Protein AF-A0A930WCJ3-F1 (afdb_monomer)

Secondary structure (DSSP, 8-state):
-EETTEE--------SEEPP-SS--SSPPEEEEE--SSS-TTHHHHHHHHHTTSHHHHHTGGGG-EEEEEEEEEE-S-EEE--BTTB-EEEEEEESSTTPEEEEE-SS-EEEEEPBBTBEEEEEESS-EEEEESS---EEEEPPEE----TTS-SEEEEEEETT--HHHHGGGHHHHSHHHHHHGGGS---TT---SSSSHHHHHHHHHHT--HHHH----TT---PPPTTS--HHHHHHHTT-EEEEEEEEGGGTTTTTTTT-SEEEEESS---HHHHHHHHHHHHHHTTTS-EEEEEEE-SSS---TTS-PPPHHHHHHS-HHHH-------S-GGG----HHHHHHHHHHHHHHHHHHHHHHHHHHH-

Sequence (371 aa):
RLDACGLQFESNVFVGEALPQEKDTDALPFWSALYTESEYLSDRAVMLEVIRGKDAFLHAGYKDMVFQLQRAQEVTVPTVINDLEGKPQIVPVAGTTEGQRLLVQTAQEARPACLGKWSFSYFRIDDPVTIRTEDESPYVLGTPIPLGHSTRRKKLVLNILLDGLSWPVVREHFSDAMPNIAAFFSEGTVFDQHFAGSEYTFPSLPSIATGRYPHHTQIFNEKNSHELPLTQKTISEQMKTLGYLCCAPLATGDSIYSGALRGYDQLTVNAGKAPACVGVERTIRQLEAFEECDLCLFLHTTDVHPWNGVDYKFATEVETHLPLDDRLFPLEKNGLSVRLPDFPIYRQQFWAELRHVDRSIGQLLYYVAAH

Radius of gyration: 22.37 Å; Cα contacts (8 Å, |Δi|>4): 685; chains: 1; bounding box: 59×62×60 Å

Foldseek 3Di:
DQDPVGDDDAQFDQFLAFDDAPDDDPFAGWRKFFEDDPDDQAPVVVVCVVPGRPPCCVPPVQQPTKIKTFRKDKDLDWDKDADDVQFKKKKWKAAQDDQWWKWKADPVDIDIDTHGNRYIDIDIDNHIIIIHTPVSHIMMIGDIQTFADDPVADQEDEAEAAFQDDLVVCVVCVCPLQVLVCVLCVVPDDDSPDDFLDDHDLQRLLCQFQVDHCVQLVGDDPVDFAAGPPVRHTPLLVVVVVPAQEEELEDEPSCVRNCSCVSHRMYTYRPHFQALQSSLVSVVVVCVVRVRGRHYYYYYGHLLQADQPLPDDADPVLCVPDDPVLNDDDNDPDDDSSPDDDGSSNVSSNSVSSNSNSVSVSVSSVVVVVD

Mean predicted aligned error: 4.77 Å

Structure (mmCIF, N/CA/C/O backbone):
data_AF-A0A930WCJ3-F1
#
_entry.id   AF-A0A930WCJ3-F1
#
loop_
_atom_site.group_PDB
_atom_site.id
_atom_site.type_symbol
_atom_site.label_atom_id
_atom_site.label_alt_id
_atom_site.label_comp_id
_atom_site.label_asym_id
_atom_site.label_entity_id
_atom_site.label_seq_id
_atom_site.pdbx_PDB_ins_code
_atom_site.Cartn_x
_atom_site.Cartn_y
_atom_site.Cartn_z
_atom_site.occupancy
_atom_site.B_iso_or_equiv
_atom_site.auth_seq_id
_atom_site.auth_comp_id
_atom_site.auth_asym_id
_atom_site.auth_atom_id
_atom_site.pdbx_PDB_model_num
ATOM 1 N N . ARG A 1 1 ? 1.316 28.510 7.610 1.00 71.38 1 ARG A N 1
ATOM 2 C CA . ARG A 1 1 ? 0.973 29.315 8.810 1.00 71.38 1 ARG A CA 1
ATOM 3 C C . ARG A 1 1 ? 0.685 30.752 8.385 1.00 71.38 1 ARG A C 1
ATOM 5 O O . ARG A 1 1 ? 1.378 31.238 7.507 1.00 71.38 1 ARG A O 1
ATOM 12 N N . LEU A 1 2 ? -0.323 31.418 8.953 1.00 77.62 2 LEU A N 1
ATOM 13 C CA . LEU A 1 2 ? -0.537 32.856 8.737 1.00 77.62 2 LEU A CA 1
ATOM 14 C C . LEU A 1 2 ? 0.051 33.617 9.929 1.00 77.62 2 LEU A C 1
ATOM 16 O O . LEU A 1 2 ? -0.286 33.304 11.071 1.00 77.62 2 LEU A O 1
ATOM 20 N N . ASP A 1 3 ? 0.939 34.571 9.681 1.00 85.50 3 ASP A N 1
ATOM 21 C CA . ASP A 1 3 ? 1.505 35.435 10.717 1.00 85.50 3 ASP A CA 1
ATOM 22 C C . ASP A 1 3 ? 1.518 36.909 10.283 1.00 85.50 3 ASP A C 1
ATOM 24 O O . ASP A 1 3 ? 0.938 37.284 9.262 1.00 85.50 3 ASP A O 1
ATOM 28 N N . ALA A 1 4 ? 2.152 37.769 11.086 1.00 84.00 4 ALA A N 1
ATOM 29 C CA . ALA A 1 4 ? 2.255 39.201 10.809 1.00 84.00 4 ALA A CA 1
ATOM 30 C C . ALA A 1 4 ? 2.992 39.525 9.490 1.00 84.00 4 ALA A C 1
ATOM 32 O O . ALA A 1 4 ? 2.878 40.643 8.992 1.00 84.00 4 ALA A O 1
ATOM 33 N N . CYS A 1 5 ? 3.723 38.564 8.918 1.00 84.94 5 CYS A N 1
ATOM 34 C CA . CYS A 1 5 ? 4.412 38.661 7.634 1.00 84.94 5 CYS A CA 1
ATOM 35 C C . CYS A 1 5 ? 3.621 38.015 6.479 1.00 84.94 5 CYS A C 1
ATOM 37 O O . CYS A 1 5 ? 4.114 37.982 5.352 1.00 84.94 5 CYS A O 1
ATOM 39 N N . GLY A 1 6 ? 2.400 37.531 6.726 1.00 87.94 6 GLY A N 1
ATOM 40 C CA . GLY A 1 6 ? 1.531 36.920 5.723 1.00 87.94 6 GLY A CA 1
ATOM 41 C C . GLY A 1 6 ? 1.555 35.391 5.748 1.00 87.94 6 GLY A C 1
ATOM 42 O O . GLY A 1 6 ? 1.724 34.768 6.796 1.00 87.94 6 GLY A O 1
ATOM 43 N N . LEU A 1 7 ? 1.292 34.771 4.594 1.00 87.25 7 LEU A N 1
ATOM 44 C CA . LEU A 1 7 ? 1.246 33.315 4.458 1.00 87.25 7 LEU A CA 1
ATOM 45 C C . LEU A 1 7 ? 2.669 32.746 4.386 1.00 87.25 7 LEU A C 1
ATOM 47 O O . LEU A 1 7 ? 3.367 32.939 3.394 1.00 87.25 7 LEU A O 1
ATOM 51 N N . GLN A 1 8 ? 3.067 32.015 5.424 1.00 80.06 8 GLN A N 1
ATOM 52 C CA . GLN A 1 8 ? 4.319 31.266 5.489 1.00 80.06 8 GLN A CA 1
ATOM 53 C C . GLN A 1 8 ? 4.083 29.798 5.130 1.00 80.06 8 GLN A C 1
ATOM 55 O O . GLN A 1 8 ? 3.160 29.159 5.656 1.00 80.06 8 GLN A O 1
ATOM 60 N N . PHE A 1 9 ? 4.943 29.253 4.273 1.00 81.31 9 PHE A N 1
ATOM 61 C CA . PHE A 1 9 ? 4.976 27.832 3.934 1.00 81.31 9 PHE A CA 1
ATOM 62 C C . PHE A 1 9 ? 6.069 27.146 4.751 1.00 81.31 9 PHE A C 1
ATOM 64 O O . PHE A 1 9 ? 7.226 27.554 4.709 1.00 81.31 9 PHE A O 1
ATOM 71 N N . GLU A 1 10 ? 5.698 26.101 5.483 1.00 82.06 10 GLU A N 1
ATOM 72 C CA . GLU A 1 10 ? 6.634 25.261 6.227 1.00 82.06 10 GLU A CA 1
ATOM 73 C C . GLU A 1 10 ? 6.641 23.881 5.570 1.00 82.06 10 GLU A C 1
ATOM 75 O O . GLU A 1 10 ? 5.581 23.301 5.334 1.00 82.06 10 GLU A O 1
ATOM 80 N N . SER A 1 11 ? 7.828 23.373 5.236 1.00 84.19 11 SER A N 1
ATOM 81 C CA . SER A 1 11 ? 7.950 22.021 4.692 1.00 84.19 11 SER A CA 1
ATOM 82 C C . SER A 1 11 ? 7.934 21.026 5.844 1.00 84.19 11 SER A C 1
ATOM 84 O O . SER A 1 11 ? 8.763 21.096 6.750 1.00 84.19 11 SER A O 1
ATOM 86 N N . ASN A 1 12 ? 6.966 20.119 5.825 1.00 87.81 12 ASN A N 1
ATOM 87 C CA . ASN A 1 12 ? 6.787 19.100 6.847 1.00 87.81 12 ASN A CA 1
ATOM 88 C C . ASN A 1 12 ? 6.094 17.881 6.227 1.00 87.81 12 ASN A C 1
ATOM 90 O O . ASN A 1 12 ? 5.691 17.906 5.063 1.00 87.81 12 ASN A O 1
ATOM 94 N N . VAL A 1 13 ? 5.950 16.820 7.010 1.00 89.25 13 VAL A N 1
ATOM 95 C CA . VAL A 1 13 ? 5.238 15.609 6.619 1.00 89.25 13 VAL A CA 1
ATOM 96 C C . VAL A 1 13 ? 3.984 15.450 7.460 1.00 89.25 13 VAL A C 1
ATOM 98 O O . VAL A 1 13 ? 4.047 15.541 8.685 1.00 89.25 13 VAL A O 1
ATOM 101 N N . PHE A 1 14 ? 2.865 15.177 6.786 1.00 90.81 14 PHE A N 1
ATOM 102 C CA . PHE A 1 14 ? 1.609 14.802 7.424 1.00 90.81 14 PHE A CA 1
ATOM 103 C C . PHE A 1 14 ? 1.767 13.440 8.102 1.00 90.81 14 PHE A C 1
ATOM 105 O O . PHE A 1 14 ? 1.830 12.402 7.439 1.00 90.81 14 PHE A O 1
ATOM 112 N N . VAL A 1 15 ? 1.863 13.450 9.427 1.00 94.94 15 VAL A N 1
ATOM 113 C CA . VAL A 1 15 ? 1.955 12.259 10.275 1.00 94.94 15 VAL A CA 1
ATOM 114 C C . VAL A 1 15 ? 1.398 12.597 11.647 1.00 94.94 15 VAL A C 1
ATOM 116 O O . VAL A 1 15 ? 1.679 13.670 12.184 1.00 94.94 15 VAL A O 1
ATOM 119 N N . GLY A 1 16 ? 0.620 11.685 12.220 1.00 96.62 16 GLY A N 1
ATOM 120 C CA . GLY A 1 16 ? -0.088 11.969 13.460 1.00 96.62 16 GLY A CA 1
ATOM 121 C C . GLY A 1 16 ? -1.357 12.795 13.261 1.00 96.62 16 GLY A C 1
ATOM 122 O O . GLY A 1 16 ? -1.843 13.388 14.218 1.00 96.62 16 GLY A O 1
ATOM 123 N N . GLU A 1 17 ? -1.870 12.877 12.033 1.00 96.31 17 GLU A N 1
ATOM 124 C CA . GLU A 1 17 ? -2.989 13.744 11.668 1.00 96.31 17 GLU A CA 1
ATOM 125 C C . GLU A 1 17 ? -3.766 13.206 10.457 1.00 96.31 17 GLU A C 1
ATOM 127 O O . GLU A 1 17 ? -3.283 12.351 9.706 1.00 96.31 17 GLU A O 1
ATOM 132 N N . ALA A 1 18 ? -4.985 13.715 10.266 1.00 95.81 18 ALA A N 1
ATOM 133 C CA . ALA A 1 18 ? -5.784 13.441 9.079 1.00 95.81 18 ALA A CA 1
ATOM 134 C C . ALA A 1 18 ? -5.193 14.148 7.852 1.00 95.81 18 ALA A C 1
ATOM 136 O O . ALA A 1 18 ? -4.865 15.332 7.903 1.00 95.81 18 ALA A O 1
ATOM 137 N N . LEU A 1 19 ? -5.097 13.433 6.732 1.00 93.50 19 LEU A N 1
ATOM 138 C CA . LEU A 1 19 ? -4.734 14.032 5.457 1.00 93.50 19 LEU A CA 1
ATOM 139 C C . LEU A 1 19 ? -5.828 15.007 5.005 1.00 93.50 19 LEU A C 1
ATOM 141 O O . LEU A 1 19 ? -7.016 14.685 5.129 1.00 93.50 19 LEU A O 1
ATOM 145 N N . PRO A 1 20 ? -5.452 16.165 4.437 1.00 89.19 20 PRO A N 1
ATOM 146 C CA . PRO A 1 20 ? -6.420 17.098 3.886 1.00 89.19 20 PRO A CA 1
ATOM 147 C C . PRO A 1 20 ? -7.158 16.464 2.703 1.00 89.19 20 PRO A C 1
ATOM 149 O O . PRO A 1 20 ? -6.555 15.776 1.876 1.00 89.19 20 PRO A O 1
ATOM 152 N N . GLN A 1 21 ? -8.463 16.714 2.628 1.00 83.00 21 GLN A N 1
ATOM 153 C CA . GLN A 1 21 ? -9.343 16.260 1.550 1.00 83.00 21 GLN A CA 1
ATOM 154 C C . GLN A 1 21 ? -10.064 17.472 0.967 1.00 83.00 21 GLN A C 1
ATOM 156 O O . GLN A 1 21 ? -10.461 18.377 1.699 1.00 83.00 21 GLN A O 1
ATOM 161 N N . GLU A 1 22 ? -10.188 17.513 -0.357 1.00 80.06 22 GLU A N 1
ATOM 162 C CA . GLU A 1 22 ? -10.878 18.594 -1.066 1.00 80.06 22 GLU A CA 1
ATOM 163 C C . GLU A 1 22 ? -12.398 18.410 -0.996 1.00 80.06 22 GLU A C 1
ATOM 165 O O . GLU A 1 22 ? -13.147 19.389 -0.988 1.00 80.06 22 GLU A O 1
ATOM 170 N N . LYS A 1 23 ? -12.864 17.156 -0.960 1.00 79.69 23 LYS A N 1
ATOM 171 C CA . LYS A 1 23 ? -14.288 16.820 -0.989 1.00 79.69 23 LYS A CA 1
ATOM 172 C C . LYS A 1 23 ? -14.725 16.150 0.295 1.00 79.69 23 LYS A C 1
ATOM 174 O O . LYS A 1 23 ? -14.158 15.141 0.705 1.00 79.69 23 LYS A O 1
ATOM 179 N N . ASP A 1 24 ? -15.819 16.656 0.846 1.00 77.06 24 ASP A N 1
ATOM 180 C CA . ASP A 1 24 ? -16.507 16.004 1.950 1.00 77.06 24 ASP A CA 1
ATOM 181 C C . ASP A 1 24 ? -17.130 14.689 1.469 1.00 77.06 24 ASP A C 1
ATOM 183 O O . ASP A 1 24 ? -17.856 14.633 0.469 1.00 77.06 24 ASP A O 1
ATOM 187 N N . THR A 1 25 ? -16.834 13.612 2.192 1.00 80.25 25 THR A N 1
ATOM 188 C CA . THR A 1 25 ? -17.439 12.294 1.989 1.00 80.25 25 THR A CA 1
ATOM 189 C C . THR A 1 25 ? -17.959 11.768 3.319 1.00 80.25 25 THR A C 1
ATOM 191 O O . THR A 1 25 ? -17.470 12.168 4.370 1.00 80.25 25 THR A O 1
ATOM 194 N N . ASP A 1 26 ? -18.901 10.825 3.282 1.00 82.19 26 ASP A N 1
ATOM 195 C CA . ASP A 1 26 ? -19.397 10.172 4.504 1.00 82.19 26 ASP A CA 1
ATOM 196 C C . ASP A 1 26 ? -18.336 9.278 5.179 1.00 82.19 26 ASP A C 1
ATOM 198 O O . ASP A 1 26 ? -18.515 8.832 6.311 1.00 82.19 26 ASP A O 1
ATOM 202 N N . ALA A 1 27 ? -17.234 8.971 4.485 1.00 86.56 27 ALA A N 1
ATOM 203 C CA . ALA A 1 27 ? -16.141 8.184 5.037 1.00 86.56 27 ALA A CA 1
ATOM 204 C C . ALA A 1 27 ? -15.198 9.063 5.866 1.00 86.56 27 ALA A C 1
ATOM 206 O O . ALA A 1 27 ? -14.859 10.175 5.464 1.00 86.56 27 ALA A O 1
ATOM 207 N N . LEU A 1 28 ? -14.689 8.510 6.974 1.00 94.12 28 LEU A N 1
ATOM 208 C CA . LEU A 1 28 ? -13.620 9.144 7.747 1.00 94.12 28 LEU A CA 1
ATOM 209 C C . LEU A 1 28 ? -12.420 9.478 6.848 1.00 94.12 28 LEU A C 1
ATOM 211 O O . LEU A 1 28 ? -12.138 8.732 5.900 1.00 94.12 28 LEU A O 1
ATOM 215 N N . PRO A 1 29 ? -11.673 10.556 7.129 1.00 95.00 29 PRO A N 1
ATOM 216 C CA . PRO A 1 29 ? -10.473 10.861 6.372 1.00 95.00 29 PRO A CA 1
ATOM 217 C C . PRO A 1 29 ? -9.409 9.770 6.555 1.00 95.00 29 PRO A C 1
ATOM 219 O O . PRO A 1 29 ? -9.484 8.923 7.449 1.00 95.00 29 PRO A O 1
ATOM 222 N N . PHE A 1 30 ? -8.404 9.776 5.683 1.00 96.81 30 PHE A N 1
ATOM 223 C CA . PHE A 1 30 ? -7.206 8.980 5.926 1.00 96.81 30 PHE A CA 1
ATOM 224 C C . PHE A 1 30 ? -6.380 9.654 7.016 1.00 96.81 30 PHE A C 1
ATOM 226 O O . PHE A 1 30 ? -5.931 10.779 6.830 1.00 96.81 30 PHE A O 1
ATOM 233 N N . TRP A 1 31 ? -6.158 8.965 8.125 1.00 97.75 31 TRP A N 1
ATOM 234 C CA . TRP A 1 31 ? -5.231 9.381 9.165 1.00 97.75 31 TRP A CA 1
ATOM 235 C C . TRP A 1 31 ? -3.851 8.785 8.890 1.00 97.75 31 TRP A C 1
ATOM 237 O O . TRP A 1 31 ? -3.732 7.583 8.640 1.00 97.75 31 TRP A O 1
ATOM 247 N N . SER A 1 32 ? -2.825 9.634 8.887 1.00 97.38 32 SER A N 1
ATOM 248 C CA . SER A 1 32 ? -1.462 9.269 8.501 1.00 97.38 32 SER A CA 1
ATOM 249 C C . SER A 1 32 ? -0.658 8.761 9.696 1.00 97.38 32 SER A C 1
ATOM 251 O O . SER A 1 32 ? -0.247 9.535 10.563 1.00 97.38 32 SER A O 1
ATOM 253 N N . ALA A 1 33 ? -0.424 7.452 9.725 1.00 97.69 33 ALA A N 1
ATOM 254 C CA . ALA A 1 33 ? 0.408 6.749 10.694 1.00 97.69 33 ALA A CA 1
ATOM 255 C C . ALA A 1 33 ? 1.703 6.235 10.047 1.00 97.69 33 ALA A C 1
ATOM 257 O O . ALA A 1 33 ? 1.905 6.313 8.833 1.00 97.69 33 ALA A O 1
ATOM 258 N N . LEU A 1 34 ? 2.573 5.656 10.864 1.00 97.31 34 LEU A N 1
ATOM 259 C CA . LEU A 1 34 ? 3.736 4.891 10.444 1.00 97.31 34 LEU A CA 1
ATOM 260 C C . LEU A 1 34 ? 3.374 3.411 10.389 1.00 97.31 34 LEU A C 1
ATOM 262 O O . LEU A 1 34 ? 2.745 2.881 11.303 1.00 97.31 34 LEU A O 1
ATOM 266 N N . TYR A 1 35 ? 3.785 2.746 9.311 1.00 96.75 35 TYR A N 1
ATOM 267 C CA . TYR A 1 35 ? 3.647 1.300 9.217 1.00 96.75 35 TYR A CA 1
ATOM 268 C C . TYR A 1 35 ? 4.631 0.634 10.186 1.00 96.75 35 TYR A C 1
ATOM 270 O O . TYR A 1 35 ? 5.850 0.767 10.018 1.00 96.75 35 TYR A O 1
ATOM 278 N N . THR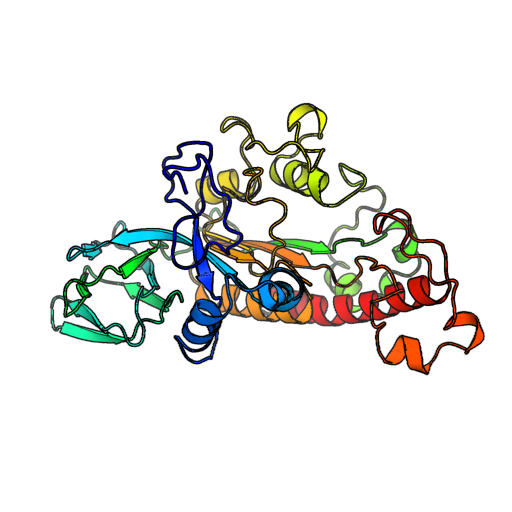 A 1 36 ? 4.094 -0.096 11.162 1.00 95.56 36 THR A N 1
ATOM 279 C CA . THR A 1 36 ? 4.849 -0.798 12.206 1.00 95.56 36 THR A CA 1
ATOM 280 C C . THR A 1 36 ? 4.380 -2.243 12.249 1.00 95.56 36 THR A C 1
ATOM 282 O O . THR A 1 36 ? 3.221 -2.514 12.541 1.00 95.56 36 THR A O 1
ATOM 285 N N . GLU A 1 37 ? 5.277 -3.177 11.958 1.00 93.94 37 GLU A N 1
ATOM 286 C CA . GLU A 1 37 ? 4.961 -4.600 11.883 1.00 93.94 37 GLU A CA 1
ATOM 287 C C . GLU A 1 37 ? 6.086 -5.378 12.554 1.00 93.94 37 GLU A C 1
ATOM 289 O O . GLU A 1 37 ? 7.221 -5.328 12.091 1.00 93.94 37 GLU A O 1
ATOM 294 N N . SER A 1 38 ? 5.782 -6.081 13.649 1.00 92.12 38 SER A N 1
ATOM 295 C CA . SER A 1 38 ? 6.783 -6.825 14.435 1.00 92.12 38 SER A CA 1
ATOM 296 C C . SER A 1 38 ? 7.985 -5.969 14.905 1.00 92.12 38 SER A C 1
ATOM 298 O O . SER A 1 38 ? 9.117 -6.446 14.961 1.00 92.12 38 SER A O 1
ATOM 300 N N . GLU A 1 39 ? 7.737 -4.705 15.265 1.00 93.88 39 GLU A N 1
ATOM 301 C CA . GLU A 1 39 ? 8.735 -3.716 15.706 1.00 93.88 39 GLU A CA 1
ATOM 302 C C . GLU A 1 39 ? 8.274 -2.967 16.978 1.00 93.88 39 GLU A C 1
ATOM 304 O O . GLU A 1 39 ? 7.143 -3.134 17.442 1.00 93.88 39 GLU A O 1
ATOM 309 N N . TYR A 1 40 ? 9.141 -2.128 17.559 1.00 95.50 40 TYR A N 1
ATOM 310 C CA . TYR A 1 40 ? 8.781 -1.265 18.688 1.00 95.50 40 TYR A CA 1
ATOM 311 C C . TYR A 1 40 ? 7.771 -0.188 18.274 1.00 95.50 40 TYR A C 1
ATOM 313 O O . TYR A 1 40 ? 7.969 0.544 17.307 1.00 95.50 40 TYR A O 1
ATOM 321 N N . LEU A 1 41 ? 6.706 -0.058 19.065 1.00 93.62 41 LEU A N 1
ATOM 322 C CA . LEU A 1 41 ? 5.503 0.702 18.719 1.00 93.62 41 LEU A CA 1
ATOM 323 C C . LEU A 1 41 ? 5.712 2.206 18.457 1.00 93.62 41 LEU A C 1
ATOM 325 O O . LEU A 1 41 ? 4.891 2.805 17.770 1.00 93.62 41 LEU A O 1
ATOM 329 N N . SER A 1 42 ? 6.737 2.840 19.043 1.00 97.31 42 SER A N 1
ATOM 330 C CA . SER A 1 42 ? 6.920 4.306 18.973 1.00 97.31 42 SER A CA 1
ATOM 331 C C . SER A 1 42 ? 8.285 4.764 18.451 1.00 97.31 42 SER A C 1
ATOM 333 O O . SER A 1 42 ? 8.438 5.952 18.176 1.00 97.31 42 SER A O 1
ATOM 335 N N . ASP A 1 43 ? 9.262 3.871 18.254 1.00 95.88 43 ASP A N 1
ATOM 336 C CA . ASP A 1 43 ? 10.650 4.249 17.926 1.00 95.88 43 ASP A CA 1
ATOM 337 C C . ASP A 1 43 ? 10.739 5.110 16.658 1.00 95.88 43 ASP A C 1
ATOM 339 O O . ASP A 1 43 ? 11.384 6.163 16.639 1.00 95.88 43 ASP A O 1
ATOM 343 N N . ARG A 1 44 ? 10.032 4.701 15.596 1.00 94.69 44 ARG A N 1
ATOM 344 C CA . ARG A 1 44 ? 10.002 5.449 14.332 1.00 94.69 44 ARG A CA 1
ATOM 345 C C . ARG A 1 44 ? 9.331 6.813 14.490 1.00 94.69 44 ARG A C 1
ATOM 347 O O . ARG A 1 44 ? 9.795 7.778 13.888 1.00 94.69 44 ARG A O 1
ATOM 354 N N . ALA A 1 45 ? 8.281 6.914 15.305 1.00 96.50 45 ALA A N 1
ATOM 355 C CA . ALA A 1 45 ? 7.582 8.173 15.552 1.00 96.50 45 ALA A CA 1
ATOM 356 C C . ALA A 1 45 ? 8.435 9.149 16.370 1.00 96.50 45 ALA A C 1
ATOM 358 O O . ALA A 1 45 ? 8.525 10.324 16.014 1.00 96.50 45 ALA A O 1
ATOM 359 N N . VAL A 1 46 ? 9.121 8.655 17.405 1.00 95.94 46 VAL A N 1
ATOM 360 C CA . VAL A 1 46 ? 10.076 9.432 18.209 1.00 95.94 46 VAL A CA 1
ATOM 361 C C . VAL A 1 46 ? 11.200 9.973 17.325 1.00 95.94 46 VAL A C 1
ATOM 363 O O . VAL A 1 46 ? 11.508 11.164 17.370 1.00 95.94 46 VAL A O 1
ATOM 366 N N . MET A 1 47 ? 11.772 9.130 16.458 1.00 94.88 47 MET A N 1
ATOM 367 C CA . MET A 1 47 ? 12.780 9.569 15.492 1.00 94.88 47 MET A CA 1
ATOM 368 C C . MET A 1 47 ? 12.213 10.613 14.519 1.00 94.88 47 MET A C 1
ATOM 370 O O . MET A 1 47 ? 12.840 11.651 14.290 1.00 94.88 47 MET A O 1
ATOM 374 N N . LEU A 1 48 ? 11.034 10.352 13.945 1.00 95.00 48 LEU A N 1
ATOM 375 C CA . LEU A 1 48 ? 10.432 11.201 12.922 1.00 95.00 48 LEU A CA 1
ATOM 376 C C . LEU A 1 48 ? 10.081 12.592 13.454 1.00 95.00 48 LEU A C 1
ATOM 378 O O . LEU A 1 48 ? 10.305 13.577 12.755 1.00 95.00 48 LEU A O 1
ATOM 382 N N . GLU A 1 49 ? 9.611 12.707 14.694 1.00 93.94 49 GLU A N 1
ATOM 383 C CA . GLU A 1 49 ? 9.302 13.997 15.320 1.00 93.94 49 GLU A CA 1
ATOM 384 C C . GLU A 1 49 ? 10.509 14.948 15.336 1.00 93.94 49 GLU A C 1
ATOM 386 O O . GLU A 1 49 ? 10.364 16.152 15.117 1.00 93.94 49 GLU A O 1
ATOM 391 N N . VAL A 1 50 ? 11.717 14.399 15.493 1.00 93.62 50 VAL A N 1
ATOM 392 C CA . VAL A 1 50 ? 12.977 15.155 15.514 1.00 93.62 50 VAL A CA 1
ATOM 393 C C . VAL A 1 50 ? 13.445 15.568 14.112 1.00 93.62 50 VAL A C 1
ATOM 395 O O . VAL A 1 50 ? 14.215 16.528 13.984 1.00 93.62 50 VAL A O 1
ATOM 398 N N . ILE A 1 51 ? 13.048 14.845 13.058 1.00 93.56 51 ILE A N 1
ATOM 399 C CA . ILE A 1 51 ? 13.616 15.014 11.709 1.00 93.56 51 ILE A CA 1
ATOM 400 C C . ILE A 1 51 ? 12.620 15.458 10.633 1.00 93.56 51 ILE A C 1
ATOM 402 O O . ILE A 1 51 ? 13.076 15.949 9.607 1.00 93.56 51 ILE A O 1
ATOM 406 N N . ARG A 1 52 ? 11.301 15.362 10.847 1.00 91.94 52 ARG A N 1
ATOM 407 C CA . ARG A 1 52 ? 10.272 15.560 9.802 1.00 91.94 52 ARG A CA 1
ATOM 408 C C . ARG A 1 52 ? 10.291 16.920 9.099 1.00 91.94 52 ARG A C 1
ATOM 410 O O . ARG A 1 52 ? 9.946 16.994 7.927 1.00 91.94 52 ARG A O 1
ATOM 417 N N . GLY A 1 53 ? 10.730 17.970 9.793 1.00 91.00 53 GLY A N 1
ATOM 418 C CA . GLY A 1 53 ? 10.877 19.322 9.236 1.00 91.00 53 GLY A CA 1
ATOM 419 C C . GLY A 1 53 ? 12.299 19.672 8.783 1.00 91.00 53 GLY A C 1
ATOM 420 O O . GLY A 1 53 ? 12.563 20.822 8.452 1.00 91.00 53 GLY A O 1
ATOM 421 N N . LYS A 1 54 ? 13.248 18.727 8.829 1.00 92.62 54 LYS A N 1
ATOM 422 C CA . LYS A 1 54 ? 14.644 18.969 8.438 1.00 92.62 54 LYS A CA 1
ATOM 423 C C . LYS A 1 54 ? 14.846 18.658 6.961 1.00 92.62 54 LYS A C 1
ATOM 425 O O . LYS A 1 54 ? 14.415 17.608 6.485 1.00 92.62 54 LYS A O 1
ATOM 430 N N . ASP A 1 55 ? 15.628 19.492 6.280 1.00 91.50 55 ASP A N 1
ATOM 431 C CA . ASP A 1 55 ? 15.950 19.332 4.854 1.00 91.50 55 ASP A CA 1
ATOM 432 C C . ASP A 1 55 ? 16.487 17.938 4.510 1.00 91.50 55 ASP A C 1
ATOM 434 O O . ASP A 1 55 ? 16.106 17.358 3.499 1.00 91.50 55 ASP A O 1
ATOM 438 N N . ALA A 1 56 ? 17.327 17.352 5.371 1.00 91.56 56 ALA A N 1
ATOM 439 C CA . ALA A 1 56 ? 17.866 16.008 5.154 1.00 91.56 56 ALA A CA 1
ATOM 440 C C . ALA A 1 56 ? 16.764 14.935 5.064 1.00 91.56 56 ALA A C 1
ATOM 442 O O . ALA A 1 56 ? 16.844 14.023 4.237 1.00 91.56 56 ALA A O 1
ATOM 443 N N . PHE A 1 57 ? 15.715 15.052 5.881 1.00 92.75 57 PHE A N 1
ATOM 444 C CA . PHE A 1 57 ? 14.582 14.139 5.815 1.00 92.75 57 PHE A CA 1
ATOM 445 C C . PHE A 1 57 ? 13.736 14.407 4.572 1.00 92.75 57 PHE A C 1
ATOM 447 O O . PHE A 1 57 ? 13.467 13.477 3.818 1.00 92.75 57 PHE A O 1
ATOM 454 N N . LEU A 1 58 ? 13.398 15.672 4.314 1.00 90.25 58 LEU A N 1
ATOM 455 C CA . LEU A 1 58 ? 12.571 16.084 3.176 1.00 90.25 58 LEU A CA 1
ATOM 456 C C . LEU A 1 58 ? 13.238 15.826 1.814 1.00 90.25 58 LEU A C 1
ATOM 458 O O . LEU A 1 58 ? 12.550 15.663 0.812 1.00 90.25 58 LEU A O 1
ATOM 462 N N . HIS A 1 59 ? 14.569 15.756 1.763 1.00 87.75 59 HIS A N 1
ATOM 463 C CA . HIS A 1 59 ? 15.319 15.477 0.540 1.00 87.75 59 HIS A CA 1
ATOM 464 C C . HIS A 1 59 ? 15.633 13.985 0.341 1.00 87.75 59 HIS A C 1
ATOM 466 O O . HIS A 1 59 ? 15.611 13.488 -0.791 1.00 87.75 59 HIS A O 1
ATOM 472 N N . ALA A 1 60 ? 15.941 13.263 1.423 1.00 87.81 60 ALA A N 1
ATOM 473 C CA . ALA A 1 60 ? 16.441 11.891 1.347 1.00 87.81 60 ALA A CA 1
ATOM 474 C C . ALA A 1 60 ? 15.720 10.925 2.293 1.00 87.81 60 ALA A C 1
ATOM 476 O O . ALA A 1 60 ? 15.288 9.867 1.844 1.00 87.81 60 ALA A O 1
ATOM 477 N N . GLY A 1 61 ? 15.565 11.285 3.571 1.00 89.75 61 GLY A N 1
ATOM 478 C CA . GLY A 1 61 ? 15.063 10.364 4.598 1.00 89.75 61 GLY A CA 1
ATOM 479 C C . GLY A 1 61 ? 13.628 9.871 4.385 1.00 89.75 61 GLY A C 1
ATOM 480 O O . GLY A 1 61 ? 13.306 8.757 4.785 1.00 89.75 61 GLY A O 1
ATOM 481 N N . TYR A 1 62 ? 12.772 10.650 3.718 1.00 89.44 62 TYR A N 1
ATOM 482 C CA . TYR A 1 62 ? 11.385 10.249 3.460 1.00 89.44 62 TYR A CA 1
ATOM 483 C C . TYR A 1 62 ? 11.264 9.011 2.554 1.00 89.44 62 TYR A C 1
ATOM 485 O O . TYR A 1 62 ? 10.245 8.330 2.603 1.00 89.44 62 TYR A O 1
ATOM 493 N N . LYS A 1 63 ? 12.285 8.708 1.734 1.00 88.69 63 LYS A N 1
ATOM 494 C CA . LYS A 1 63 ? 12.261 7.601 0.758 1.00 88.69 63 LYS A CA 1
ATOM 495 C C . LYS A 1 63 ? 12.242 6.218 1.411 1.00 88.69 63 LYS A C 1
ATOM 497 O O . LYS A 1 63 ? 11.789 5.265 0.782 1.00 88.69 63 LYS A O 1
ATOM 502 N N . ASP A 1 64 ? 12.726 6.129 2.647 1.00 87.81 64 ASP A N 1
ATOM 503 C CA . ASP A 1 64 ? 12.752 4.896 3.439 1.00 87.81 64 ASP A CA 1
ATOM 504 C C . ASP A 1 64 ? 11.649 4.873 4.511 1.00 87.81 64 ASP A C 1
ATOM 506 O O . ASP A 1 64 ? 11.517 3.901 5.255 1.00 87.81 64 ASP A O 1
ATOM 510 N N . MET A 1 65 ? 10.833 5.932 4.597 1.00 91.50 65 MET A N 1
ATOM 511 C CA . MET A 1 65 ? 9.716 5.993 5.531 1.00 91.50 65 MET A CA 1
ATOM 512 C C . MET A 1 65 ? 8.456 5.409 4.895 1.00 91.50 65 MET A C 1
ATOM 514 O O . MET A 1 65 ? 8.040 5.805 3.807 1.00 91.50 65 MET A O 1
ATOM 518 N N . VAL A 1 66 ? 7.825 4.480 5.611 1.00 95.00 66 VAL A N 1
ATOM 519 C CA . VAL A 1 66 ? 6.603 3.810 5.165 1.00 95.00 66 VAL A CA 1
ATOM 520 C C . VAL A 1 66 ? 5.443 4.284 6.021 1.00 95.00 66 VAL A C 1
ATOM 522 O O . VAL A 1 66 ? 5.449 4.119 7.243 1.00 95.00 66 VAL A O 1
ATOM 525 N N . PHE A 1 67 ? 4.440 4.847 5.362 1.00 96.19 67 PHE A N 1
ATOM 526 C CA . PHE A 1 67 ? 3.239 5.353 6.005 1.00 96.19 67 PHE A CA 1
ATOM 527 C C . PHE A 1 67 ? 2.123 4.323 5.916 1.00 96.19 67 PHE A C 1
ATOM 529 O O . PHE A 1 67 ? 1.995 3.609 4.922 1.00 96.19 67 PHE A O 1
ATOM 536 N N . GLN A 1 68 ? 1.296 4.273 6.948 1.00 97.56 68 GLN A N 1
ATOM 537 C CA . GLN A 1 68 ? 0.036 3.554 6.940 1.00 97.56 68 GLN A CA 1
ATOM 538 C C . GLN A 1 68 ? -1.086 4.582 7.033 1.00 97.56 68 GLN A C 1
ATOM 540 O O . GLN A 1 68 ? -1.221 5.290 8.027 1.00 97.56 68 GLN A O 1
ATOM 545 N N . LEU A 1 69 ? -1.888 4.677 5.983 1.00 97.81 69 LEU A N 1
ATOM 546 C CA . LEU A 1 69 ? -3.070 5.519 5.949 1.00 97.81 69 LEU A CA 1
ATOM 547 C C . LEU A 1 69 ? -4.272 4.658 6.305 1.00 97.81 69 LEU A C 1
ATOM 549 O O . LEU A 1 69 ? -4.580 3.709 5.587 1.00 97.81 69 LEU A O 1
ATOM 553 N N . GLN A 1 70 ? -4.951 4.998 7.393 1.00 98.00 70 GLN A N 1
ATOM 554 C CA . GLN A 1 70 ? -6.128 4.279 7.876 1.00 98.00 70 GLN A CA 1
ATOM 555 C C . GLN A 1 70 ? -7.328 5.218 7.871 1.00 98.00 70 GLN A C 1
ATOM 557 O O . GLN A 1 70 ? -7.207 6.376 8.263 1.00 98.00 70 GLN A O 1
ATOM 562 N N . ARG A 1 71 ? -8.506 4.733 7.474 1.00 97.50 71 ARG A N 1
ATOM 563 C CA . ARG A 1 71 ? -9.757 5.483 7.658 1.00 97.50 71 ARG A CA 1
ATOM 564 C C . ARG A 1 71 ? -10.053 5.628 9.147 1.00 97.50 71 ARG A C 1
ATOM 566 O O . ARG A 1 71 ? -10.495 4.657 9.757 1.00 97.50 71 ARG A O 1
ATOM 573 N N . ALA A 1 72 ? -9.780 6.792 9.730 1.00 97.69 72 ALA A N 1
ATOM 574 C CA . ALA A 1 72 ? -9.769 6.973 11.180 1.00 97.69 72 ALA A CA 1
ATOM 575 C C . ALA A 1 72 ? -9.988 8.434 11.602 1.00 97.69 72 ALA A C 1
ATOM 577 O O . ALA A 1 72 ? -9.864 9.354 10.794 1.00 97.69 72 ALA A O 1
ATOM 578 N N . GLN A 1 73 ? -10.291 8.637 12.883 1.00 96.44 73 GLN A N 1
ATOM 579 C CA . GLN A 1 73 ? -10.457 9.955 13.496 1.00 96.44 73 GLN A CA 1
ATOM 580 C C . GLN A 1 73 ? -9.853 10.005 14.900 1.00 96.44 73 GLN A C 1
ATOM 582 O O . GLN A 1 73 ? -9.775 8.988 15.587 1.00 96.44 73 GLN A O 1
ATOM 587 N N . GLU A 1 74 ? -9.454 11.197 15.333 1.00 96.94 74 GLU A N 1
ATOM 588 C CA . GLU A 1 74 ? -9.021 11.437 16.708 1.00 96.94 74 GLU A CA 1
ATOM 589 C C . GLU A 1 74 ? -10.228 11.545 17.648 1.00 96.94 74 GLU A C 1
ATOM 591 O O . GLU A 1 74 ? -11.255 12.134 17.305 1.00 96.94 74 GLU A O 1
ATOM 596 N N . VAL A 1 75 ? -10.102 10.963 18.838 1.00 95.75 75 VAL A N 1
ATOM 597 C CA . VAL A 1 75 ? -11.131 10.928 19.871 1.00 95.75 75 VAL A CA 1
ATOM 598 C C . VAL A 1 75 ? -10.496 11.210 21.231 1.00 95.75 75 VAL A C 1
ATOM 600 O O . VAL A 1 75 ? -9.440 10.680 21.562 1.00 95.75 75 VAL A O 1
ATOM 603 N N . THR A 1 76 ? -11.161 12.031 22.040 1.00 92.56 76 THR A N 1
ATOM 604 C CA . THR A 1 76 ? -10.730 12.399 23.403 1.00 92.56 76 THR A CA 1
ATOM 605 C C . THR A 1 76 ? -11.641 11.846 24.493 1.00 92.56 76 THR A C 1
ATOM 607 O O . THR A 1 76 ? -11.313 11.898 25.673 1.00 92.56 76 THR A O 1
ATOM 610 N N . VAL A 1 77 ? -12.798 11.310 24.110 1.00 91.50 77 VAL A N 1
ATOM 611 C CA . VAL A 1 77 ? -13.814 10.821 25.041 1.00 91.50 77 VAL A CA 1
ATOM 612 C C . VAL A 1 77 ? -13.790 9.293 25.142 1.00 91.50 77 VAL A C 1
ATOM 614 O O . VAL A 1 77 ? -13.347 8.606 24.211 1.00 91.50 77 VAL A O 1
ATOM 617 N N . PRO A 1 78 ? -14.290 8.728 26.255 1.00 92.88 78 PRO A N 1
ATOM 618 C CA . PRO A 1 78 ? -14.618 7.314 26.311 1.00 92.88 78 PRO A CA 1
ATOM 619 C C . PRO A 1 78 ? -15.570 6.945 25.171 1.00 92.88 78 PRO A C 1
ATOM 621 O O . PRO A 1 78 ? -16.626 7.560 25.017 1.00 92.88 78 PRO A O 1
ATOM 624 N N . THR A 1 79 ? -15.200 5.938 24.387 1.00 94.94 79 THR A N 1
ATOM 625 C CA . THR A 1 79 ? -15.982 5.489 23.234 1.00 94.94 79 THR A CA 1
ATOM 626 C C . THR A 1 79 ? -16.501 4.090 23.478 1.00 94.94 79 THR A C 1
ATOM 628 O O . THR A 1 79 ? -15.732 3.177 23.779 1.00 94.94 79 THR A O 1
ATOM 631 N N . VAL A 1 80 ? -17.811 3.917 23.329 1.00 94.88 80 VAL A N 1
ATOM 632 C CA . VAL A 1 80 ? -18.438 2.597 23.334 1.00 94.88 80 VAL A CA 1
ATOM 633 C C . VAL A 1 80 ? -18.364 2.028 21.922 1.00 94.88 80 VAL A C 1
ATOM 635 O O . VAL A 1 80 ? -18.918 2.602 20.985 1.00 94.88 80 VAL A O 1
ATOM 638 N N . ILE A 1 81 ? -17.682 0.899 21.780 1.00 93.81 81 ILE A N 1
ATOM 639 C CA . ILE A 1 81 ? -17.688 0.092 20.567 1.00 93.81 81 ILE A CA 1
ATOM 640 C C . ILE A 1 81 ? -18.800 -0.936 20.733 1.00 93.81 81 ILE A C 1
ATOM 642 O O . ILE A 1 81 ? -18.659 -1.888 21.498 1.00 93.81 81 ILE A O 1
ATOM 646 N N . ASN A 1 82 ? -19.920 -0.703 20.054 1.00 90.19 82 ASN A N 1
ATOM 647 C CA . ASN A 1 82 ? -21.049 -1.631 20.030 1.00 90.19 82 ASN A CA 1
ATOM 648 C C . ASN A 1 82 ? -20.799 -2.759 19.029 1.00 90.19 82 ASN A C 1
ATOM 650 O O . ASN A 1 82 ? -19.957 -2.629 18.141 1.00 90.19 82 ASN A O 1
ATOM 654 N N . ASP A 1 83 ? -21.559 -3.841 19.144 1.00 80.25 83 ASP A N 1
ATOM 655 C CA . ASP A 1 83 ? -21.554 -4.922 18.168 1.00 80.25 83 ASP A CA 1
ATOM 656 C C . ASP A 1 83 ? -22.085 -4.455 16.801 1.00 80.25 83 ASP A C 1
ATOM 658 O O . ASP A 1 83 ? -22.985 -3.618 16.698 1.00 80.25 83 ASP A O 1
ATOM 662 N N . LEU A 1 84 ? -21.520 -5.005 15.724 1.00 79.38 84 LEU A N 1
ATOM 663 C CA . LEU A 1 84 ? -21.992 -4.767 14.360 1.00 79.38 84 LEU A CA 1
ATOM 664 C C . LEU A 1 84 ? -22.946 -5.887 13.949 1.00 79.38 84 LEU A C 1
ATOM 666 O O . LEU A 1 84 ? -22.542 -6.858 13.312 1.00 79.38 84 LEU A O 1
ATOM 670 N N . GLU A 1 85 ? -24.218 -5.752 14.329 1.00 81.00 85 GLU A N 1
ATOM 671 C CA . GLU A 1 85 ? -25.277 -6.726 14.008 1.00 81.00 85 GLU A CA 1
ATOM 672 C C . GLU A 1 85 ? -24.933 -8.155 14.483 1.00 81.00 85 GLU A C 1
ATOM 674 O O . GLU A 1 85 ? -25.132 -9.133 13.757 1.00 81.00 85 GLU A O 1
ATOM 679 N N . GLY A 1 86 ? -24.370 -8.285 15.690 1.00 78.38 86 GLY A N 1
ATOM 680 C CA . GLY A 1 86 ? -23.939 -9.570 16.246 1.00 78.38 86 GLY A CA 1
ATOM 681 C C . GLY A 1 86 ? -22.725 -10.208 15.558 1.00 78.38 86 GLY A C 1
ATOM 682 O O . GLY A 1 86 ? -22.491 -11.404 15.741 1.00 78.38 86 GLY A O 1
ATOM 683 N N . LYS A 1 87 ? -21.961 -9.456 14.753 1.00 85.88 87 LYS A N 1
ATOM 684 C CA . LYS A 1 87 ? -20.707 -9.932 14.153 1.00 85.88 87 LYS A CA 1
ATOM 685 C C . LYS A 1 87 ? -19.493 -9.393 14.908 1.00 85.88 87 LYS A C 1
ATOM 687 O O . LYS A 1 87 ? -19.446 -8.189 15.177 1.00 85.88 87 LYS A O 1
ATOM 692 N N . PRO A 1 88 ? -18.486 -10.249 15.162 1.00 93.31 88 PRO A N 1
ATOM 693 C CA . PRO A 1 88 ? -17.163 -9.797 15.555 1.00 93.31 88 PRO A CA 1
ATOM 694 C C . PRO A 1 88 ? -16.618 -8.747 14.590 1.00 93.31 88 PRO A C 1
ATOM 696 O O . PRO A 1 88 ? -16.880 -8.783 13.384 1.00 93.31 88 PRO A O 1
ATOM 699 N N . GLN A 1 89 ? -15.827 -7.827 15.119 1.00 95.75 89 GLN A N 1
ATOM 700 C CA . GLN A 1 89 ? -15.173 -6.789 14.333 1.00 95.75 89 GLN A CA 1
ATOM 701 C C . GLN A 1 89 ? -13.731 -6.600 14.787 1.00 95.75 89 GLN A C 1
ATOM 703 O O . GLN A 1 89 ? -13.380 -6.887 15.931 1.00 95.75 89 GLN A O 1
ATOM 708 N N . ILE A 1 90 ? -12.895 -6.080 13.898 1.00 97.50 90 ILE A N 1
ATOM 709 C CA . ILE A 1 90 ? -11.557 -5.604 14.240 1.00 97.50 90 ILE A CA 1
ATOM 710 C C . ILE A 1 90 ? -11.582 -4.081 14.255 1.00 97.50 90 ILE A C 1
ATOM 712 O O . ILE A 1 90 ? -12.037 -3.449 13.304 1.00 97.50 90 ILE A O 1
ATOM 716 N N . VAL A 1 91 ? -11.063 -3.482 15.321 1.00 97.50 91 VAL A N 1
ATOM 717 C CA . VAL A 1 91 ? -10.955 -2.029 15.459 1.00 97.50 91 VAL A CA 1
ATOM 718 C C . VAL A 1 91 ? -9.482 -1.621 15.453 1.00 97.50 91 VAL A C 1
ATOM 720 O O . VAL A 1 91 ? -8.745 -1.997 16.370 1.00 97.50 91 VAL A O 1
ATOM 723 N N . PRO A 1 92 ? -9.032 -0.857 14.439 1.00 97.94 92 PRO A N 1
ATOM 724 C CA . PRO A 1 92 ? -7.716 -0.231 14.447 1.00 97.94 92 PRO A CA 1
ATOM 725 C C . PRO A 1 92 ? -7.691 0.912 15.467 1.00 97.94 92 PRO A C 1
ATOM 727 O O . PRO A 1 92 ? -8.579 1.763 15.462 1.00 97.94 92 PRO A O 1
ATOM 730 N N . VAL A 1 93 ? -6.669 0.972 16.317 1.00 98.19 93 VAL A N 1
ATOM 731 C CA . VAL A 1 93 ? -6.473 2.059 17.284 1.00 98.19 93 VAL A CA 1
ATOM 732 C C . VAL A 1 93 ? -5.009 2.483 17.287 1.00 98.19 93 VAL A C 1
ATOM 734 O O . VAL A 1 93 ? -4.131 1.631 17.402 1.00 98.19 93 VAL A O 1
ATOM 737 N N . ALA A 1 94 ? -4.736 3.782 17.180 1.00 98.25 94 ALA A N 1
ATOM 738 C CA . ALA A 1 94 ? -3.383 4.331 17.287 1.00 98.25 94 ALA A CA 1
ATOM 739 C C . ALA A 1 94 ? -3.271 5.334 18.436 1.00 98.25 94 ALA A C 1
ATOM 741 O O . ALA A 1 94 ? -4.243 5.991 18.814 1.00 98.25 94 ALA A O 1
ATOM 742 N N . GLY A 1 95 ? -2.068 5.445 18.995 1.00 97.50 95 GLY A N 1
ATOM 743 C CA . GLY A 1 95 ? -1.750 6.443 20.006 1.00 97.50 95 GLY A CA 1
ATOM 744 C C . GLY A 1 95 ? -1.282 7.762 19.391 1.00 97.50 95 GLY A C 1
ATOM 745 O O . GLY A 1 95 ? -0.801 7.813 18.258 1.00 97.50 95 GLY A O 1
ATOM 746 N N . THR A 1 96 ? -1.380 8.842 20.156 1.00 97.12 96 THR A N 1
ATOM 747 C CA . THR A 1 96 ? -0.857 10.176 19.818 1.00 97.12 96 THR A CA 1
ATOM 748 C C . THR A 1 96 ? 0.420 10.514 20.592 1.00 97.12 96 THR A C 1
ATOM 750 O O . THR A 1 96 ? 1.181 11.395 20.182 1.00 97.12 96 THR A O 1
ATOM 753 N N . THR A 1 97 ? 0.705 9.779 21.671 1.00 95.81 97 THR A N 1
ATOM 754 C CA . THR A 1 97 ? 1.880 9.951 22.533 1.00 95.81 97 THR A CA 1
ATOM 755 C C . THR A 1 97 ? 2.628 8.633 22.739 1.00 95.81 97 THR A C 1
ATOM 757 O O . THR A 1 97 ? 2.108 7.544 22.494 1.00 95.81 97 THR A O 1
ATOM 760 N N . GLU A 1 98 ? 3.899 8.725 23.134 1.00 95.62 98 GLU A N 1
ATOM 761 C CA . GLU A 1 98 ? 4.734 7.551 23.397 1.00 95.62 98 GLU A CA 1
ATOM 762 C C . GLU A 1 98 ? 4.268 6.825 24.665 1.00 95.62 98 GLU A C 1
ATOM 764 O O . GLU A 1 98 ? 4.033 7.450 25.699 1.00 95.62 98 GLU A O 1
ATOM 769 N N . GLY A 1 99 ? 4.147 5.496 24.589 1.00 91.50 99 GLY A N 1
ATOM 770 C CA . GLY A 1 99 ? 3.765 4.666 25.735 1.00 91.50 99 GLY A CA 1
ATOM 771 C C . GLY A 1 99 ? 2.320 4.862 26.203 1.00 91.50 99 GLY A C 1
ATOM 772 O O . GLY A 1 99 ? 1.995 4.487 27.332 1.00 91.50 99 GLY A O 1
ATOM 773 N N . GLN A 1 100 ? 1.464 5.445 25.357 1.00 95.75 100 GLN A N 1
ATOM 774 C CA . GLN A 1 100 ? 0.089 5.780 25.706 1.00 95.75 100 GLN A CA 1
ATOM 775 C C . GLN A 1 100 ? -0.700 4.542 26.148 1.00 95.75 100 GLN A C 1
ATOM 777 O O . GLN A 1 100 ? -0.666 3.489 25.506 1.00 95.75 100 GLN A O 1
ATOM 782 N N . ARG A 1 101 ? -1.424 4.678 27.263 1.00 96.31 101 ARG A N 1
ATOM 783 C CA . ARG A 1 101 ? -2.214 3.607 27.878 1.00 96.31 101 ARG A CA 1
ATOM 784 C C . ARG A 1 101 ? -3.671 3.718 27.448 1.00 96.31 101 ARG A C 1
ATOM 786 O O . ARG A 1 101 ? -4.339 4.711 27.733 1.00 96.31 101 ARG A O 1
ATOM 793 N N . LEU A 1 102 ? -4.162 2.668 26.804 1.00 96.44 102 LEU A N 1
ATOM 794 C CA . LEU A 1 102 ? -5.562 2.488 26.447 1.00 96.44 102 LEU A CA 1
ATOM 795 C C . LEU A 1 102 ? -6.208 1.519 27.432 1.00 96.44 102 LEU A C 1
ATOM 797 O O . LEU A 1 102 ? -5.815 0.359 27.499 1.00 96.44 102 LEU A O 1
ATOM 801 N N . LEU A 1 103 ? -7.209 1.960 28.180 1.00 96.44 103 LEU A N 1
ATOM 802 C CA . LEU A 1 103 ? -8.034 1.078 28.989 1.00 96.44 103 LEU A CA 1
ATOM 803 C C . LEU A 1 103 ? -9.200 0.547 28.152 1.00 96.44 103 LEU A C 1
ATOM 805 O O . LEU A 1 103 ? -10.030 1.318 27.665 1.00 96.44 103 LEU A O 1
ATOM 809 N N . VAL A 1 104 ? -9.278 -0.777 28.040 1.00 96.50 104 VAL A N 1
ATOM 810 C CA . VAL A 1 104 ? -10.389 -1.489 27.405 1.00 96.50 104 VAL A CA 1
ATOM 811 C C . VAL A 1 104 ? -11.247 -2.117 28.500 1.00 96.50 104 VAL A C 1
ATOM 813 O O . VAL A 1 104 ? -10.785 -2.980 29.248 1.00 96.50 104 VAL A O 1
ATOM 816 N N . GLN A 1 105 ? -12.487 -1.651 28.615 1.00 96.50 105 GLN A N 1
ATOM 817 C CA . GLN A 1 105 ? -13.482 -2.107 29.581 1.00 96.50 105 GLN A CA 1
ATOM 818 C C . GLN A 1 105 ? -14.476 -3.045 28.894 1.00 96.50 105 GLN A 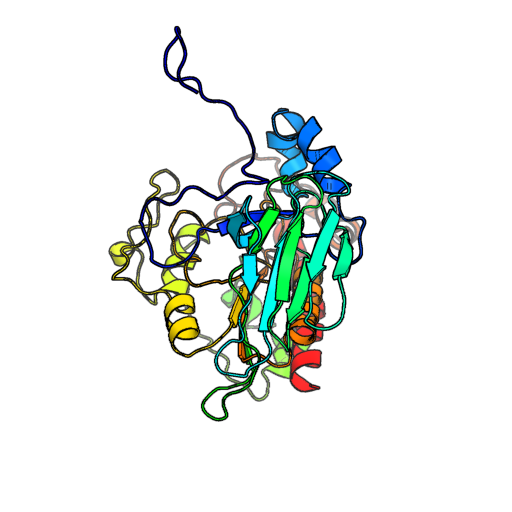C 1
ATOM 820 O O . GLN A 1 105 ? -15.255 -2.610 28.044 1.00 96.50 105 GLN A O 1
A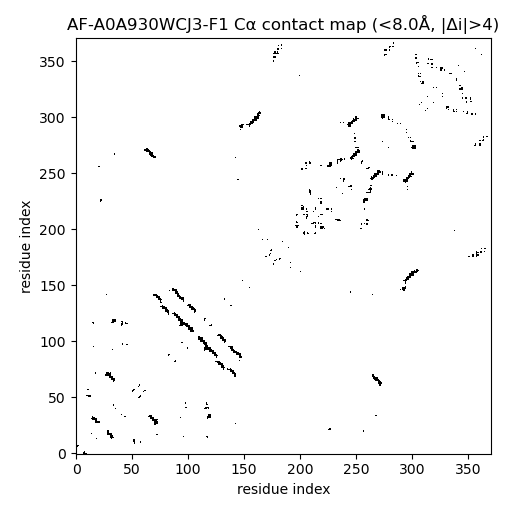TOM 825 N N . THR A 1 106 ? -14.480 -4.309 29.303 1.00 94.06 106 THR A N 1
ATOM 826 C CA . THR A 1 106 ? -15.517 -5.292 28.966 1.00 94.06 106 THR A CA 1
ATOM 827 C C . THR A 1 106 ? -16.584 -5.331 30.066 1.00 94.06 106 THR A C 1
ATOM 829 O O . THR A 1 106 ? -16.491 -4.619 31.073 1.00 94.06 106 THR A O 1
ATOM 832 N N . ALA A 1 107 ? -17.597 -6.188 29.917 1.00 91.44 107 ALA A N 1
ATOM 833 C CA . ALA A 1 107 ? -18.582 -6.429 30.971 1.00 91.44 107 ALA A CA 1
ATOM 834 C C . ALA A 1 107 ? -17.970 -7.054 32.243 1.00 91.44 107 ALA A C 1
ATOM 836 O O . ALA A 1 107 ? -18.528 -6.909 33.329 1.00 91.44 107 ALA A O 1
ATOM 837 N N . GLN A 1 108 ? -16.844 -7.762 32.117 1.00 92.69 108 GLN A N 1
ATOM 838 C CA . GLN A 1 108 ? -16.225 -8.524 33.202 1.00 92.69 108 GLN A CA 1
ATOM 839 C C . GLN A 1 108 ? -15.085 -7.759 33.878 1.00 92.69 108 GLN A C 1
ATOM 841 O O . GLN A 1 108 ? -14.925 -7.853 35.093 1.00 92.69 108 GLN A O 1
ATOM 846 N N . GLU A 1 109 ? -14.275 -7.025 33.112 1.00 94.94 109 GLU A N 1
ATOM 847 C CA . GLU A 1 109 ? -13.055 -6.403 33.627 1.00 94.94 109 GLU A CA 1
ATOM 848 C C . GLU A 1 109 ? -12.574 -5.222 32.777 1.00 94.94 109 GLU A C 1
ATOM 850 O O . GLU A 1 109 ? -13.035 -4.993 31.660 1.00 94.94 109 GLU A O 1
ATOM 855 N N . ALA A 1 110 ? -11.608 -4.483 33.320 1.00 94.44 110 ALA A N 1
ATOM 856 C CA . ALA A 1 110 ? -10.885 -3.434 32.616 1.00 94.44 110 ALA A CA 1
ATOM 857 C C . ALA A 1 110 ? -9.409 -3.817 32.532 1.00 94.44 110 ALA A C 1
ATOM 859 O O . ALA A 1 110 ? -8.794 -4.106 33.562 1.00 94.44 110 ALA A O 1
ATOM 860 N N . ARG A 1 111 ? -8.827 -3.801 31.331 1.00 95.50 111 ARG A N 1
ATOM 861 C CA . ARG A 1 111 ? -7.401 -4.096 31.132 1.00 95.50 111 ARG A CA 1
ATOM 862 C C . ARG A 1 111 ? -6.717 -3.007 30.307 1.00 95.50 111 ARG A C 1
ATOM 864 O O . ARG A 1 111 ? -7.319 -2.514 29.352 1.00 95.50 111 ARG A O 1
ATOM 871 N N . PRO A 1 112 ? -5.476 -2.624 30.654 1.00 95.19 112 PRO A N 1
ATOM 872 C CA . PRO A 1 112 ? -4.709 -1.685 29.855 1.00 95.19 112 PRO A CA 1
ATOM 873 C C . PRO A 1 112 ? -4.044 -2.385 28.660 1.00 95.19 112 PRO A C 1
ATOM 875 O O . PRO A 1 112 ? -3.566 -3.514 28.771 1.00 95.19 112 PRO A O 1
ATOM 878 N N . ALA A 1 113 ? -3.946 -1.669 27.546 1.00 95.50 113 ALA A N 1
ATOM 879 C CA . ALA A 1 113 ? -3.110 -1.968 26.392 1.00 95.50 113 ALA A CA 1
ATOM 880 C C . ALA A 1 113 ? -2.187 -0.772 26.112 1.00 95.50 113 ALA A C 1
ATOM 882 O O . ALA A 1 113 ? -2.537 0.374 26.398 1.00 95.50 113 ALA A O 1
ATOM 883 N N . CYS A 1 114 ? -1.003 -1.030 25.560 1.00 95.62 114 CYS A N 1
ATOM 884 C CA . CYS A 1 114 ? -0.094 0.030 25.129 1.00 95.62 114 CYS A CA 1
ATOM 885 C C . CYS A 1 114 ? -0.349 0.360 23.658 1.00 95.62 114 CYS A C 1
ATOM 887 O O . CYS A 1 114 ? -0.387 -0.541 22.819 1.00 95.62 114 CYS A O 1
ATOM 889 N N . LEU A 1 115 ? -0.481 1.645 23.350 1.00 96.88 115 LEU A N 1
ATOM 890 C CA . LEU A 1 115 ? -0.549 2.150 21.986 1.00 96.88 115 LEU A CA 1
ATOM 891 C C . LEU A 1 115 ? 0.799 2.729 21.558 1.00 96.88 115 LEU A C 1
ATOM 893 O O . LEU A 1 115 ? 1.549 3.284 22.363 1.00 96.88 115 LEU A O 1
ATOM 897 N N . GLY A 1 116 ? 1.093 2.594 20.267 1.00 96.69 116 GLY A N 1
ATOM 898 C CA . GLY A 1 116 ? 2.216 3.271 19.638 1.00 96.69 116 GLY A CA 1
ATOM 899 C C . GLY A 1 116 ? 1.853 4.679 19.216 1.00 96.69 116 GLY A C 1
ATOM 900 O O . GLY A 1 116 ? 0.776 4.895 18.656 1.00 96.69 116 GLY A O 1
ATOM 901 N N . LYS A 1 117 ? 2.769 5.625 19.433 1.00 97.81 117 LYS A N 1
ATOM 902 C CA . LYS A 1 117 ? 2.646 6.962 18.861 1.00 97.81 117 LYS A CA 1
ATOM 903 C C . LYS A 1 117 ? 2.620 6.840 17.342 1.00 97.81 117 LYS A C 1
ATOM 905 O O . LYS A 1 117 ? 3.593 6.400 16.741 1.00 97.81 117 LYS A O 1
ATOM 910 N N . TRP A 1 118 ? 1.502 7.227 16.740 1.00 98.00 118 TRP A N 1
ATOM 911 C CA . TRP A 1 118 ? 1.282 7.202 15.296 1.00 98.00 118 TRP A CA 1
ATOM 912 C C . TRP A 1 118 ? 1.487 5.817 14.673 1.00 98.00 118 TRP A C 1
ATOM 914 O O . TRP A 1 118 ? 2.032 5.708 13.582 1.00 98.00 118 TRP A O 1
ATOM 924 N N . SER A 1 119 ? 1.040 4.765 15.359 1.00 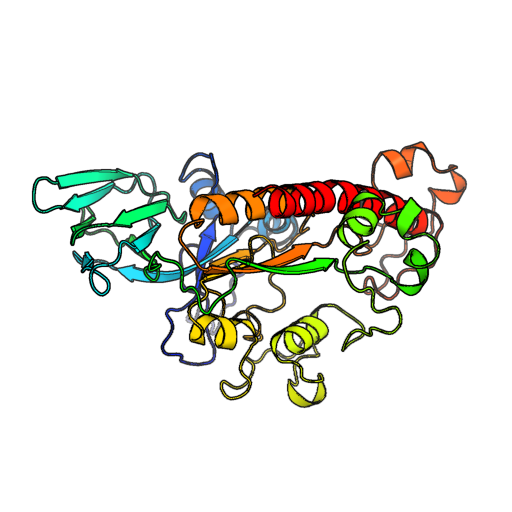97.62 119 SER A N 1
ATOM 925 C CA . SER A 1 119 ? 1.073 3.384 14.873 1.00 97.62 119 SER A CA 1
ATOM 926 C C . SER A 1 119 ? -0.230 2.681 15.233 1.00 97.62 119 SER A C 1
ATOM 928 O O . SER A 1 119 ? -0.627 2.700 16.399 1.00 97.62 119 SER A O 1
ATOM 930 N N . PHE A 1 120 ? -0.884 2.050 14.256 1.00 98.00 120 PHE A N 1
ATOM 931 C CA . PHE A 1 120 ? -2.121 1.310 14.502 1.00 98.00 120 PHE A CA 1
ATOM 932 C C . PHE A 1 120 ? -1.840 -0.070 15.098 1.00 98.00 120 PHE A C 1
ATOM 934 O O . PHE A 1 120 ? -1.050 -0.845 14.569 1.00 98.00 120 PHE A O 1
ATOM 941 N N . SER A 1 121 ? -2.548 -0.374 16.179 1.00 97.25 121 SER A N 1
ATOM 942 C CA . SER A 1 121 ? -2.752 -1.719 16.712 1.00 97.25 121 SER A CA 1
ATOM 943 C C . SER A 1 121 ? -4.180 -2.165 16.398 1.00 97.25 121 SER A C 1
ATOM 945 O O . SER A 1 121 ? -5.080 -1.335 16.284 1.00 97.25 121 SER A O 1
ATOM 947 N N . TYR A 1 122 ? -4.412 -3.470 16.289 1.00 97.31 122 TYR A N 1
ATOM 948 C CA . TYR A 1 122 ? -5.716 -4.024 15.927 1.00 97.31 122 TYR A CA 1
ATOM 949 C C . TYR A 1 122 ? -6.312 -4.810 17.091 1.00 97.31 122 TYR A C 1
ATOM 951 O O . TYR A 1 122 ? -5.670 -5.703 17.642 1.00 97.31 122 TYR A O 1
ATOM 959 N N . PHE A 1 123 ? -7.550 -4.481 17.453 1.00 96.81 123 PHE A N 1
ATOM 960 C CA . PHE A 1 123 ? -8.271 -5.112 18.553 1.00 96.81 123 PHE A CA 1
ATOM 961 C C . PHE A 1 123 ? -9.480 -5.859 18.002 1.00 96.81 123 PHE A C 1
ATOM 963 O O . PHE A 1 123 ? -10.390 -5.239 17.451 1.00 96.81 123 PHE A O 1
ATOM 970 N N . ARG A 1 124 ? -9.498 -7.188 18.147 1.00 96.19 124 ARG A N 1
ATOM 971 C CA . ARG A 1 124 ? -10.706 -7.981 17.899 1.00 96.19 124 ARG A CA 1
ATOM 972 C C . ARG A 1 124 ? -11.706 -7.724 19.023 1.00 96.19 124 ARG A C 1
ATOM 974 O O . ARG A 1 124 ? -11.350 -7.803 20.197 1.00 96.19 124 ARG A O 1
ATOM 981 N N . ILE A 1 125 ? -12.941 -7.420 18.650 1.00 95.00 125 ILE A N 1
ATOM 982 C CA . ILE A 1 125 ? -14.045 -7.120 19.554 1.00 95.00 125 ILE A CA 1
ATOM 983 C C . ILE A 1 125 ? -15.217 -8.020 19.166 1.00 95.00 125 ILE A C 1
ATOM 985 O O . ILE A 1 125 ? -15.829 -7.833 18.113 1.00 95.00 125 ILE A O 1
ATOM 989 N N . ASP A 1 126 ? -15.492 -9.011 20.014 1.00 92.94 126 ASP A N 1
ATOM 990 C CA . ASP A 1 126 ? -16.614 -9.944 19.857 1.00 92.94 126 ASP A CA 1
ATOM 991 C C . ASP A 1 126 ? -17.875 -9.457 20.602 1.00 92.94 126 ASP A C 1
ATOM 993 O O . ASP A 1 126 ? -18.986 -9.650 20.118 1.00 92.94 126 ASP A O 1
ATOM 997 N N . ASP A 1 127 ? -17.696 -8.764 21.732 1.00 92.12 127 ASP A N 1
ATOM 998 C CA . ASP A 1 127 ? -18.757 -8.190 22.570 1.00 92.12 127 ASP A CA 1
ATOM 999 C C . ASP A 1 127 ? -18.543 -6.678 22.760 1.00 92.12 127 ASP A C 1
ATOM 1001 O O . ASP A 1 127 ? -17.402 -6.217 22.665 1.00 92.12 127 ASP A O 1
ATOM 1005 N N . PRO A 1 128 ? -19.585 -5.886 23.086 1.00 93.88 128 PRO A N 1
ATOM 1006 C CA . PRO A 1 128 ? -19.432 -4.455 23.309 1.00 93.88 128 PRO A CA 1
ATOM 1007 C C . PRO A 1 128 ? -18.385 -4.112 24.376 1.00 93.88 128 PRO A C 1
ATOM 1009 O O . PRO A 1 128 ? -18.384 -4.664 25.480 1.00 93.88 128 PRO A O 1
ATOM 1012 N N . VAL A 1 129 ? -17.530 -3.138 24.067 1.00 96.06 129 VAL A N 1
ATOM 1013 C CA . VAL A 1 129 ? -16.492 -2.637 24.981 1.00 96.06 129 VAL A CA 1
ATOM 1014 C C . VAL A 1 129 ? -16.515 -1.120 25.058 1.00 96.06 129 VAL A C 1
ATOM 1016 O O . VAL A 1 129 ? -16.930 -0.437 24.127 1.00 96.06 129 VAL A O 1
ATOM 1019 N N . THR A 1 130 ? -16.030 -0.570 26.168 1.00 96.56 130 THR A N 1
ATOM 1020 C CA . THR A 1 130 ? -15.723 0.861 26.272 1.00 96.56 130 THR A CA 1
ATOM 1021 C C . THR A 1 130 ? -14.218 1.058 26.254 1.00 96.56 130 THR A C 1
ATOM 1023 O O . THR A 1 130 ? -13.497 0.453 27.044 1.00 96.56 130 THR A O 1
ATOM 1026 N N . ILE A 1 131 ? -13.745 1.920 25.364 1.00 95.88 131 ILE A N 1
ATOM 1027 C CA . ILE A 1 131 ? -12.334 2.250 25.200 1.00 95.88 131 ILE A CA 1
ATOM 1028 C C . ILE A 1 131 ? -12.106 3.683 25.673 1.00 95.88 131 ILE A C 1
ATOM 1030 O O . ILE A 1 131 ? -12.858 4.590 25.314 1.00 95.88 131 ILE A O 1
ATOM 1034 N N . ARG A 1 132 ? -11.071 3.900 26.487 1.00 94.38 132 ARG A N 1
ATOM 1035 C CA . ARG A 1 132 ? -10.651 5.235 26.936 1.00 94.38 132 ARG A CA 1
ATOM 1036 C C . ARG A 1 132 ? -9.165 5.271 27.255 1.00 94.38 132 ARG A C 1
ATOM 1038 O O . ARG A 1 132 ? -8.582 4.242 27.572 1.00 94.38 132 ARG A O 1
ATOM 1045 N N . THR A 1 133 ? -8.567 6.449 27.250 1.00 93.50 133 THR A N 1
ATOM 1046 C CA . THR A 1 133 ? -7.214 6.656 27.780 1.00 93.50 133 THR A CA 1
ATOM 1047 C C . THR A 1 133 ? -7.252 6.837 29.301 1.00 93.50 133 THR A C 1
ATOM 1049 O O . THR A 1 133 ? -8.300 7.138 29.886 1.00 93.50 133 THR A O 1
ATOM 1052 N N . GLU A 1 134 ? -6.134 6.567 29.979 1.00 87.00 134 GLU A N 1
ATOM 1053 C CA . GLU A 1 134 ? -6.039 6.725 31.443 1.00 87.00 134 GLU A CA 1
ATOM 1054 C C . GLU A 1 134 ? -6.038 8.198 31.878 1.00 87.00 134 GLU A C 1
ATOM 1056 O O . GLU A 1 134 ? -6.552 8.516 32.948 1.00 87.00 134 GLU A O 1
ATOM 1061 N N . ASP A 1 135 ? -5.495 9.078 31.040 1.00 88.12 135 ASP A N 1
ATOM 1062 C CA . ASP A 1 135 ? -5.210 10.491 31.305 1.00 88.12 135 ASP A CA 1
ATOM 1063 C C . ASP A 1 135 ? -6.023 11.460 30.425 1.00 88.12 135 ASP A C 1
ATOM 1065 O O . ASP A 1 135 ? -5.675 12.633 30.323 1.00 88.12 135 ASP A O 1
ATOM 1069 N N . GLU A 1 136 ? -7.085 10.974 29.772 1.00 88.06 136 GLU A N 1
ATOM 1070 C CA . GLU A 1 136 ? -7.926 11.737 28.828 1.00 88.06 136 GLU A CA 1
ATOM 1071 C C . GLU A 1 136 ? -7.157 12.307 27.616 1.00 88.06 136 GLU A C 1
ATOM 1073 O O . GLU A 1 136 ? -7.657 13.171 26.892 1.00 88.06 136 GLU A O 1
ATOM 1078 N N . SER A 1 137 ? -5.947 11.800 27.346 1.00 93.31 137 SER A N 1
ATOM 1079 C CA . SER A 1 137 ? -5.203 12.134 26.132 1.00 93.31 137 SER A CA 1
ATOM 1080 C C . SER A 1 137 ? -5.945 11.656 24.874 1.00 93.31 137 SER A C 1
ATOM 1082 O O . SER A 1 137 ? -6.606 10.609 24.914 1.00 93.31 137 SER A O 1
ATOM 1084 N N . PRO A 1 138 ? -5.839 12.373 23.738 1.00 96.25 138 PRO A N 1
ATOM 1085 C CA . PRO A 1 138 ? -6.463 11.932 22.498 1.00 96.25 138 PRO A CA 1
ATOM 1086 C C . PRO A 1 138 ? -5.861 10.619 21.992 1.00 96.25 138 PRO A C 1
ATOM 1088 O O . PRO A 1 138 ? -4.650 10.406 22.069 1.00 96.25 138 PRO A O 1
ATOM 1091 N N . TYR A 1 139 ? -6.685 9.750 21.425 1.00 97.38 139 TYR A N 1
ATOM 1092 C CA . TYR A 1 139 ? -6.274 8.546 20.701 1.00 97.38 139 TYR A CA 1
ATOM 1093 C C . TYR A 1 139 ? -6.993 8.498 19.356 1.00 97.38 139 TYR A C 1
ATOM 1095 O O . TYR A 1 139 ? -7.938 9.243 19.112 1.00 97.38 139 TYR A O 1
ATOM 1103 N N . VAL A 1 140 ? -6.543 7.633 18.459 1.00 98.12 140 VAL A N 1
ATOM 1104 C CA . VAL A 1 140 ? -7.071 7.559 17.097 1.00 98.12 140 VAL A CA 1
ATOM 1105 C C . VAL A 1 140 ? -7.863 6.280 16.946 1.00 98.12 140 VAL A C 1
ATOM 1107 O O . VAL A 1 140 ? -7.334 5.196 17.180 1.00 98.12 140 VAL A O 1
ATOM 1110 N N . LEU A 1 141 ? -9.116 6.404 16.523 1.00 97.94 141 LEU A N 1
ATOM 1111 C CA . LEU A 1 141 ? -10.021 5.290 16.296 1.00 97.94 141 LEU A CA 1
ATOM 1112 C C . LEU A 1 141 ? -10.246 5.096 14.796 1.00 97.94 141 LEU A C 1
ATOM 1114 O O . LEU A 1 141 ? -10.739 5.988 14.103 1.00 97.94 141 LEU A O 1
ATOM 1118 N N . GLY A 1 142 ? -9.870 3.923 14.300 1.00 97.56 142 GLY A N 1
ATOM 1119 C CA . GLY A 1 142 ? -10.125 3.484 12.938 1.00 97.56 142 GLY A CA 1
ATOM 1120 C C . GLY A 1 142 ? -11.576 3.076 12.717 1.00 97.56 142 GLY A C 1
ATOM 1121 O O . GLY A 1 142 ? -12.295 2.710 13.644 1.00 97.56 142 GLY A O 1
ATOM 1122 N N . THR A 1 143 ? -11.990 3.106 11.454 1.00 96.00 143 THR A N 1
ATOM 1123 C CA . THR A 1 143 ? -13.271 2.556 11.005 1.00 96.00 143 THR A CA 1
ATOM 1124 C C . THR A 1 143 ? -13.307 1.074 11.374 1.00 96.00 143 THR A C 1
ATOM 1126 O O . THR A 1 143 ? -12.405 0.345 10.949 1.00 96.00 143 THR A O 1
ATOM 1129 N N . PRO A 1 144 ? -14.305 0.616 12.149 1.00 95.50 144 PRO A N 1
ATOM 1130 C CA . PRO A 1 144 ? -14.399 -0.789 12.500 1.00 95.50 144 PRO A CA 1
ATOM 1131 C C . PRO A 1 144 ? -14.561 -1.682 11.269 1.00 95.50 144 PRO A C 1
ATOM 1133 O O . PRO A 1 144 ? -15.279 -1.349 10.325 1.00 95.50 144 PRO A O 1
ATOM 1136 N N . ILE A 1 145 ? -13.881 -2.823 11.294 1.00 96.06 145 ILE A N 1
ATOM 1137 C CA . ILE A 1 145 ? -13.814 -3.790 10.204 1.00 96.06 145 ILE A CA 1
ATOM 1138 C C . ILE A 1 145 ? -14.715 -4.970 10.582 1.00 96.06 145 ILE A C 1
ATOM 1140 O O . ILE A 1 145 ? -14.312 -5.783 11.417 1.00 96.06 145 ILE A O 1
ATOM 1144 N N . PRO A 1 146 ? -15.933 -5.076 10.020 1.00 94.19 146 PRO A N 1
ATOM 1145 C CA . PRO A 1 146 ? -16.814 -6.201 10.303 1.00 94.19 146 PRO A CA 1
ATOM 1146 C C . PRO A 1 146 ? -16.214 -7.493 9.748 1.00 94.19 146 PRO A C 1
ATOM 1148 O O . PRO A 1 146 ? -15.818 -7.549 8.582 1.00 94.19 146 PRO A O 1
ATOM 1151 N N . LEU A 1 147 ? -16.187 -8.540 10.569 1.00 95.31 147 LEU A N 1
ATOM 1152 C CA . LEU A 1 147 ? -15.698 -9.850 10.164 1.00 95.31 147 LEU A CA 1
ATOM 1153 C C . LEU A 1 147 ? -16.815 -10.695 9.553 1.00 95.31 147 LEU A C 1
ATOM 1155 O O . LEU A 1 147 ? -17.992 -10.594 9.917 1.00 95.31 147 LEU A O 1
ATOM 1159 N N . GLY A 1 148 ? -16.430 -11.558 8.619 1.00 94.06 148 GLY A N 1
ATOM 1160 C CA . GLY A 1 148 ? -17.307 -12.557 8.035 1.00 94.06 148 GLY A CA 1
ATOM 1161 C C . GLY A 1 148 ? -17.261 -12.607 6.512 1.00 94.06 148 GLY A C 1
ATOM 1162 O O . GLY A 1 148 ? -17.005 -11.627 5.813 1.00 94.06 148 GLY A O 1
ATOM 1163 N N . HIS A 1 149 ? -17.595 -13.789 6.005 1.00 95.19 149 HIS A N 1
ATOM 1164 C CA . HIS A 1 149 ? -17.636 -14.101 4.585 1.00 95.19 149 HIS A CA 1
ATOM 1165 C C . HIS A 1 149 ? -19.074 -14.157 4.074 1.00 95.19 149 HIS A C 1
ATOM 1167 O O . HIS A 1 149 ? -19.950 -14.749 4.708 1.00 95.19 149 HIS A O 1
ATOM 1173 N N . SER A 1 150 ? -19.315 -13.606 2.884 1.00 94.75 150 SER A N 1
ATOM 1174 C CA . SER A 1 150 ? -20.550 -13.865 2.143 1.00 94.75 150 SER A CA 1
ATOM 1175 C C . SER A 1 150 ? -20.304 -14.866 1.029 1.00 94.75 150 SER A C 1
ATOM 1177 O O . SER A 1 150 ? -19.503 -14.613 0.134 1.00 94.75 150 SER A O 1
ATOM 1179 N N . THR A 1 151 ? -21.109 -15.927 0.975 1.00 95.25 151 THR A N 1
ATOM 1180 C CA . THR A 1 151 ? -21.078 -16.920 -0.116 1.00 95.25 151 THR A CA 1
ATOM 1181 C C . THR A 1 151 ? -21.404 -16.336 -1.496 1.00 95.25 151 THR A C 1
ATOM 1183 O O . THR A 1 151 ? -21.208 -16.997 -2.513 1.00 95.25 151 THR A O 1
ATOM 1186 N N . ARG A 1 152 ? -21.900 -15.091 -1.558 1.00 95.81 152 ARG A N 1
ATOM 1187 C CA . ARG A 1 152 ? -22.124 -14.348 -2.809 1.00 95.81 152 ARG A CA 1
ATOM 1188 C C . ARG A 1 152 ? -20.861 -13.660 -3.338 1.00 95.81 152 ARG A C 1
ATOM 1190 O O . ARG A 1 152 ? -20.904 -13.103 -4.432 1.00 95.81 152 ARG A O 1
ATOM 1197 N N . ARG A 1 153 ? -19.768 -13.654 -2.572 1.00 96.00 153 ARG A N 1
ATOM 1198 C CA . ARG A 1 153 ? -18.492 -13.018 -2.916 1.00 96.00 153 ARG A CA 1
ATOM 1199 C C . ARG A 1 153 ? -17.390 -14.055 -3.053 1.00 96.00 153 ARG A C 1
ATOM 1201 O O . ARG A 1 153 ? -17.482 -15.167 -2.540 1.00 96.00 153 ARG A O 1
ATOM 1208 N N . LYS A 1 154 ? -16.342 -13.684 -3.782 1.00 96.75 154 LYS A N 1
ATOM 1209 C CA . LYS A 1 154 ? -15.075 -14.410 -3.723 1.00 96.75 154 LYS A CA 1
ATOM 1210 C C . LYS A 1 154 ? -14.313 -13.912 -2.503 1.00 96.75 154 LYS A C 1
ATOM 1212 O O . LYS A 1 154 ? -14.427 -12.744 -2.153 1.00 96.75 154 LYS A O 1
ATOM 1217 N N . LYS A 1 155 ? -13.542 -14.802 -1.883 1.00 96.69 155 LYS A N 1
ATOM 1218 C CA . LYS A 1 155 ? -12.739 -14.471 -0.703 1.00 96.69 155 LYS A CA 1
ATOM 1219 C C . LYS A 1 155 ? -11.678 -13.410 -0.987 1.00 96.69 155 LYS A C 1
ATOM 1221 O O . LYS A 1 155 ? -11.420 -12.565 -0.140 1.00 96.69 155 LYS A O 1
ATOM 1226 N N . LEU A 1 156 ? -11.108 -13.435 -2.189 1.00 98.25 156 LEU A N 1
ATOM 1227 C CA . LEU A 1 156 ? -10.028 -12.549 -2.593 1.00 98.25 156 LEU A CA 1
ATOM 1228 C C . LEU A 1 156 ? -10.251 -12.028 -4.014 1.00 98.25 156 LEU A C 1
ATOM 1230 O O . LEU A 1 156 ? -10.522 -12.792 -4.941 1.00 98.25 156 LEU A O 1
ATOM 1234 N N . VAL A 1 157 ? -10.077 -10.721 -4.174 1.00 98.25 157 VAL A N 1
ATOM 1235 C CA . VAL A 1 157 ? -9.809 -10.051 -5.446 1.00 98.25 157 VAL A CA 1
ATOM 1236 C C . VAL A 1 157 ? -8.459 -9.361 -5.303 1.00 98.25 157 VAL A C 1
ATOM 1238 O O . VAL A 1 157 ? -8.325 -8.427 -4.519 1.00 98.25 157 VAL A O 1
ATOM 1241 N N . LEU A 1 158 ? -7.453 -9.832 -6.035 1.00 98.38 158 LEU A N 1
ATOM 1242 C CA . LEU A 1 158 ? -6.081 -9.339 -5.944 1.00 98.38 158 LEU A CA 1
ATOM 1243 C C . LEU A 1 158 ? -5.677 -8.672 -7.259 1.00 98.38 158 LEU A C 1
ATOM 1245 O O . LEU A 1 158 ? -5.620 -9.324 -8.299 1.00 98.38 158 LEU A O 1
ATOM 1249 N N . ASN A 1 159 ? -5.379 -7.377 -7.200 1.00 97.69 159 ASN A N 1
ATOM 1250 C CA . ASN A 1 159 ? -4.852 -6.606 -8.320 1.00 97.69 159 ASN A CA 1
ATOM 1251 C C . ASN A 1 159 ? -3.357 -6.365 -8.103 1.00 97.69 159 ASN A C 1
ATOM 1253 O O . ASN A 1 159 ? -2.980 -5.721 -7.126 1.00 97.69 159 ASN A O 1
ATOM 1257 N N . ILE A 1 160 ? -2.519 -6.852 -9.018 1.00 97.88 160 ILE A N 1
ATOM 1258 C CA . ILE A 1 160 ? -1.065 -6.656 -8.984 1.00 97.88 160 ILE A CA 1
ATOM 1259 C C . ILE A 1 160 ? -0.676 -5.728 -10.138 1.00 97.88 160 ILE A C 1
ATOM 1261 O O . ILE A 1 160 ? -0.935 -6.040 -11.299 1.00 97.88 160 ILE A O 1
ATOM 1265 N N . LEU A 1 161 ? -0.054 -4.595 -9.820 1.00 96.38 161 LEU A N 1
ATOM 1266 C CA . LEU A 1 161 ? 0.492 -3.639 -10.778 1.00 96.38 161 LEU A CA 1
ATOM 1267 C C . LEU A 1 161 ? 2.019 -3.640 -10.687 1.00 96.38 161 LEU A C 1
ATOM 1269 O O . LEU A 1 161 ? 2.584 -3.202 -9.686 1.00 96.38 161 LEU A O 1
ATOM 1273 N N . LEU A 1 162 ? 2.670 -4.098 -11.755 1.00 95.94 162 LEU A N 1
ATOM 1274 C CA . LEU A 1 162 ? 4.120 -4.026 -11.927 1.00 95.94 162 LEU A CA 1
ATOM 1275 C C . LEU A 1 162 ? 4.464 -2.746 -12.702 1.00 95.94 162 LEU A C 1
ATOM 1277 O O . LEU A 1 162 ? 4.305 -2.689 -13.923 1.00 95.94 162 LEU A O 1
ATOM 1281 N N . ASP A 1 163 ? 4.883 -1.702 -11.991 1.00 94.06 163 ASP A N 1
ATOM 1282 C CA . ASP A 1 163 ? 5.156 -0.385 -12.570 1.00 94.06 163 ASP A CA 1
ATOM 1283 C C . ASP A 1 163 ? 6.389 -0.419 -13.480 1.00 94.06 163 ASP A C 1
ATOM 1285 O O . ASP A 1 163 ? 7.462 -0.876 -13.084 1.00 94.06 163 ASP A O 1
ATOM 1289 N N . GLY A 1 164 ? 6.228 0.067 -14.711 1.00 92.12 164 GLY A N 1
ATOM 1290 C CA . GLY A 1 164 ? 7.272 0.066 -15.734 1.00 92.12 164 GLY A CA 1
ATOM 1291 C C . GLY A 1 164 ? 7.451 -1.261 -16.480 1.00 92.12 164 GLY A C 1
ATOM 1292 O O . GLY A 1 164 ? 8.387 -1.378 -17.272 1.00 92.12 164 GLY A O 1
ATOM 1293 N N . LEU A 1 165 ? 6.583 -2.263 -16.279 1.00 94.50 165 LEU A N 1
ATOM 1294 C CA . LEU A 1 165 ? 6.669 -3.525 -17.021 1.00 94.50 165 LEU A CA 1
ATOM 1295 C C . LEU A 1 165 ? 6.376 -3.320 -18.518 1.00 94.50 165 LEU A C 1
ATOM 1297 O O . LEU A 1 165 ? 5.267 -2.962 -18.912 1.00 94.50 165 LEU A O 1
ATOM 1301 N N . SER A 1 166 ? 7.353 -3.638 -19.369 1.00 92.50 166 SER A N 1
ATOM 1302 C CA . SER A 1 166 ? 7.205 -3.587 -20.827 1.00 92.50 166 SER A CA 1
ATOM 1303 C C . SER A 1 166 ? 6.815 -4.953 -21.403 1.00 92.50 166 SER A C 1
ATOM 1305 O O . SER A 1 166 ? 7.677 -5.784 -21.697 1.00 92.50 166 SER A O 1
ATOM 1307 N N . TRP A 1 167 ? 5.512 -5.193 -21.601 1.00 94.81 167 TRP A N 1
ATOM 1308 C CA . TRP A 1 167 ? 5.026 -6.453 -22.189 1.00 94.81 167 TRP A CA 1
ATOM 1309 C C . TRP A 1 167 ? 5.618 -6.770 -23.575 1.00 94.81 167 TRP A C 1
ATOM 1311 O O . TRP A 1 167 ? 6.024 -7.912 -23.775 1.00 94.81 167 TRP A O 1
ATOM 1321 N N . PRO A 1 168 ? 5.769 -5.815 -24.521 1.00 93.88 168 PRO A N 1
ATOM 1322 C CA . PRO A 1 168 ? 6.367 -6.108 -25.827 1.00 93.88 168 PRO A CA 1
ATOM 1323 C C . PRO A 1 168 ? 7.783 -6.691 -25.754 1.00 93.88 168 PRO A C 1
ATOM 1325 O O . PRO A 1 168 ? 8.153 -7.482 -26.615 1.00 93.88 168 PRO A O 1
ATOM 1328 N N . VAL A 1 169 ? 8.557 -6.315 -24.730 1.00 93.62 169 VAL A N 1
ATOM 1329 C CA . VAL A 1 169 ? 9.911 -6.836 -24.489 1.00 93.62 169 VAL A CA 1
ATOM 1330 C C . VAL A 1 169 ? 9.861 -8.202 -23.799 1.00 93.62 169 VAL A C 1
ATOM 1332 O O . VAL A 1 169 ? 10.649 -9.086 -24.120 1.00 93.62 169 VAL A O 1
ATOM 1335 N N . VAL A 1 170 ? 8.935 -8.388 -22.856 1.00 96.50 170 VAL A N 1
ATOM 1336 C CA . VAL A 1 170 ? 8.861 -9.598 -22.022 1.00 96.50 170 VAL A CA 1
ATOM 1337 C C . VAL A 1 170 ? 8.160 -10.761 -22.719 1.00 96.50 170 VAL A C 1
ATOM 1339 O O . VAL A 1 170 ? 8.556 -11.902 -22.502 1.00 96.50 170 VAL A O 1
ATOM 1342 N N . ARG A 1 171 ? 7.153 -10.506 -23.564 1.00 95.62 171 ARG A N 1
ATOM 1343 C CA . ARG A 1 171 ? 6.248 -11.537 -24.111 1.00 95.62 171 ARG A CA 1
ATOM 1344 C C . ARG A 1 171 ? 6.975 -12.717 -24.770 1.00 95.62 171 ARG A C 1
ATOM 1346 O O . ARG A 1 171 ? 6.572 -13.859 -24.593 1.00 95.62 171 ARG A O 1
ATOM 1353 N N . GLU A 1 172 ? 8.065 -12.455 -25.496 1.00 95.69 172 GLU A N 1
ATOM 1354 C CA . GLU A 1 172 ? 8.817 -13.476 -26.251 1.00 95.69 172 GLU A CA 1
ATOM 1355 C C . GLU A 1 172 ? 9.705 -14.337 -25.341 1.00 95.69 172 GLU A C 1
ATOM 1357 O O . GLU A 1 172 ? 10.193 -15.385 -25.753 1.00 95.69 172 GLU A O 1
ATOM 1362 N N . HIS A 1 173 ? 9.871 -13.913 -24.088 1.00 96.31 173 HIS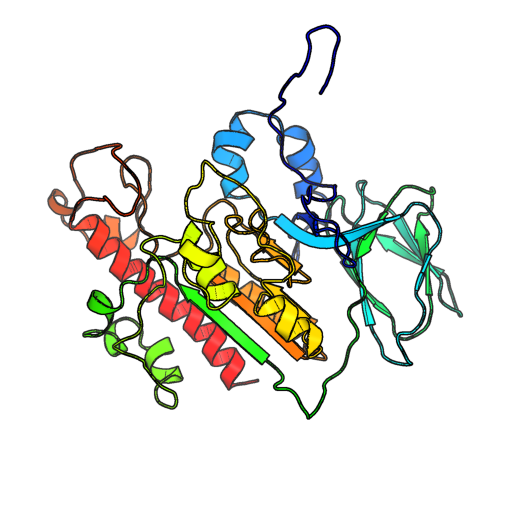 A N 1
ATOM 1363 C CA . HIS A 1 173 ? 10.691 -14.554 -23.069 1.00 96.31 173 HIS A CA 1
ATOM 1364 C C . HIS A 1 173 ? 9.888 -14.868 -21.801 1.00 96.31 173 HIS A C 1
ATOM 1366 O O . HIS A 1 173 ? 10.487 -15.175 -20.776 1.00 96.31 173 HIS A O 1
ATOM 1372 N N . PHE A 1 174 ? 8.554 -14.764 -21.827 1.00 95.75 174 PHE A N 1
ATOM 1373 C CA . PHE A 1 174 ? 7.740 -14.722 -20.609 1.00 95.75 174 PHE A CA 1
ATOM 1374 C C . PHE A 1 174 ? 7.949 -15.950 -19.714 1.00 95.75 174 PHE A C 1
ATOM 1376 O O . PHE A 1 174 ? 8.248 -15.798 -18.533 1.00 95.75 174 PHE A O 1
ATOM 1383 N N . SER A 1 175 ? 7.887 -17.157 -20.282 1.00 96.06 175 SER A N 1
ATOM 1384 C CA . SER A 1 175 ? 8.098 -18.402 -19.531 1.00 96.06 175 SER A CA 1
ATOM 1385 C C . SER A 1 175 ? 9.528 -18.581 -19.014 1.00 96.06 175 SER A C 1
ATOM 1387 O O . SER A 1 175 ? 9.713 -19.221 -17.984 1.00 96.06 175 SER A O 1
ATOM 1389 N N . ASP A 1 176 ? 10.526 -18.009 -19.690 1.00 97.12 176 ASP A N 1
ATOM 1390 C CA . ASP A 1 176 ? 11.937 -18.143 -19.307 1.00 97.12 176 ASP A CA 1
ATOM 1391 C C . ASP A 1 176 ? 12.355 -17.081 -18.279 1.00 97.12 176 ASP A C 1
ATOM 1393 O O . ASP A 1 176 ? 13.124 -17.352 -17.356 1.00 97.12 176 ASP A O 1
ATOM 1397 N N . ALA A 1 177 ? 11.860 -15.853 -18.441 1.00 96.38 177 ALA A N 1
ATOM 1398 C CA . ALA A 1 177 ? 12.222 -14.702 -17.623 1.00 96.38 177 ALA A CA 1
ATOM 1399 C C . ALA A 1 177 ? 11.332 -14.544 -16.382 1.00 96.38 177 ALA A C 1
ATOM 1401 O O . ALA A 1 177 ? 11.791 -13.989 -15.382 1.00 96.38 177 ALA A O 1
ATOM 1402 N N . MET A 1 178 ? 10.085 -15.026 -16.445 1.00 97.88 178 MET A N 1
ATOM 1403 C CA . MET A 1 178 ? 9.109 -14.994 -15.353 1.00 97.88 178 MET A CA 1
ATOM 1404 C C . MET A 1 178 ? 8.441 -16.372 -15.145 1.00 97.88 178 MET A C 1
ATOM 1406 O O . MET A 1 178 ? 7.218 -16.501 -15.275 1.00 97.88 178 MET A O 1
ATOM 1410 N N . PRO A 1 179 ? 9.223 -17.433 -14.864 1.00 98.25 179 PRO A N 1
ATOM 1411 C CA . PRO A 1 179 ? 8.714 -18.802 -14.820 1.00 98.25 179 PRO A CA 1
ATOM 1412 C C . PRO A 1 179 ? 7.646 -19.040 -13.746 1.00 98.25 179 PRO A C 1
ATOM 1414 O O . PRO A 1 179 ? 6.735 -19.833 -13.980 1.00 98.25 179 PRO A O 1
ATOM 1417 N N . ASN A 1 180 ? 7.717 -18.379 -12.585 1.00 98.38 180 ASN A N 1
ATOM 1418 C CA . ASN A 1 180 ? 6.742 -18.601 -11.513 1.00 98.38 180 ASN A CA 1
ATOM 1419 C C . ASN A 1 180 ? 5.376 -18.007 -11.874 1.00 98.38 180 ASN A C 1
ATOM 1421 O O . ASN A 1 180 ? 4.345 -18.664 -11.724 1.00 98.38 180 ASN A O 1
ATOM 1425 N N . ILE A 1 181 ? 5.369 -16.779 -12.396 1.00 97.50 181 ILE A N 1
ATOM 1426 C CA . ILE A 1 181 ? 4.146 -16.113 -12.852 1.00 97.50 181 ILE A CA 1
ATOM 1427 C C . ILE A 1 181 ? 3.572 -16.845 -14.071 1.00 97.50 181 ILE A C 1
ATOM 1429 O O . ILE A 1 181 ? 2.370 -17.110 -14.113 1.00 97.50 181 ILE A O 1
ATOM 1433 N N . ALA A 1 182 ? 4.413 -17.228 -15.035 1.00 97.31 182 ALA A N 1
ATOM 1434 C CA . ALA A 1 182 ? 3.977 -17.986 -16.205 1.00 97.31 182 ALA A CA 1
ATOM 1435 C C . ALA A 1 182 ? 3.347 -19.335 -15.821 1.00 97.31 182 ALA A C 1
ATOM 1437 O O . ALA A 1 182 ? 2.320 -19.709 -16.385 1.00 97.31 182 ALA A O 1
ATOM 1438 N N . ALA A 1 183 ? 3.916 -20.042 -14.838 1.00 97.19 183 ALA A N 1
ATOM 1439 C CA . ALA A 1 183 ? 3.360 -21.296 -14.341 1.00 97.19 183 ALA A CA 1
ATOM 1440 C C . ALA A 1 183 ? 1.981 -21.096 -13.695 1.00 97.19 183 ALA A C 1
ATOM 1442 O O . ALA A 1 183 ? 1.047 -21.823 -14.030 1.00 97.19 183 ALA A O 1
ATOM 1443 N N . PHE A 1 184 ? 1.824 -20.089 -12.829 1.00 96.69 184 PHE A N 1
ATOM 1444 C CA . PHE A 1 184 ? 0.537 -19.794 -12.189 1.00 96.69 184 PHE A CA 1
ATOM 1445 C C . PHE A 1 184 ? -0.555 -19.459 -13.216 1.00 96.69 184 PHE A C 1
ATOM 1447 O O . PHE A 1 184 ? -1.674 -19.956 -13.126 1.00 96.69 184 PHE A O 1
ATOM 1454 N N . PHE A 1 185 ? -0.228 -18.660 -14.235 1.00 95.38 185 PHE A N 1
ATOM 1455 C CA . PHE A 1 185 ? -1.184 -18.273 -15.276 1.00 95.38 185 PHE A CA 1
ATOM 1456 C C . PHE A 1 185 ? -1.314 -19.283 -16.426 1.00 95.38 185 PHE A C 1
ATOM 1458 O O . PHE A 1 185 ? -2.027 -18.999 -17.388 1.00 95.38 185 PHE A O 1
ATOM 1465 N N . SER A 1 186 ? -0.706 -20.470 -16.330 1.00 95.50 186 SER A N 1
ATOM 1466 C CA . SER A 1 186 ? -0.883 -21.536 -17.330 1.00 95.50 186 SER A CA 1
ATOM 1467 C C . SER A 1 186 ? -2.326 -22.058 -17.406 1.00 95.50 186 SER A C 1
ATOM 1469 O O . SER A 1 186 ? -2.770 -22.478 -18.472 1.00 95.50 186 SER A O 1
ATOM 1471 N N . GLU A 1 187 ? -3.080 -21.950 -16.307 1.00 93.44 187 GLU A N 1
ATOM 1472 C CA . GLU A 1 187 ? -4.529 -22.206 -16.243 1.00 93.44 187 GLU A CA 1
ATOM 1473 C C . GLU A 1 187 ? -5.368 -20.914 -16.351 1.00 93.44 187 GLU A C 1
ATOM 1475 O O . GLU A 1 187 ? -6.592 -20.931 -16.209 1.00 93.44 187 GLU A O 1
ATOM 1480 N N . GLY A 1 188 ? -4.710 -19.775 -16.578 1.00 94.56 188 GLY A N 1
ATOM 1481 C CA . GLY A 1 188 ? -5.313 -18.450 -16.643 1.00 94.56 188 GLY A CA 1
ATOM 1482 C C . GLY A 1 188 ? -5.543 -17.950 -18.069 1.00 94.56 188 GLY A C 1
ATOM 1483 O O . GLY A 1 188 ? -5.707 -18.704 -19.026 1.00 94.56 188 GLY A O 1
ATOM 1484 N N . THR A 1 189 ? -5.589 -16.627 -18.221 1.00 95.00 189 THR A N 1
ATOM 1485 C CA . THR A 1 189 ? -5.704 -15.964 -19.526 1.00 95.00 189 THR A CA 1
ATOM 1486 C C . THR A 1 189 ? -4.691 -14.836 -19.616 1.00 95.00 189 THR A C 1
ATOM 1488 O O . THR A 1 189 ? -4.650 -13.963 -18.750 1.00 95.00 189 THR A O 1
ATOM 1491 N N . VAL A 1 190 ? -3.899 -14.847 -20.686 1.00 94.31 190 VAL A N 1
ATOM 1492 C CA . VAL A 1 190 ? -2.924 -13.803 -21.009 1.00 94.31 190 VAL A CA 1
ATOM 1493 C C . VAL A 1 190 ? -3.477 -12.957 -22.151 1.00 94.31 190 VAL A C 1
ATOM 1495 O O . VAL A 1 190 ? -3.905 -13.484 -23.177 1.00 94.31 190 VAL A O 1
ATOM 1498 N N . PHE A 1 191 ? -3.481 -11.636 -21.972 1.00 95.31 191 PHE A N 1
ATOM 1499 C CA . PHE A 1 191 ? -3.934 -10.686 -22.986 1.00 95.31 191 PHE A CA 1
ATOM 1500 C C . PHE A 1 191 ? -2.733 -10.012 -23.656 1.00 95.31 191 PHE A C 1
ATOM 1502 O O . PHE A 1 191 ? -2.248 -8.985 -23.187 1.00 95.31 191 PHE A O 1
ATOM 1509 N N . ASP A 1 192 ? -2.292 -10.545 -24.797 1.00 94.44 192 ASP A N 1
ATOM 1510 C CA . ASP A 1 192 ? -1.129 -10.011 -25.530 1.00 94.44 192 ASP A CA 1
ATOM 1511 C C . ASP A 1 192 ? -1.345 -8.636 -26.174 1.00 94.44 192 ASP A C 1
ATOM 1513 O O . ASP A 1 192 ? -0.396 -7.981 -26.604 1.00 94.44 192 ASP A O 1
ATOM 1517 N N . GLN A 1 193 ? -2.601 -8.201 -26.252 1.00 94.50 193 GLN A N 1
ATOM 1518 C CA . GLN A 1 193 ? -3.016 -6.916 -26.814 1.00 94.50 193 GLN A CA 1
ATOM 1519 C C . GLN A 1 193 ? -3.749 -6.077 -25.760 1.00 94.50 193 GLN A C 1
ATOM 1521 O O . GLN A 1 193 ? -4.823 -5.531 -26.012 1.00 94.50 193 GLN A O 1
ATOM 1526 N N . HIS A 1 194 ? -3.180 -6.015 -24.553 1.00 92.88 194 HIS A N 1
ATOM 1527 C CA . HIS A 1 194 ? -3.628 -5.138 -23.476 1.00 92.88 194 HIS A CA 1
ATOM 1528 C C . HIS A 1 194 ? -2.758 -3.876 -23.415 1.00 92.88 194 HIS A C 1
ATOM 1530 O O . HIS A 1 194 ? -1.531 -3.958 -23.417 1.00 92.88 194 HIS A O 1
ATOM 1536 N N . PHE A 1 195 ? -3.393 -2.706 -23.351 1.00 91.50 195 PHE A N 1
ATOM 1537 C CA . PHE A 1 195 ? -2.719 -1.409 -23.419 1.00 91.50 195 PHE A CA 1
ATOM 1538 C C . PHE A 1 195 ? -3.029 -0.577 -22.178 1.00 91.50 195 PHE A C 1
ATOM 1540 O O . PHE A 1 195 ? -4.161 -0.567 -21.692 1.00 91.50 195 PHE A O 1
ATOM 1547 N N . ALA A 1 196 ? -2.028 0.151 -21.682 1.00 90.56 196 ALA A N 1
ATOM 1548 C CA . ALA A 1 196 ? -2.235 1.130 -20.626 1.00 90.56 196 ALA A CA 1
ATOM 1549 C C . ALA A 1 196 ? -3.101 2.296 -21.131 1.00 90.56 196 ALA A C 1
ATOM 1551 O O . ALA A 1 196 ? -3.038 2.686 -22.297 1.00 90.56 196 ALA A O 1
ATOM 1552 N N . GLY A 1 197 ? -3.894 2.889 -20.235 1.00 86.69 197 GLY A N 1
ATOM 1553 C CA . GLY A 1 197 ? -4.698 4.071 -20.558 1.00 86.69 197 GLY A CA 1
ATOM 1554 C C . GLY A 1 197 ? -3.875 5.355 -20.718 1.00 86.69 197 GLY A C 1
ATOM 1555 O O . GLY A 1 197 ? -4.429 6.387 -21.101 1.00 86.69 197 GLY A O 1
ATOM 1556 N N . SER A 1 198 ? -2.582 5.336 -20.374 1.00 90.12 198 SER A N 1
ATOM 1557 C CA . SER A 1 198 ? -1.657 6.472 -20.456 1.00 90.12 198 SER A CA 1
ATOM 1558 C C . SER A 1 198 ? -0.193 6.020 -20.483 1.00 90.12 198 SER A C 1
ATOM 1560 O O . SER A 1 198 ? 0.123 4.904 -20.090 1.00 90.12 198 SER A O 1
ATOM 1562 N N . GLU A 1 199 ? 0.699 6.923 -20.899 1.00 84.94 199 GLU A N 1
ATOM 1563 C CA . GLU A 1 199 ? 2.132 6.651 -21.118 1.00 84.94 199 GLU A CA 1
ATOM 1564 C C . GLU A 1 199 ? 2.995 6.630 -19.838 1.00 84.94 199 GLU A C 1
ATOM 1566 O O . GLU A 1 199 ? 4.179 6.308 -19.898 1.00 84.94 199 GLU A O 1
ATOM 1571 N N . TYR A 1 200 ? 2.452 7.018 -18.678 1.00 87.31 200 TYR A N 1
ATOM 1572 C CA . TYR A 1 200 ? 3.179 6.985 -17.401 1.00 87.31 200 TYR A CA 1
ATOM 1573 C C . TYR A 1 200 ? 2.238 6.812 -16.197 1.00 87.31 200 TYR A C 1
ATOM 1575 O O . TYR A 1 200 ? 1.012 6.901 -16.333 1.00 87.31 200 TYR A O 1
ATOM 1583 N N . THR A 1 201 ? 2.811 6.543 -15.020 1.00 88.88 201 THR A N 1
ATOM 1584 C CA . THR A 1 201 ? 2.111 6.089 -13.804 1.00 88.88 201 THR A CA 1
ATOM 1585 C C . THR A 1 201 ? 0.969 7.009 -13.370 1.00 88.88 201 THR A C 1
ATOM 1587 O O . THR A 1 201 ? -0.164 6.551 -13.224 1.00 88.88 201 THR A O 1
ATOM 1590 N N . PHE A 1 202 ? 1.231 8.312 -13.217 1.00 90.62 202 PHE A N 1
ATOM 1591 C CA . PHE A 1 202 ? 0.286 9.259 -12.609 1.00 90.62 202 PHE A CA 1
ATOM 1592 C C . PHE A 1 202 ? -1.110 9.284 -13.274 1.00 90.62 202 PHE A C 1
ATOM 1594 O O . PHE A 1 202 ? -2.088 9.067 -12.562 1.00 90.62 202 PHE A O 1
ATOM 1601 N N . PRO A 1 203 ? -1.262 9.467 -14.603 1.00 92.06 203 PRO A N 1
ATOM 1602 C CA . PRO A 1 203 ? -2.573 9.390 -15.269 1.00 92.06 203 PRO A CA 1
ATOM 1603 C C . PRO A 1 203 ? -3.127 7.964 -15.439 1.00 92.06 203 PRO A C 1
ATOM 1605 O O . PRO A 1 203 ? -4.339 7.776 -15.610 1.00 92.06 203 PRO A O 1
ATOM 1608 N N . SER A 1 204 ? -2.266 6.943 -15.385 1.00 93.50 204 SER A N 1
ATOM 1609 C CA . SER A 1 204 ? -2.692 5.546 -15.515 1.00 93.50 204 SER A CA 1
ATOM 1610 C C . SER A 1 204 ? -3.477 5.077 -14.292 1.00 93.50 204 SER A C 1
ATOM 1612 O O . SER A 1 204 ? -4.480 4.384 -14.445 1.00 93.50 204 SER A O 1
ATOM 1614 N N . LEU A 1 205 ? -3.081 5.492 -13.086 1.00 93.88 205 LEU A N 1
ATOM 1615 C CA . LEU A 1 205 ? -3.718 5.059 -11.838 1.00 93.88 205 LEU A CA 1
ATOM 1616 C C . LEU A 1 205 ? -5.207 5.466 -11.731 1.00 93.88 205 LEU A C 1
ATOM 1618 O O . LEU A 1 205 ? -6.029 4.584 -11.476 1.00 93.88 205 LEU A O 1
ATOM 1622 N N . PRO A 1 206 ? -5.630 6.723 -12.001 1.00 94.38 206 PRO A N 1
ATOM 1623 C CA . PRO A 1 206 ? -7.050 7.076 -12.091 1.00 94.38 206 PRO A CA 1
ATOM 1624 C C . PRO A 1 206 ? -7.794 6.316 -13.190 1.00 94.38 206 PRO A C 1
ATOM 1626 O O . PRO A 1 206 ? -8.970 5.989 -13.018 1.00 94.38 206 PRO A O 1
ATOM 1629 N N . SER A 1 207 ? -7.123 6.019 -14.307 1.00 95.06 207 SER A N 1
ATOM 1630 C CA . SER A 1 207 ? -7.716 5.253 -15.406 1.00 95.06 207 SER A CA 1
ATOM 1631 C C . SER A 1 207 ? -8.010 3.813 -14.977 1.00 95.06 207 SER A C 1
ATOM 1633 O O . SER A 1 207 ? -9.124 3.337 -15.179 1.00 95.06 207 SER A O 1
ATOM 1635 N N . ILE A 1 208 ? -7.063 3.157 -14.296 1.00 95.06 208 ILE A N 1
ATOM 1636 C CA . ILE A 1 208 ? -7.239 1.831 -13.678 1.00 95.06 208 ILE A CA 1
ATOM 1637 C C . ILE A 1 208 ? -8.346 1.881 -12.623 1.00 95.06 208 ILE A C 1
ATOM 1639 O O . ILE A 1 208 ? -9.238 1.036 -12.607 1.00 95.06 208 ILE A O 1
ATOM 1643 N N . ALA A 1 209 ? -8.322 2.899 -11.761 1.00 95.88 209 ALA A N 1
ATOM 1644 C CA . ALA A 1 209 ? -9.271 3.018 -10.668 1.00 95.88 209 ALA A CA 1
ATOM 1645 C C . ALA A 1 209 ? -10.706 3.247 -11.151 1.00 95.88 209 ALA A C 1
ATOM 1647 O O . ALA A 1 209 ? -11.625 2.853 -10.449 1.00 95.88 209 ALA A O 1
ATOM 1648 N N . THR A 1 210 ? -10.934 3.882 -12.304 1.00 96.38 210 THR A N 1
ATOM 1649 C CA . THR A 1 210 ? -12.284 4.299 -12.738 1.00 96.38 210 THR A CA 1
ATOM 1650 C C . THR A 1 210 ? -12.769 3.651 -14.034 1.00 96.38 210 THR A C 1
ATOM 1652 O O . THR A 1 210 ? -13.952 3.765 -14.358 1.00 96.38 210 THR A O 1
ATOM 1655 N N . GLY A 1 211 ? -11.881 3.012 -14.800 1.00 95.44 211 GLY A N 1
ATOM 1656 C CA . GLY A 1 211 ? -12.170 2.530 -16.151 1.00 95.44 211 GLY A CA 1
ATOM 1657 C C . GLY A 1 211 ? -12.376 3.655 -17.173 1.00 95.44 211 GLY A C 1
ATOM 1658 O O . GLY A 1 211 ? -13.093 3.464 -18.154 1.00 95.44 211 GLY A O 1
ATOM 1659 N N . ARG A 1 212 ? -11.819 4.852 -16.937 1.00 95.12 212 ARG A N 1
ATOM 1660 C CA . ARG A 1 212 ? -12.028 6.044 -17.779 1.00 95.12 212 ARG A CA 1
ATOM 1661 C C . ARG A 1 212 ? -10.719 6.594 -18.320 1.00 95.12 212 ARG A C 1
ATOM 1663 O O . ARG A 1 212 ? -9.710 6.597 -17.631 1.00 95.12 212 ARG A O 1
ATOM 1670 N N . TYR A 1 213 ? -10.765 7.133 -19.534 1.00 94.25 213 TYR A N 1
ATOM 1671 C CA . TYR A 1 213 ? -9.618 7.804 -20.140 1.00 94.25 213 TYR A CA 1
ATOM 1672 C C . TYR A 1 213 ? -9.261 9.129 -19.440 1.00 94.25 213 TYR A C 1
ATOM 1674 O O . TYR A 1 213 ? -10.150 9.790 -18.890 1.00 94.25 213 TYR A O 1
ATOM 1682 N N . PRO A 1 214 ? -8.004 9.602 -19.562 1.00 92.25 214 PRO A N 1
ATOM 1683 C CA . PRO A 1 214 ? -7.546 10.858 -18.962 1.00 92.25 214 PRO A CA 1
ATOM 1684 C C . PRO A 1 214 ? -8.366 12.101 -19.323 1.00 92.25 214 PRO A C 1
ATOM 1686 O O . PRO A 1 214 ? -8.488 13.016 -18.517 1.00 92.25 214 PRO A O 1
ATOM 1689 N N . HIS A 1 215 ? -8.991 12.146 -20.503 1.00 91.94 215 HIS A N 1
ATOM 1690 C CA . HIS A 1 215 ? -9.860 13.267 -20.882 1.00 91.94 215 HIS A CA 1
ATOM 1691 C C . HIS A 1 215 ? -11.203 13.287 -20.122 1.00 91.94 215 HIS A C 1
ATOM 1693 O O . HIS A 1 215 ? -11.914 14.289 -20.160 1.00 91.94 215 HIS A O 1
ATOM 1699 N N . HIS A 1 216 ? -11.558 12.214 -19.409 1.00 93.75 216 HIS A N 1
ATOM 1700 C CA . HIS A 1 216 ? -12.709 12.172 -18.504 1.00 93.75 216 HIS A CA 1
ATOM 1701 C C . HIS A 1 216 ? -12.323 12.377 -17.039 1.00 93.75 216 HIS A C 1
ATOM 1703 O O . HIS A 1 216 ? -13.121 12.935 -16.285 1.00 93.75 216 HIS A O 1
ATOM 1709 N N . THR A 1 217 ? -11.143 11.906 -16.628 1.00 93.00 217 THR A N 1
ATOM 1710 C CA . THR A 1 217 ? -10.648 12.082 -15.253 1.00 93.00 217 THR A CA 1
ATOM 1711 C C . THR A 1 217 ? -10.016 13.456 -15.047 1.00 93.00 217 THR A C 1
ATOM 1713 O O . THR A 1 217 ? -10.041 13.956 -13.933 1.00 93.00 217 THR A O 1
ATOM 1716 N N . GLN A 1 218 ? -9.475 14.059 -16.115 1.00 92.94 218 GLN A N 1
ATOM 1717 C CA . GLN A 1 218 ? -8.705 15.310 -16.130 1.00 92.94 218 GLN A CA 1
ATOM 1718 C C . GLN A 1 218 ? -7.435 15.290 -15.254 1.00 92.94 218 GLN A C 1
ATOM 1720 O O . GLN A 1 218 ? -6.786 16.317 -15.072 1.00 92.94 218 GLN A O 1
ATOM 1725 N N . ILE A 1 219 ? -7.012 14.107 -14.797 1.00 91.50 219 ILE A N 1
ATOM 1726 C CA . ILE A 1 219 ? -5.802 13.903 -13.992 1.00 91.50 219 ILE A CA 1
ATOM 1727 C C . ILE A 1 219 ? -4.696 13.373 -14.903 1.00 91.50 219 ILE A C 1
ATOM 1729 O O . ILE A 1 219 ? -4.615 12.177 -15.175 1.00 91.50 219 ILE A O 1
ATOM 1733 N N . PHE A 1 220 ? -3.879 14.287 -15.426 1.00 88.88 220 PHE A N 1
ATOM 1734 C CA . PHE A 1 220 ? -2.767 13.966 -16.334 1.00 88.88 220 PHE A CA 1
ATOM 1735 C C . PHE A 1 220 ? -1.604 14.963 -16.297 1.00 88.88 220 PHE A C 1
ATOM 1737 O O . PHE A 1 220 ? -0.676 14.852 -17.092 1.00 88.88 220 PHE A O 1
ATOM 1744 N N . ASN A 1 221 ? -1.657 15.958 -15.413 1.00 87.75 221 ASN A N 1
ATOM 1745 C CA . ASN A 1 221 ? -0.615 16.965 -15.254 1.00 87.75 221 ASN A CA 1
ATOM 1746 C C . ASN A 1 221 ? -0.340 17.133 -13.764 1.00 87.75 221 ASN A C 1
ATOM 1748 O O . ASN A 1 221 ? -1.205 17.602 -13.034 1.00 87.75 221 ASN A O 1
ATOM 1752 N N . GLU A 1 222 ? 0.863 16.782 -13.323 1.00 81.69 222 GLU A N 1
ATOM 1753 C CA . GLU A 1 222 ? 1.282 16.824 -11.920 1.00 81.69 222 GLU A CA 1
ATOM 1754 C C . GLU A 1 222 ? 1.258 18.236 -11.313 1.00 81.69 222 GLU A C 1
ATOM 1756 O O . GLU A 1 222 ? 1.232 18.397 -10.096 1.00 81.69 222 GLU A O 1
ATOM 1761 N N . LYS A 1 223 ? 1.235 19.277 -12.153 1.00 86.44 223 LYS A N 1
ATOM 1762 C CA . LYS A 1 223 ? 1.118 20.676 -11.718 1.00 86.44 223 LYS A CA 1
ATOM 1763 C C . LYS A 1 223 ? -0.326 21.111 -11.471 1.00 86.44 223 LYS A C 1
ATOM 1765 O O . LYS A 1 223 ? -0.549 22.246 -11.057 1.00 86.44 223 LYS A O 1
ATOM 1770 N N . ASN A 1 224 ? -1.299 20.250 -11.760 1.00 84.38 224 ASN A N 1
ATOM 1771 C CA . ASN A 1 224 ? -2.710 20.479 -11.497 1.00 84.38 224 ASN A CA 1
ATOM 1772 C C . ASN A 1 224 ? -3.237 19.343 -10.615 1.00 84.38 224 ASN A C 1
ATOM 1774 O O . ASN A 1 224 ? -3.367 18.207 -11.066 1.00 84.38 224 ASN A O 1
ATOM 1778 N N . SER A 1 225 ? -3.550 19.670 -9.364 1.00 80.12 225 SER A N 1
ATOM 1779 C CA . SER A 1 225 ? -4.131 18.727 -8.415 1.00 80.12 225 SER A CA 1
ATOM 1780 C C . SER A 1 225 ? -5.596 19.063 -8.190 1.00 80.12 225 SER A C 1
ATOM 1782 O O . SER A 1 225 ? -5.925 20.194 -7.842 1.00 80.12 225 SER A O 1
ATOM 1784 N N . HIS A 1 226 ? -6.452 18.066 -8.371 1.00 89.75 226 HIS A N 1
ATOM 1785 C CA . HIS A 1 226 ? -7.850 18.079 -7.964 1.00 89.75 226 HIS A CA 1
ATOM 1786 C C . HIS A 1 226 ? -8.311 16.640 -7.759 1.00 89.75 226 HIS A C 1
ATOM 1788 O O . HIS A 1 226 ? -7.813 15.710 -8.405 1.00 89.75 226 HIS A O 1
ATOM 1794 N N . GLU A 1 227 ? -9.297 16.455 -6.894 1.00 92.62 227 GLU A N 1
ATOM 1795 C CA . GLU A 1 227 ? -9.893 15.140 -6.709 1.00 92.62 227 GLU A CA 1
ATOM 1796 C C . GLU A 1 227 ? -10.858 14.780 -7.848 1.00 92.62 227 GLU A C 1
ATOM 1798 O O . GLU A 1 227 ? -11.637 15.609 -8.338 1.00 92.62 227 GLU A O 1
ATOM 1803 N N . LEU A 1 228 ? -10.910 13.493 -8.201 1.00 94.00 228 LEU A N 1
ATOM 1804 C CA . LEU A 1 228 ? -11.962 12.906 -9.034 1.00 94.00 228 LEU A CA 1
ATOM 1805 C C . LEU A 1 228 ? -13.359 13.322 -8.524 1.00 94.00 228 LEU A C 1
ATOM 1807 O O . LEU A 1 228 ? -13.612 13.316 -7.315 1.00 94.00 228 LEU A O 1
ATOM 1811 N N . PRO A 1 229 ? -14.315 13.688 -9.398 1.00 93.50 229 PRO A N 1
ATOM 1812 C CA . PRO A 1 229 ? -15.704 13.899 -8.985 1.00 93.50 229 PRO A CA 1
ATOM 1813 C C . PRO A 1 229 ? -16.270 12.667 -8.268 1.00 93.50 229 PRO A C 1
ATOM 1815 O O . PRO A 1 229 ? -16.034 11.544 -8.706 1.00 93.50 229 PRO A O 1
ATOM 1818 N N . LEU A 1 230 ? -17.075 12.865 -7.216 1.00 93.31 230 LEU A N 1
ATOM 1819 C CA . LEU A 1 230 ? -17.680 11.760 -6.449 1.00 93.31 230 LEU A CA 1
ATOM 1820 C C . LEU A 1 230 ? -18.610 10.876 -7.302 1.00 93.31 230 LEU A C 1
ATOM 1822 O O . LEU A 1 230 ? -18.852 9.715 -6.978 1.00 93.31 230 LEU A O 1
ATOM 1826 N N . THR A 1 231 ? -19.105 11.412 -8.422 1.00 93.94 231 THR A N 1
ATOM 1827 C CA . THR A 1 231 ? -19.872 10.678 -9.440 1.00 93.94 231 THR A CA 1
ATOM 1828 C C . THR A 1 231 ? -19.004 9.730 -10.279 1.00 93.94 231 THR A C 1
ATOM 1830 O O . THR A 1 231 ? -19.529 8.837 -10.945 1.00 93.94 231 THR A O 1
ATOM 1833 N N . GLN A 1 232 ? -17.676 9.891 -10.269 1.00 95.44 232 GLN A N 1
ATOM 1834 C CA . GLN A 1 232 ? -16.719 8.985 -10.903 1.00 95.44 232 GLN A CA 1
ATOM 1835 C C . GLN A 1 232 ? -16.247 7.941 -9.892 1.00 95.44 232 GLN A C 1
ATOM 1837 O O . GLN A 1 232 ? -15.173 8.071 -9.306 1.00 95.44 232 GLN A O 1
ATOM 1842 N N . LYS A 1 233 ? -17.073 6.924 -9.649 1.00 95.81 233 LYS A N 1
ATOM 1843 C CA . LYS A 1 233 ? -16.771 5.896 -8.651 1.00 95.81 233 LYS A CA 1
ATOM 1844 C C . LYS A 1 233 ? -15.551 5.061 -9.030 1.00 95.81 233 LYS A C 1
ATOM 1846 O O . LYS A 1 233 ? -15.452 4.603 -10.167 1.00 95.81 233 LYS A O 1
ATOM 1851 N N . THR A 1 234 ? -14.651 4.869 -8.071 1.00 97.00 234 THR A N 1
ATOM 1852 C CA . THR A 1 234 ? -13.488 3.996 -8.224 1.00 97.00 234 THR A CA 1
ATOM 1853 C C . THR A 1 234 ? -13.885 2.534 -8.031 1.00 97.00 234 THR A C 1
ATOM 1855 O O . THR A 1 234 ? -14.884 2.229 -7.377 1.00 97.00 234 THR A O 1
ATOM 1858 N N . ILE A 1 235 ? -13.082 1.606 -8.547 1.00 97.38 235 ILE A N 1
ATOM 1859 C CA . ILE A 1 235 ? -13.262 0.171 -8.344 1.00 97.38 235 ILE A CA 1
ATOM 1860 C C . ILE A 1 235 ? -13.255 -0.171 -6.854 1.00 97.38 235 ILE A C 1
ATOM 1862 O O . ILE A 1 235 ? -14.103 -0.933 -6.415 1.00 97.38 235 ILE A O 1
ATOM 1866 N N . SER A 1 236 ? -12.400 0.460 -6.044 1.00 97.12 236 SER A N 1
ATOM 1867 C CA . SER A 1 236 ? -12.382 0.242 -4.594 1.00 97.12 236 SER A CA 1
ATOM 1868 C C . SER A 1 236 ? -13.658 0.728 -3.897 1.00 97.12 236 SER A C 1
ATOM 1870 O O . SER A 1 236 ? -14.151 0.035 -3.013 1.00 97.12 236 SER A O 1
ATOM 1872 N N . GLU A 1 237 ? -14.268 1.843 -4.324 1.00 97.56 237 GLU A N 1
ATOM 1873 C CA . GLU A 1 237 ? -15.581 2.268 -3.805 1.00 97.56 237 GLU A CA 1
ATOM 1874 C C . GLU A 1 237 ? -16.689 1.269 -4.177 1.00 97.56 237 GLU A C 1
ATOM 1876 O O . GLU A 1 237 ? -17.564 0.964 -3.361 1.00 97.56 237 GLU A O 1
ATOM 1881 N N . GLN A 1 238 ? -16.653 0.746 -5.405 1.00 97.69 238 GLN A N 1
ATOM 1882 C CA . GLN A 1 238 ? -17.606 -0.267 -5.866 1.00 97.69 238 GLN A CA 1
ATOM 1883 C C . GLN A 1 238 ? -17.444 -1.572 -5.075 1.00 97.69 238 GLN A C 1
ATOM 1885 O O . GLN A 1 238 ? -18.425 -2.123 -4.578 1.00 97.69 238 GLN A O 1
ATOM 1890 N N . MET A 1 239 ? -16.208 -2.034 -4.880 1.00 97.94 239 MET A N 1
ATOM 1891 C CA . MET A 1 239 ? -15.897 -3.243 -4.114 1.00 97.94 239 MET A CA 1
ATOM 1892 C C . MET A 1 239 ? -16.284 -3.097 -2.639 1.00 97.94 239 MET A C 1
ATOM 1894 O O . MET A 1 239 ? -16.899 -4.002 -2.073 1.00 97.94 239 MET A O 1
ATOM 1898 N N . LYS A 1 240 ? -16.050 -1.928 -2.038 1.00 96.06 240 LYS A N 1
ATOM 1899 C CA . LYS A 1 240 ? -16.508 -1.626 -0.678 1.00 96.06 240 LYS A CA 1
ATOM 1900 C C . LYS A 1 240 ? -18.034 -1.664 -0.561 1.00 96.06 240 LYS A C 1
ATOM 1902 O O . LYS A 1 240 ? -18.560 -2.235 0.388 1.00 96.06 240 LYS A O 1
ATOM 1907 N N . THR A 1 241 ? -18.758 -1.154 -1.562 1.00 96.06 241 THR A N 1
ATOM 1908 C CA . THR A 1 241 ? -20.234 -1.237 -1.616 1.00 96.06 241 THR A CA 1
ATOM 1909 C C . THR A 1 241 ? -20.730 -2.687 -1.680 1.00 96.06 241 THR A C 1
ATOM 1911 O O . THR A 1 241 ? -21.787 -3.011 -1.144 1.00 96.06 241 THR A O 1
ATOM 1914 N N . LEU A 1 242 ? -19.955 -3.588 -2.292 1.00 96.56 242 LEU A N 1
ATOM 1915 C CA . LEU A 1 242 ? -20.242 -5.024 -2.292 1.00 96.56 242 LEU A CA 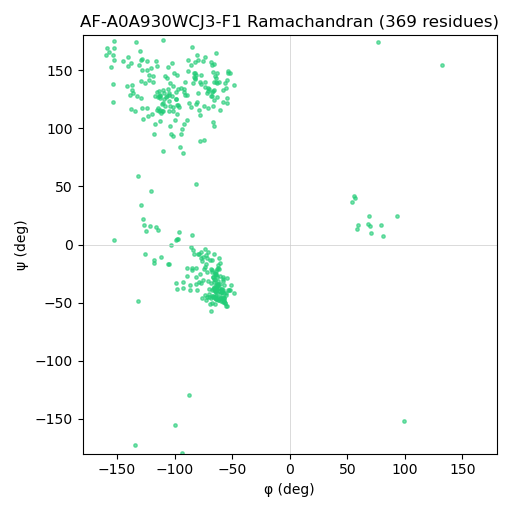1
ATOM 1916 C C . LEU A 1 242 ? -19.913 -5.701 -0.950 1.00 96.56 242 LEU A C 1
ATOM 1918 O O . LEU A 1 242 ? -20.329 -6.841 -0.738 1.00 96.56 242 LEU A O 1
ATOM 1922 N N . GLY A 1 24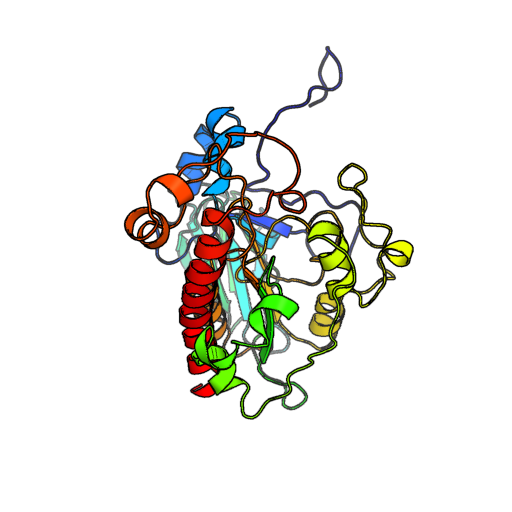3 ? -19.221 -5.018 -0.037 1.00 96.00 243 GLY A N 1
ATOM 1923 C CA . GLY A 1 243 ? -18.840 -5.511 1.286 1.00 96.00 243 GLY A CA 1
ATOM 1924 C C . GLY A 1 243 ? -17.451 -6.147 1.349 1.00 96.00 243 GLY A C 1
ATOM 1925 O O . GLY A 1 243 ? -17.239 -6.999 2.206 1.00 96.00 243 GLY A O 1
ATOM 1926 N N . TYR A 1 244 ? -16.542 -5.785 0.438 1.00 98.31 244 TYR A N 1
ATOM 1927 C CA . TYR A 1 244 ? -15.123 -6.132 0.556 1.00 98.31 244 TYR A CA 1
ATOM 1928 C C . TYR A 1 244 ? -14.394 -5.139 1.467 1.00 98.31 244 TYR A C 1
ATOM 1930 O O . TYR A 1 244 ? -14.664 -3.939 1.413 1.00 98.31 244 TYR A O 1
ATOM 1938 N N . LEU A 1 245 ? -13.428 -5.637 2.238 1.00 98.19 245 LEU A N 1
ATOM 1939 C CA . LEU A 1 245 ? -12.397 -4.822 2.871 1.00 98.19 245 LEU A CA 1
ATOM 1940 C C . LEU A 1 245 ? -11.344 -4.477 1.811 1.00 98.19 245 LEU A C 1
ATOM 1942 O O . LEU A 1 245 ? -10.686 -5.367 1.260 1.00 98.19 245 LEU A O 1
ATOM 1946 N N . CYS A 1 246 ? -11.215 -3.190 1.494 1.00 98.56 246 CYS A N 1
ATOM 1947 C CA . CYS A 1 246 ? -10.339 -2.713 0.432 1.00 98.56 246 CYS A CA 1
ATOM 1948 C C . CYS A 1 246 ? -9.009 -2.228 1.018 1.00 98.56 246 CYS A C 1
ATOM 1950 O O . CYS A 1 246 ? -8.962 -1.171 1.647 1.00 98.56 246 CYS A O 1
ATOM 1952 N N . CYS A 1 247 ? -7.909 -2.931 0.745 1.00 98.38 247 CYS A N 1
ATOM 1953 C CA . CYS A 1 247 ? -6.581 -2.568 1.256 1.00 98.38 247 CYS A CA 1
ATOM 1954 C C . CYS A 1 247 ? -5.537 -2.484 0.138 1.00 98.38 247 CYS A C 1
ATOM 1956 O O . CYS A 1 247 ? -5.603 -3.218 -0.845 1.00 98.38 247 CYS A O 1
ATOM 1958 N N . ALA A 1 248 ? -4.534 -1.625 0.306 1.00 98.12 248 ALA A N 1
ATOM 1959 C CA . ALA A 1 248 ? -3.332 -1.642 -0.524 1.00 98.12 248 ALA A CA 1
ATOM 1960 C C . ALA A 1 248 ? -2.099 -1.938 0.348 1.00 98.12 248 ALA A C 1
ATOM 1962 O O . ALA A 1 248 ? -1.561 -1.010 0.957 1.00 98.12 248 ALA A O 1
ATOM 1963 N N . PRO A 1 249 ? -1.649 -3.207 0.450 1.00 97.62 249 PRO A N 1
ATOM 1964 C CA . PRO A 1 249 ? -0.499 -3.591 1.283 1.00 97.62 249 PRO A CA 1
ATOM 1965 C C . PRO A 1 249 ? 0.826 -2.948 0.851 1.00 97.62 249 PRO A C 1
ATOM 1967 O O . PRO A 1 249 ? 1.779 -2.872 1.633 1.00 97.62 249 PRO A O 1
ATOM 1970 N N . LEU A 1 250 ? 0.889 -2.483 -0.396 1.00 97.38 250 LEU A N 1
ATOM 1971 C CA . LEU A 1 250 ? 1.954 -1.641 -0.912 1.00 97.38 250 LEU A CA 1
ATOM 1972 C C . LEU A 1 250 ? 1.408 -0.803 -2.071 1.00 97.38 250 LEU A C 1
ATOM 1974 O O . LEU A 1 250 ? 0.901 -1.349 -3.051 1.00 97.38 250 LEU A O 1
ATOM 1978 N N . ALA A 1 251 ? 1.523 0.514 -1.945 1.00 94.56 251 ALA A N 1
ATOM 1979 C CA . ALA A 1 251 ? 1.196 1.469 -2.992 1.00 94.56 251 ALA A CA 1
ATOM 1980 C C . ALA A 1 251 ? 2.202 2.620 -3.028 1.00 94.56 251 ALA A C 1
ATOM 1982 O O . ALA A 1 251 ? 2.891 2.898 -2.039 1.00 94.56 251 ALA A O 1
ATOM 1983 N N . THR A 1 252 ? 2.241 3.326 -4.155 1.00 89.00 252 THR A N 1
ATOM 1984 C CA . THR A 1 252 ? 2.864 4.648 -4.222 1.00 89.00 252 THR A CA 1
ATOM 1985 C C . THR A 1 252 ? 1.860 5.727 -3.802 1.00 89.00 252 THR A C 1
ATOM 1987 O O . THR A 1 252 ? 0.640 5.554 -3.879 1.00 89.00 252 THR A O 1
ATOM 1990 N N . GLY A 1 253 ? 2.363 6.864 -3.316 1.00 83.81 253 GLY A N 1
ATOM 1991 C CA . GLY A 1 253 ? 1.521 7.975 -2.849 1.00 83.81 253 GLY A CA 1
ATOM 1992 C C . GLY A 1 253 ? 0.847 8.782 -3.967 1.00 83.81 253 GLY A C 1
ATOM 1993 O O . GLY A 1 253 ? 0.057 9.682 -3.681 1.00 83.81 253 GLY A O 1
ATOM 1994 N N . ASP A 1 254 ? 1.131 8.463 -5.233 1.00 85.31 254 ASP A N 1
ATOM 1995 C CA . ASP A 1 254 ? 0.864 9.317 -6.400 1.00 85.31 254 ASP A CA 1
ATOM 1996 C C . ASP A 1 254 ? -0.623 9.614 -6.643 1.00 85.31 254 ASP A C 1
ATOM 1998 O O . ASP A 1 254 ? -0.969 10.575 -7.323 1.00 85.31 254 ASP A O 1
ATOM 2002 N N . SER A 1 255 ? -1.528 8.789 -6.113 1.00 88.19 255 SER A N 1
ATOM 2003 C CA . SER A 1 255 ? -2.970 8.853 -6.395 1.00 88.19 255 SER A CA 1
ATOM 2004 C C . SER A 1 255 ? -3.855 9.073 -5.167 1.00 88.19 255 SER A C 1
ATOM 2006 O O . SER A 1 255 ? -5.073 8.875 -5.223 1.00 88.19 255 SER A O 1
ATOM 2008 N N . ILE A 1 256 ? -3.257 9.506 -4.054 1.00 91.44 256 ILE A N 1
ATOM 2009 C CA . ILE A 1 256 ? -4.001 9.868 -2.841 1.00 91.44 256 ILE A CA 1
ATOM 2010 C C . ILE A 1 256 ? -4.813 11.144 -3.100 1.00 91.44 256 ILE A C 1
ATOM 2012 O O . ILE A 1 256 ? -6.038 11.118 -3.021 1.00 91.44 256 ILE A O 1
ATOM 2016 N N . TYR A 1 257 ? -4.143 12.231 -3.495 1.00 90.75 257 TYR A N 1
ATOM 2017 C CA . TYR A 1 257 ? -4.764 13.553 -3.674 1.00 90.75 257 TYR A CA 1
ATOM 2018 C C . TYR A 1 257 ? -5.604 13.693 -4.948 1.00 90.75 257 TYR A C 1
ATOM 2020 O O . TYR A 1 257 ? -6.402 14.614 -5.066 1.00 90.75 257 TYR A O 1
ATOM 2028 N N . SER A 1 258 ? -5.476 12.760 -5.894 1.00 92.06 258 SER A N 1
ATOM 2029 C CA . SER A 1 258 ? -6.400 12.663 -7.027 1.00 92.06 258 SER A CA 1
ATOM 2030 C C . SER A 1 258 ? -7.725 11.990 -6.642 1.00 92.06 258 SER A C 1
ATOM 2032 O O . SER A 1 258 ? -8.663 11.932 -7.436 1.00 92.06 258 SER A O 1
ATOM 2034 N N . GLY A 1 259 ? -7.820 11.436 -5.429 1.00 92.75 259 GLY A N 1
ATOM 2035 C CA . GLY A 1 259 ? -8.984 10.702 -4.953 1.00 92.75 259 GLY A CA 1
ATOM 2036 C C . GLY A 1 259 ? -9.179 9.341 -5.629 1.00 92.75 259 GLY A C 1
ATOM 2037 O O . GLY A 1 259 ? -10.226 8.724 -5.429 1.00 92.75 259 GLY A O 1
ATOM 2038 N N . ALA A 1 260 ? -8.219 8.844 -6.420 1.00 94.06 260 ALA A N 1
ATOM 2039 C CA . ALA A 1 260 ? -8.323 7.532 -7.071 1.00 94.06 260 ALA A CA 1
ATOM 2040 C C . ALA A 1 260 ? -8.174 6.365 -6.076 1.00 94.06 260 ALA A C 1
ATOM 2042 O O . ALA A 1 260 ? -8.722 5.285 -6.298 1.00 94.06 260 ALA A O 1
ATOM 2043 N N . LEU A 1 261 ? -7.518 6.602 -4.935 1.00 94.69 261 LEU A N 1
ATOM 2044 C CA . LEU A 1 261 ? -7.405 5.643 -3.830 1.00 94.69 261 LEU A CA 1
ATOM 2045 C C . LEU A 1 261 ? -8.455 5.857 -2.720 1.00 94.69 261 LEU A C 1
ATOM 2047 O O . LEU A 1 261 ? -8.375 5.244 -1.657 1.00 94.69 261 LEU A O 1
ATOM 2051 N N . ARG A 1 262 ? -9.478 6.696 -2.929 1.00 94.12 262 ARG A N 1
ATOM 2052 C CA . ARG A 1 262 ? -10.426 7.030 -1.849 1.00 94.12 262 ARG A CA 1
ATOM 2053 C C . ARG A 1 262 ? -11.323 5.867 -1.404 1.00 94.12 262 ARG A C 1
ATOM 2055 O O . ARG A 1 262 ? -11.844 5.902 -0.299 1.00 94.12 262 ARG A O 1
ATOM 2062 N N . GLY A 1 263 ? -11.514 4.839 -2.226 1.00 95.00 263 GLY A N 1
ATOM 2063 C CA . GLY A 1 263 ? -12.335 3.683 -1.849 1.00 95.00 263 GLY A CA 1
ATOM 2064 C C . GLY A 1 263 ? -11.653 2.689 -0.904 1.00 95.00 263 GLY A C 1
ATOM 2065 O O . GLY A 1 263 ? -12.311 1.753 -0.465 1.00 95.00 263 GLY A O 1
ATOM 2066 N N . TYR A 1 264 ? -10.359 2.860 -0.610 1.00 97.12 264 TYR A N 1
ATOM 2067 C CA . TYR A 1 264 ? -9.616 1.969 0.282 1.00 97.12 264 TYR A CA 1
ATOM 2068 C C . TYR A 1 264 ? -9.826 2.329 1.762 1.00 97.12 264 TYR A C 1
ATOM 2070 O O . TYR A 1 264 ? -9.985 3.499 2.126 1.00 97.12 264 TYR A O 1
ATOM 2078 N N . ASP A 1 265 ? -9.805 1.302 2.608 1.00 97.25 265 ASP A N 1
ATOM 2079 C CA . ASP A 1 265 ? -9.878 1.377 4.068 1.00 97.25 265 ASP A CA 1
ATOM 2080 C C . ASP A 1 265 ? -8.492 1.568 4.692 1.00 97.25 265 ASP A C 1
ATOM 2082 O O . ASP A 1 265 ? -8.342 2.303 5.674 1.00 97.25 265 ASP A O 1
ATOM 2086 N N . GLN A 1 266 ? -7.484 0.952 4.070 1.00 96.94 266 GLN A N 1
ATOM 2087 C CA . GLN A 1 266 ? -6.090 1.007 4.487 1.00 96.94 266 GLN A CA 1
ATOM 2088 C C . GLN A 1 266 ? -5.152 1.087 3.276 1.00 96.94 266 GLN A C 1
ATOM 2090 O O . GLN A 1 266 ? -5.305 0.341 2.306 1.00 96.94 266 GLN A O 1
ATOM 2095 N N . LEU A 1 267 ? -4.146 1.957 3.348 1.00 97.94 267 LEU A N 1
ATOM 2096 C CA . LEU A 1 267 ? -3.068 2.056 2.363 1.00 97.94 267 LEU A CA 1
ATOM 2097 C C . LEU A 1 267 ? -1.720 2.020 3.079 1.00 97.94 267 LEU A C 1
ATOM 2099 O O . LEU A 1 267 ? -1.466 2.849 3.948 1.00 97.94 267 LEU A O 1
ATOM 2103 N N . THR A 1 268 ? -0.830 1.121 2.682 1.00 97.69 268 THR A N 1
ATOM 2104 C CA . THR A 1 268 ? 0.570 1.150 3.107 1.00 97.69 268 THR A CA 1
ATOM 2105 C C . THR A 1 268 ? 1.394 1.770 1.988 1.00 97.69 268 THR A C 1
ATOM 2107 O O . THR A 1 268 ? 1.606 1.167 0.935 1.00 97.69 268 THR A O 1
ATOM 2110 N N . VAL A 1 269 ? 1.834 3.003 2.206 1.00 95.44 269 VAL A N 1
ATOM 2111 C CA . VAL A 1 269 ? 2.402 3.864 1.172 1.00 95.44 269 VAL A CA 1
ATOM 2112 C C . VAL A 1 269 ? 3.895 4.027 1.389 1.00 95.44 269 VAL A C 1
ATOM 2114 O O . VAL A 1 269 ? 4.341 4.380 2.483 1.00 95.44 269 VAL A O 1
ATOM 2117 N N . ASN A 1 270 ? 4.666 3.814 0.324 1.00 90.31 270 ASN A N 1
ATOM 2118 C CA . ASN A 1 270 ? 6.056 4.243 0.265 1.00 90.31 270 ASN A CA 1
ATOM 2119 C C . ASN A 1 270 ? 6.205 5.347 -0.790 1.00 90.31 270 ASN A C 1
ATOM 2121 O O . ASN A 1 270 ? 5.754 5.193 -1.923 1.00 90.31 270 ASN A O 1
ATOM 2125 N N . ALA A 1 271 ? 6.827 6.462 -0.408 1.00 82.94 271 ALA A N 1
ATOM 2126 C CA . ALA A 1 271 ? 7.154 7.554 -1.324 1.00 82.94 271 ALA A CA 1
ATOM 2127 C C . ALA A 1 271 ? 8.443 7.290 -2.124 1.00 82.94 271 ALA A C 1
ATOM 2129 O O . ALA A 1 271 ? 8.672 7.921 -3.153 1.00 82.94 271 ALA A O 1
ATOM 2130 N N . GLY A 1 272 ? 9.303 6.391 -1.635 1.00 84.69 272 GLY A N 1
ATOM 2131 C CA . GLY A 1 272 ? 10.468 5.894 -2.353 1.00 84.69 272 GLY A CA 1
ATOM 2132 C C . GLY A 1 272 ? 10.127 4.686 -3.224 1.00 84.69 272 GLY A C 1
ATOM 2133 O O . GLY A 1 272 ? 9.194 4.705 -4.020 1.00 84.69 272 GLY A O 1
ATOM 2134 N N . LYS A 1 273 ? 10.914 3.616 -3.090 1.00 88.19 273 LYS A N 1
ATOM 2135 C CA . LYS A 1 273 ? 10.702 2.380 -3.853 1.00 88.19 273 LYS A CA 1
ATOM 2136 C C . LYS A 1 273 ? 9.640 1.497 -3.210 1.00 88.19 273 LYS A C 1
ATOM 2138 O O . LYS A 1 273 ? 9.624 1.313 -1.995 1.00 88.19 273 LYS A O 1
ATOM 2143 N N . ALA A 1 274 ? 8.840 0.844 -4.039 1.00 94.06 274 ALA A N 1
ATOM 2144 C CA . ALA A 1 274 ? 7.883 -0.169 -3.629 1.00 94.06 274 ALA A CA 1
ATOM 2145 C C . ALA A 1 274 ? 8.354 -1.556 -4.120 1.00 94.06 274 ALA A C 1
ATOM 2147 O O . ALA A 1 274 ? 7.898 -2.008 -5.167 1.00 94.06 274 ALA A O 1
ATOM 2148 N N . PRO A 1 275 ? 9.294 -2.228 -3.421 1.00 95.75 275 PRO A N 1
ATOM 2149 C CA . PRO A 1 275 ? 9.821 -3.515 -3.869 1.00 95.75 275 PRO A CA 1
ATOM 2150 C C . PRO A 1 275 ? 8.813 -4.654 -3.677 1.00 95.75 275 PRO A C 1
ATOM 2152 O O . PRO A 1 275 ? 8.162 -4.758 -2.629 1.00 95.75 275 PRO A O 1
ATOM 2155 N N . ALA A 1 276 ? 8.740 -5.553 -4.658 1.00 97.88 276 ALA A N 1
ATOM 2156 C CA . ALA A 1 276 ? 7.811 -6.676 -4.672 1.00 97.88 276 ALA A CA 1
ATOM 2157 C C . ALA A 1 276 ? 7.995 -7.605 -3.467 1.00 97.88 276 ALA A C 1
ATOM 2159 O O . ALA A 1 276 ? 7.004 -8.025 -2.881 1.00 97.88 276 ALA A O 1
ATOM 2160 N N . CYS A 1 277 ? 9.229 -7.886 -3.037 1.00 97.50 277 CYS A N 1
ATOM 2161 C CA . CYS A 1 277 ? 9.487 -8.776 -1.898 1.00 97.50 277 CYS A CA 1
ATOM 2162 C C . CYS A 1 277 ? 8.834 -8.286 -0.594 1.00 97.50 277 CYS A C 1
ATOM 2164 O O . CYS A 1 277 ? 8.245 -9.074 0.142 1.00 97.50 277 CYS A O 1
ATOM 2166 N N . VAL A 1 278 ? 8.875 -6.976 -0.340 1.00 96.81 278 VAL A N 1
ATOM 2167 C CA . VAL A 1 278 ? 8.240 -6.365 0.832 1.00 96.81 278 VAL A CA 1
ATOM 2168 C C . VAL A 1 278 ? 6.725 -6.337 0.661 1.00 96.81 278 VAL A C 1
ATOM 2170 O O . VAL A 1 278 ? 5.994 -6.649 1.597 1.00 96.81 278 VAL A O 1
ATOM 2173 N N . GLY A 1 279 ? 6.239 -5.973 -0.528 1.00 97.69 279 GLY A N 1
ATOM 2174 C CA . GLY A 1 279 ? 4.805 -5.935 -0.811 1.00 97.69 279 GLY A CA 1
ATOM 2175 C C . GLY A 1 279 ? 4.136 -7.302 -0.712 1.00 97.69 279 GLY A C 1
ATOM 2176 O O . GLY A 1 279 ? 3.022 -7.396 -0.204 1.00 97.69 279 GLY A O 1
ATOM 2177 N N . VAL A 1 280 ? 4.826 -8.360 -1.135 1.00 98.56 280 VAL A N 1
ATOM 2178 C CA . VAL A 1 280 ? 4.367 -9.751 -1.044 1.00 98.56 280 VAL A CA 1
ATOM 2179 C C . VAL A 1 280 ? 4.227 -10.188 0.406 1.00 98.56 280 VAL A C 1
ATOM 2181 O O . VAL A 1 280 ? 3.146 -10.630 0.780 1.00 98.56 280 VAL A O 1
ATOM 2184 N N . GLU A 1 281 ? 5.255 -9.992 1.235 1.00 98.12 281 GLU A N 1
ATOM 2185 C CA . GLU A 1 281 ? 5.186 -10.322 2.666 1.00 98.12 281 GLU A CA 1
ATOM 2186 C C . GLU A 1 281 ? 4.031 -9.580 3.353 1.00 98.12 281 GLU A C 1
ATOM 2188 O O . GLU A 1 281 ? 3.221 -10.177 4.058 1.00 98.12 281 GLU A O 1
ATOM 2193 N N . ARG A 1 282 ? 3.887 -8.276 3.086 1.00 98.00 282 ARG A N 1
ATOM 2194 C CA . ARG A 1 282 ? 2.769 -7.481 3.618 1.00 98.00 282 ARG A CA 1
ATOM 2195 C C . ARG A 1 282 ? 1.414 -7.983 3.136 1.00 98.00 282 ARG A C 1
ATOM 2197 O O . ARG A 1 282 ? 0.449 -7.951 3.890 1.00 98.00 282 ARG A O 1
ATOM 2204 N N . THR A 1 283 ? 1.331 -8.429 1.885 1.00 98.69 283 THR A N 1
ATOM 2205 C CA . THR A 1 283 ? 0.095 -8.977 1.322 1.00 98.69 283 THR A CA 1
ATOM 2206 C C . THR A 1 283 ? -0.266 -10.292 2.000 1.00 98.69 283 THR A C 1
ATOM 2208 O O . THR A 1 283 ? -1.417 -10.452 2.383 1.00 98.69 283 THR A O 1
ATOM 2211 N N . ILE A 1 284 ? 0.694 -11.195 2.214 1.00 98.69 284 ILE A N 1
ATOM 2212 C CA . ILE A 1 284 ? 0.462 -12.459 2.930 1.00 98.69 284 ILE A CA 1
ATOM 2213 C C . ILE A 1 284 ? -0.025 -12.181 4.355 1.00 98.69 284 ILE A C 1
ATOM 2215 O O . ILE A 1 284 ? -1.082 -12.671 4.739 1.00 98.69 284 ILE A O 1
ATOM 2219 N N . ARG A 1 285 ? 0.640 -11.287 5.096 1.00 97.88 285 ARG A N 1
ATOM 2220 C CA . ARG A 1 285 ? 0.170 -10.877 6.431 1.00 97.88 285 ARG A CA 1
ATOM 2221 C C . ARG A 1 285 ? -1.225 -10.261 6.411 1.00 97.88 285 ARG A C 1
ATOM 2223 O O . ARG A 1 285 ? -2.010 -10.510 7.315 1.00 97.88 285 ARG A O 1
ATOM 2230 N N . GLN A 1 286 ? -1.555 -9.468 5.390 1.00 98.00 286 GLN A N 1
ATOM 2231 C CA . GLN A 1 286 ? -2.898 -8.910 5.222 1.00 98.00 286 GLN A CA 1
ATOM 2232 C C . GLN A 1 286 ? -3.944 -10.011 4.977 1.00 98.00 286 GLN A C 1
ATOM 2234 O O . GLN A 1 286 ? -5.066 -9.887 5.465 1.00 98.00 286 GLN A O 1
ATOM 2239 N N . LEU A 1 287 ? -3.601 -11.066 4.229 1.00 98.50 287 LEU A N 1
ATOM 2240 C CA . LEU A 1 287 ? -4.472 -12.228 4.030 1.00 98.50 287 LEU A CA 1
ATOM 2241 C C . LEU A 1 287 ? -4.699 -12.970 5.354 1.00 98.50 287 LEU A C 1
ATOM 2243 O O . LEU A 1 287 ? -5.841 -13.269 5.681 1.00 98.50 287 LEU A O 1
ATOM 2247 N N . GLU A 1 288 ? -3.640 -13.197 6.132 1.00 97.88 288 GLU A N 1
ATOM 2248 C CA . GLU A 1 288 ? -3.692 -13.904 7.421 1.00 97.88 288 GLU A CA 1
ATOM 2249 C C . GLU A 1 288 ? -4.437 -13.105 8.496 1.00 97.88 288 GLU A C 1
ATOM 2251 O O . GLU A 1 288 ? -5.316 -13.626 9.176 1.00 97.88 288 GLU A O 1
ATOM 2256 N N . ALA A 1 289 ? -4.136 -11.811 8.627 1.00 97.00 289 ALA A N 1
ATOM 2257 C CA . ALA A 1 289 ? -4.735 -10.948 9.642 1.00 97.00 289 ALA A CA 1
ATOM 2258 C C . ALA A 1 289 ? -6.246 -10.745 9.445 1.00 97.00 289 ALA A C 1
ATOM 2260 O O . ALA A 1 289 ? -6.960 -10.447 10.403 1.00 97.00 289 ALA A O 1
ATOM 2261 N N . PHE A 1 290 ? -6.733 -10.884 8.209 1.00 97.50 290 PHE A N 1
ATOM 2262 C CA . PHE A 1 290 ? -8.124 -10.631 7.837 1.00 97.50 290 PHE A CA 1
ATOM 2263 C C . PHE A 1 290 ? -8.740 -11.804 7.059 1.00 97.50 290 PHE A C 1
ATOM 2265 O O . PHE A 1 290 ? -9.600 -11.593 6.202 1.00 97.50 290 PHE A O 1
ATOM 2272 N N . GLU A 1 291 ? -8.341 -13.040 7.375 1.00 96.75 291 GLU A N 1
ATOM 2273 C CA . GLU A 1 291 ? -8.813 -14.268 6.709 1.00 96.75 291 GLU A CA 1
ATOM 2274 C C . GLU A 1 291 ? -10.345 -14.452 6.774 1.00 96.75 291 GLU A C 1
ATOM 2276 O O . GLU A 1 291 ? -10.983 -15.037 5.887 1.00 96.75 291 GLU A O 1
ATOM 2281 N N . GLU A 1 292 ? -10.972 -13.903 7.818 1.00 96.81 292 GLU A N 1
ATOM 2282 C CA . GLU A 1 292 ? -12.420 -13.927 8.019 1.00 96.81 292 GLU A CA 1
ATOM 2283 C C . GLU A 1 292 ? -13.166 -12.964 7.084 1.00 96.81 292 GLU A C 1
ATOM 2285 O O . GLU A 1 292 ? -14.359 -13.163 6.849 1.00 96.81 292 GLU A O 1
ATOM 2290 N N . CYS A 1 293 ? -12.490 -11.964 6.514 1.00 97.06 293 CYS A N 1
ATOM 2291 C CA . CYS A 1 293 ? -13.075 -10.971 5.616 1.00 97.06 293 CYS A CA 1
ATOM 2292 C C . CYS A 1 293 ? -13.137 -11.462 4.159 1.00 97.06 293 CYS A C 1
ATOM 2294 O O . CYS A 1 293 ? -12.568 -12.487 3.781 1.00 97.06 293 CYS A O 1
ATOM 2296 N N . ASP A 1 294 ? -13.840 -10.690 3.331 1.00 98.19 294 ASP A N 1
ATOM 2297 C CA . ASP A 1 294 ? -13.702 -10.722 1.875 1.00 98.19 294 ASP A CA 1
ATOM 2298 C C . ASP A 1 294 ? -12.775 -9.573 1.459 1.00 98.19 294 ASP A C 1
ATOM 2300 O O . ASP A 1 294 ? -13.067 -8.412 1.746 1.00 98.19 294 ASP A O 1
ATOM 2304 N N . LEU A 1 295 ? -11.652 -9.877 0.808 1.00 98.56 295 LEU A N 1
ATOM 2305 C CA . LEU A 1 295 ? -10.565 -8.923 0.571 1.00 98.56 295 LEU A CA 1
ATOM 2306 C C . LEU A 1 295 ? -10.517 -8.442 -0.880 1.00 98.56 295 LEU A C 1
ATOM 2308 O O . LEU A 1 295 ? -10.566 -9.238 -1.818 1.00 98.56 295 LEU A O 1
ATOM 2312 N N . CYS A 1 296 ? -10.376 -7.131 -1.067 1.00 98.62 296 CYS A N 1
ATOM 2313 C CA . CYS A 1 296 ? -10.021 -6.521 -2.344 1.00 98.62 296 CYS A CA 1
ATOM 2314 C C . CYS A 1 296 ? -8.677 -5.806 -2.188 1.00 98.62 296 CYS A C 1
ATOM 2316 O O . CYS A 1 296 ? -8.600 -4.730 -1.593 1.00 98.62 296 CYS A O 1
ATOM 2318 N N . LEU A 1 297 ? -7.615 -6.415 -2.709 1.00 98.69 297 LEU A N 1
ATOM 2319 C CA . LEU A 1 297 ? -6.243 -5.969 -2.509 1.00 98.69 297 LEU A CA 1
ATOM 2320 C C . LEU A 1 297 ? -5.664 -5.321 -3.766 1.00 98.69 297 LEU A C 1
ATOM 2322 O O . LEU A 1 297 ? -5.912 -5.772 -4.888 1.00 98.69 297 LEU A O 1
ATOM 2326 N N . PHE A 1 298 ? -4.858 -4.281 -3.563 1.00 98.19 298 PHE A N 1
ATOM 2327 C CA . PHE A 1 298 ? -4.042 -3.659 -4.601 1.00 98.19 298 PHE A CA 1
ATOM 2328 C C . PHE A 1 298 ? -2.571 -3.650 -4.193 1.00 98.19 298 PHE A C 1
ATOM 2330 O O . PHE A 1 298 ? -2.193 -3.044 -3.192 1.00 98.19 298 PHE A O 1
ATOM 2337 N N . LEU A 1 299 ? -1.754 -4.346 -4.975 1.00 98.12 299 LEU A N 1
ATOM 2338 C CA . LEU A 1 299 ? -0.316 -4.467 -4.799 1.00 98.12 299 LEU A CA 1
ATOM 2339 C C . LEU A 1 299 ? 0.373 -3.751 -5.961 1.00 98.12 299 LEU A C 1
ATOM 2341 O O . LEU A 1 299 ? 0.375 -4.255 -7.080 1.00 98.12 299 LEU A O 1
ATOM 2345 N N . HIS A 1 300 ? 0.954 -2.584 -5.703 1.00 96.69 300 HIS A N 1
ATOM 2346 C CA . HIS A 1 300 ? 1.681 -1.793 -6.698 1.00 96.69 300 HIS A CA 1
ATOM 2347 C C . HIS A 1 300 ? 3.169 -1.799 -6.370 1.00 96.69 300 HIS A C 1
ATOM 2349 O O . HIS A 1 300 ? 3.585 -1.297 -5.326 1.00 96.69 300 HIS A O 1
ATOM 2355 N N . THR A 1 301 ? 3.960 -2.399 -7.257 1.00 96.94 301 THR A N 1
ATOM 2356 C CA . THR A 1 301 ? 5.412 -2.540 -7.102 1.00 96.94 301 THR A CA 1
ATOM 2357 C C . THR A 1 301 ? 6.151 -1.758 -8.183 1.00 96.94 301 THR A C 1
ATOM 2359 O O . THR A 1 301 ? 5.609 -1.516 -9.258 1.00 96.94 301 THR A O 1
ATOM 2362 N N . THR A 1 302 ? 7.386 -1.340 -7.903 1.00 95.25 302 THR A N 1
ATOM 2363 C CA . THR A 1 302 ? 8.180 -0.451 -8.774 1.00 95.25 302 THR A CA 1
ATOM 2364 C C . THR A 1 302 ? 9.570 -1.006 -9.088 1.00 95.25 302 THR A C 1
ATOM 2366 O O . THR A 1 302 ? 10.491 -0.241 -9.368 1.00 95.25 302 THR A O 1
ATOM 2369 N N . ASP A 1 303 ? 9.774 -2.315 -8.966 1.00 95.38 303 ASP A N 1
ATOM 2370 C CA . ASP A 1 303 ? 11.089 -2.955 -9.108 1.00 95.38 303 ASP A CA 1
ATOM 2371 C C . ASP A 1 303 ? 11.666 -2.766 -10.520 1.00 95.38 303 ASP A C 1
ATOM 2373 O O . ASP A 1 303 ? 12.818 -2.370 -10.682 1.00 95.38 303 ASP A O 1
ATOM 2377 N N . VAL A 1 304 ? 10.835 -2.983 -11.547 1.00 94.81 304 VAL A N 1
ATOM 2378 C CA . VAL A 1 304 ? 11.220 -2.840 -12.963 1.00 94.81 304 VAL A CA 1
ATOM 2379 C C . VAL A 1 304 ? 11.075 -1.408 -13.485 1.00 94.81 304 VAL A C 1
ATOM 2381 O O . VAL A 1 304 ? 11.440 -1.140 -14.632 1.00 94.81 304 VAL A O 1
ATOM 2384 N N . HIS A 1 305 ? 10.589 -0.474 -12.657 1.00 92.75 305 HIS A N 1
ATOM 2385 C CA . HIS A 1 305 ? 10.511 0.936 -13.020 1.00 92.75 305 HIS A CA 1
ATOM 2386 C C . HIS A 1 305 ? 11.934 1.484 -13.239 1.00 92.75 305 HIS A C 1
ATOM 2388 O O . HIS A 1 305 ? 12.784 1.368 -12.349 1.00 92.75 305 HIS A O 1
ATOM 2394 N N . PRO A 1 306 ? 12.231 2.109 -14.391 1.00 89.94 306 PRO A N 1
ATOM 2395 C CA . PRO A 1 306 ? 13.584 2.552 -14.684 1.00 89.94 306 PRO A CA 1
ATOM 2396 C C . PRO A 1 306 ? 13.937 3.833 -13.912 1.00 89.94 306 PRO A C 1
ATOM 2398 O O . PRO A 1 306 ? 13.152 4.778 -13.820 1.00 89.94 306 PRO A O 1
ATOM 2401 N N . TRP A 1 307 ? 15.155 3.886 -13.374 1.00 88.50 307 TRP A N 1
ATOM 2402 C CA . TRP A 1 307 ? 15.684 5.026 -12.617 1.00 88.50 307 TRP A CA 1
ATOM 2403 C C . TRP A 1 307 ? 16.922 5.593 -13.308 1.00 88.50 307 TRP A C 1
ATOM 2405 O O . TRP A 1 307 ? 17.712 4.841 -13.874 1.00 88.50 307 TRP A O 1
ATOM 2415 N N . ASN A 1 308 ? 17.113 6.915 -13.261 1.00 88.44 308 ASN A N 1
ATOM 2416 C CA . ASN A 1 308 ? 18.290 7.548 -13.861 1.00 88.44 308 ASN A CA 1
ATOM 2417 C C . ASN A 1 308 ? 19.573 7.116 -13.126 1.00 88.44 308 ASN A C 1
ATOM 2419 O O . ASN A 1 308 ? 19.694 7.320 -11.921 1.00 88.44 308 ASN A O 1
ATOM 2423 N N . GLY A 1 309 ? 20.538 6.576 -13.871 1.00 87.31 309 GLY A N 1
ATOM 2424 C CA . GLY A 1 309 ? 21.774 5.989 -13.361 1.00 87.31 309 GLY A CA 1
ATOM 2425 C C . GLY A 1 309 ? 22.826 6.951 -12.791 1.00 87.31 309 GLY A C 1
ATOM 2426 O O . GLY A 1 309 ? 23.819 6.463 -12.262 1.00 87.31 309 GLY A O 1
ATOM 2427 N N . VAL A 1 310 ? 22.663 8.280 -12.888 1.00 86.38 310 VAL A N 1
ATOM 2428 C CA . VAL A 1 310 ? 23.682 9.253 -12.426 1.00 86.38 310 VAL A CA 1
ATOM 2429 C C . VAL A 1 310 ? 23.896 9.203 -10.911 1.00 86.38 310 VAL A C 1
ATOM 2431 O O . VAL A 1 310 ? 25.033 9.251 -10.459 1.00 86.38 310 VAL A O 1
ATOM 2434 N N . ASP A 1 311 ? 22.815 9.045 -10.145 1.00 82.12 311 ASP A N 1
ATOM 2435 C CA . ASP A 1 311 ? 22.829 8.979 -8.674 1.00 82.12 311 ASP A CA 1
ATOM 2436 C C . ASP A 1 311 ? 22.119 7.704 -8.163 1.00 82.12 311 ASP A C 1
ATOM 2438 O O . ASP A 1 311 ? 21.706 7.613 -7.006 1.00 82.12 311 ASP A O 1
ATOM 2442 N N . TYR A 1 312 ? 21.930 6.718 -9.046 1.00 87.50 312 TYR A N 1
ATOM 2443 C CA . TYR A 1 312 ? 21.236 5.468 -8.754 1.00 87.50 312 TYR A CA 1
ATOM 2444 C C . TYR A 1 312 ? 22.206 4.294 -8.797 1.00 87.50 312 TYR A C 1
ATOM 2446 O O . TYR A 1 312 ? 22.892 4.061 -9.793 1.00 87.50 312 TYR A O 1
ATOM 2454 N N . LYS A 1 313 ? 22.231 3.520 -7.712 1.00 91.44 313 LYS A N 1
ATOM 2455 C CA . LYS A 1 313 ? 22.988 2.274 -7.662 1.00 91.44 313 LYS A CA 1
ATOM 2456 C C . LYS A 1 313 ? 22.196 1.160 -8.348 1.00 91.44 313 LYS A C 1
ATOM 2458 O O . LYS A 1 313 ? 21.077 0.857 -7.936 1.00 91.44 313 LYS A O 1
ATOM 2463 N N . PHE A 1 314 ? 22.803 0.551 -9.363 1.00 94.50 314 PHE A N 1
ATOM 2464 C CA . PHE A 1 314 ? 22.261 -0.625 -10.041 1.00 94.50 314 PHE A CA 1
ATOM 2465 C C . PHE A 1 314 ? 22.408 -1.875 -9.168 1.00 94.50 314 PHE A C 1
ATOM 2467 O O . PHE A 1 314 ? 23.211 -1.900 -8.230 1.00 94.50 314 PHE A O 1
ATOM 2474 N N . ALA A 1 315 ? 21.629 -2.911 -9.476 1.00 95.12 315 ALA A N 1
ATOM 2475 C CA . ALA A 1 315 ? 21.693 -4.180 -8.766 1.00 95.12 315 ALA A CA 1
ATOM 2476 C C . ALA A 1 315 ? 23.118 -4.754 -8.809 1.00 95.12 315 ALA A C 1
ATOM 2478 O O . ALA A 1 315 ? 23.802 -4.690 -9.835 1.00 95.12 315 ALA A O 1
ATOM 2479 N N . THR A 1 316 ? 23.577 -5.310 -7.688 1.00 96.50 316 THR A N 1
ATOM 2480 C CA . THR A 1 316 ? 24.964 -5.772 -7.530 1.00 96.50 316 THR A CA 1
ATOM 2481 C C . THR A 1 316 ? 25.350 -6.762 -8.627 1.00 96.50 316 THR A C 1
ATOM 2483 O O . THR A 1 316 ? 26.405 -6.626 -9.233 1.00 96.50 316 THR A O 1
ATOM 2486 N N . GLU A 1 317 ? 24.474 -7.711 -8.946 1.00 96.06 317 GLU A N 1
ATOM 2487 C CA . GLU A 1 317 ? 24.687 -8.710 -9.991 1.00 96.06 317 GLU A CA 1
ATOM 2488 C C . GLU A 1 317 ? 24.718 -8.131 -11.411 1.00 96.06 317 GLU A C 1
ATOM 2490 O O . GLU A 1 317 ? 25.276 -8.755 -12.311 1.00 96.06 317 GLU A O 1
ATOM 2495 N N . VAL A 1 318 ? 24.134 -6.954 -11.636 1.00 96.56 318 VAL A N 1
ATOM 2496 C CA . VAL A 1 318 ? 24.258 -6.236 -12.911 1.00 96.56 318 VAL A CA 1
ATOM 2497 C C . VAL A 1 318 ? 25.636 -5.591 -12.978 1.00 96.56 318 VAL A C 1
ATOM 2499 O O . VAL A 1 318 ? 26.345 -5.741 -13.972 1.00 96.56 318 VAL A O 1
ATOM 2502 N N . GLU A 1 319 ? 26.052 -4.927 -11.896 1.00 95.56 319 GLU A N 1
ATOM 2503 C CA . GLU A 1 319 ? 27.354 -4.263 -11.813 1.00 95.56 319 GLU A CA 1
ATOM 2504 C C . GLU A 1 319 ? 28.533 -5.241 -11.913 1.00 95.56 319 GLU A C 1
ATOM 2506 O O . GLU A 1 319 ? 29.560 -4.877 -12.480 1.00 95.56 319 GLU A O 1
ATOM 2511 N N . THR A 1 320 ? 28.403 -6.467 -11.394 1.00 96.50 320 THR A N 1
ATOM 2512 C CA . THR A 1 320 ? 29.497 -7.456 -11.378 1.00 96.50 320 THR A CA 1
ATOM 2513 C C . THR A 1 320 ? 29.636 -8.272 -12.660 1.00 96.50 320 THR A C 1
ATOM 2515 O O . THR A 1 320 ? 30.690 -8.867 -12.872 1.00 96.50 320 THR A O 1
ATOM 2518 N N . HIS A 1 321 ? 28.592 -8.359 -13.490 1.00 95.38 321 HIS A N 1
ATOM 2519 C CA . HIS A 1 321 ? 28.606 -9.189 -14.703 1.00 95.38 321 HIS A CA 1
ATOM 2520 C C . HIS A 1 321 ? 28.734 -8.391 -16.002 1.00 95.38 321 HIS A C 1
ATOM 2522 O O . HIS A 1 321 ? 29.068 -8.971 -17.035 1.00 95.38 321 HIS A O 1
ATOM 2528 N N . LEU A 1 322 ? 28.476 -7.082 -15.974 1.00 95.38 322 LEU A N 1
ATOM 2529 C CA . LEU A 1 322 ? 28.647 -6.235 -17.148 1.00 95.38 322 LEU A CA 1
ATOM 2530 C C . LEU A 1 322 ? 30.133 -5.981 -17.453 1.00 95.38 322 LEU A C 1
ATOM 2532 O O . LEU A 1 322 ? 30.892 -5.638 -16.542 1.00 95.38 322 LEU A O 1
ATOM 2536 N N . PRO A 1 323 ? 30.554 -6.072 -18.730 1.00 95.56 323 PRO A N 1
ATOM 2537 C CA . PRO A 1 323 ? 31.832 -5.523 -19.166 1.00 95.56 323 PRO A CA 1
ATOM 2538 C C . PRO A 1 323 ? 31.952 -4.043 -18.790 1.00 95.56 323 PRO A C 1
ATOM 2540 O O . PRO A 1 323 ? 30.957 -3.318 -18.768 1.00 95.56 323 PRO A O 1
ATOM 2543 N N . LEU A 1 324 ? 33.177 -3.576 -18.534 1.00 95.38 324 LEU A N 1
ATOM 2544 C CA . LEU A 1 324 ? 33.413 -2.197 -18.096 1.00 95.38 324 LEU A CA 1
ATOM 2545 C C . LEU A 1 324 ? 32.825 -1.163 -19.073 1.00 95.38 324 LEU A C 1
ATOM 2547 O O . LEU A 1 324 ? 32.192 -0.210 -18.627 1.00 95.38 324 LEU A O 1
ATOM 2551 N N . ASP A 1 325 ? 32.970 -1.384 -20.380 1.00 94.25 325 ASP A N 1
ATOM 2552 C CA . ASP A 1 325 ? 32.463 -0.473 -21.416 1.00 94.25 325 ASP A CA 1
ATOM 2553 C C . ASP A 1 325 ? 30.929 -0.376 -21.429 1.00 94.25 325 ASP A C 1
ATOM 2555 O O . ASP A 1 325 ? 30.387 0.686 -21.714 1.00 94.25 325 ASP A O 1
ATOM 2559 N N . ASP A 1 326 ? 30.227 -1.451 -21.057 1.00 93.25 326 ASP A N 1
ATOM 2560 C CA . ASP A 1 326 ? 28.763 -1.472 -20.933 1.00 93.25 326 ASP A CA 1
ATOM 2561 C C . ASP A 1 326 ? 28.285 -0.956 -19.563 1.00 93.25 326 ASP A C 1
ATOM 2563 O O . ASP A 1 326 ? 27.132 -0.539 -19.410 1.00 93.25 326 ASP A O 1
ATOM 2567 N N . ARG A 1 327 ? 29.160 -1.000 -18.545 1.00 91.94 327 ARG A N 1
ATOM 2568 C CA . ARG A 1 327 ? 28.903 -0.474 -17.195 1.00 91.94 327 ARG A CA 1
ATOM 2569 C C . ARG A 1 327 ? 29.014 1.047 -17.148 1.00 91.94 327 ARG A C 1
ATOM 2571 O O . ARG A 1 327 ? 28.331 1.674 -16.332 1.00 91.94 327 ARG A O 1
ATOM 2578 N N . LEU A 1 328 ? 29.896 1.623 -17.959 1.00 91.69 328 LEU A N 1
ATOM 2579 C CA . LEU A 1 328 ? 30.130 3.058 -18.049 1.00 91.69 328 LEU A CA 1
ATOM 2580 C C . LEU A 1 328 ? 29.239 3.667 -19.133 1.00 91.69 328 LEU A C 1
ATOM 2582 O O . LEU A 1 328 ? 29.140 3.160 -20.242 1.00 91.69 328 LEU A O 1
ATOM 2586 N N . PHE A 1 329 ? 28.589 4.780 -18.818 1.00 88.50 329 PHE A N 1
ATOM 2587 C CA . PHE A 1 329 ? 27.713 5.488 -19.746 1.00 88.50 329 PHE A CA 1
ATOM 2588 C C . PHE A 1 329 ? 27.817 6.999 -19.504 1.00 88.50 329 PHE A C 1
ATOM 2590 O O . PHE A 1 329 ? 28.223 7.416 -18.413 1.00 88.50 329 PHE A O 1
ATOM 2597 N N . PRO A 1 330 ? 27.469 7.839 -20.495 1.00 86.56 330 PRO A N 1
ATOM 2598 C CA . PRO A 1 330 ? 27.421 9.283 -20.313 1.00 86.56 330 PRO A CA 1
ATOM 2599 C C . PRO A 1 330 ? 26.520 9.674 -19.137 1.00 86.56 330 PRO A C 1
ATOM 2601 O O . PRO A 1 330 ? 25.331 9.350 -19.105 1.00 86.56 330 PRO A O 1
ATOM 2604 N N . LEU A 1 331 ? 27.096 10.382 -18.163 1.00 82.00 331 LEU A N 1
ATOM 2605 C CA . LEU A 1 331 ? 26.367 10.874 -16.999 1.00 82.00 331 LEU A CA 1
ATOM 2606 C C . LEU A 1 331 ? 25.554 12.108 -17.387 1.00 82.00 331 LEU A C 1
ATOM 2608 O O . LEU A 1 331 ? 26.015 13.244 -17.281 1.00 82.00 331 LEU A O 1
ATOM 2612 N N . GLU A 1 332 ? 24.326 11.872 -17.833 1.00 77.44 332 GLU A N 1
ATOM 2613 C CA . GLU A 1 332 ? 23.362 12.924 -18.126 1.00 77.44 332 GLU A CA 1
ATOM 2614 C C . GLU A 1 332 ? 22.226 12.914 -17.107 1.00 77.44 332 GLU A C 1
ATOM 2616 O O . GLU A 1 332 ? 21.403 11.995 -17.043 1.00 77.44 332 GLU A O 1
ATOM 2621 N N . LYS A 1 333 ? 22.131 13.991 -16.325 1.00 67.75 333 LYS A N 1
ATOM 2622 C CA . LYS A 1 333 ? 21.002 14.225 -15.418 1.00 67.75 333 LYS A CA 1
ATOM 2623 C C . LYS A 1 333 ? 19.813 14.814 -16.186 1.00 67.75 333 LYS A C 1
ATOM 2625 O O . LYS A 1 333 ? 19.289 15.865 -15.829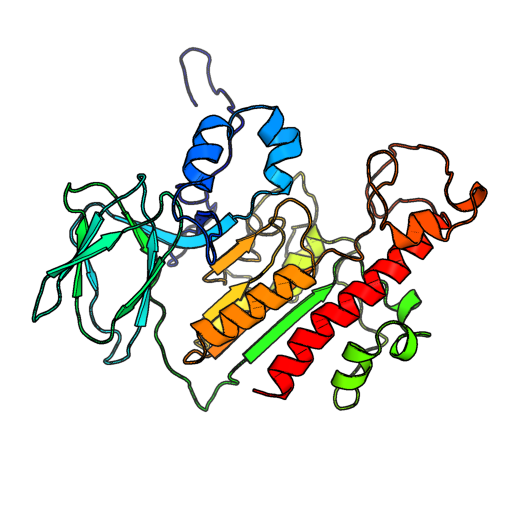 1.00 67.75 333 LYS A O 1
ATOM 2630 N N . ASN A 1 334 ? 19.421 14.162 -17.278 1.00 60.56 334 ASN A N 1
ATOM 2631 C CA . ASN A 1 334 ? 18.367 14.640 -18.162 1.00 60.56 334 ASN A CA 1
ATOM 2632 C C . ASN A 1 334 ? 17.073 13.835 -17.968 1.00 60.56 334 ASN A C 1
ATOM 2634 O O . ASN A 1 334 ? 17.046 12.626 -18.169 1.00 60.56 334 ASN A O 1
ATOM 2638 N N . GLY A 1 335 ? 15.986 14.548 -17.653 1.00 64.25 335 GLY A N 1
ATOM 2639 C CA . GLY A 1 335 ? 14.607 14.131 -17.931 1.00 64.25 335 GLY A CA 1
ATOM 2640 C C . GLY A 1 335 ? 13.968 13.064 -17.030 1.00 64.25 335 GLY A C 1
ATOM 2641 O O . GLY A 1 335 ? 14.575 12.502 -16.125 1.00 64.25 335 GLY A O 1
ATOM 2642 N N . LEU A 1 336 ? 12.677 12.837 -17.295 1.00 73.00 336 LEU A N 1
ATOM 2643 C CA . LEU A 1 336 ? 11.836 11.801 -16.687 1.00 73.00 336 LEU A CA 1
ATOM 2644 C C . LEU A 1 336 ? 12.318 10.396 -17.091 1.00 73.00 336 LEU A C 1
ATOM 2646 O O . LEU A 1 336 ? 12.880 10.234 -18.174 1.00 73.00 336 LEU A O 1
ATOM 2650 N N . SER A 1 337 ? 12.022 9.380 -16.273 1.00 77.75 337 SER A N 1
ATOM 2651 C CA . SER A 1 337 ? 12.394 7.971 -16.513 1.00 77.75 337 SER A CA 1
ATOM 2652 C C . SER A 1 337 ? 11.992 7.454 -17.903 1.00 77.75 337 SER A C 1
ATOM 2654 O O . SER A 1 337 ? 12.746 6.724 -18.539 1.00 77.75 337 SER A O 1
ATOM 2656 N N . VAL A 1 338 ? 10.856 7.916 -18.430 1.00 78.31 338 VAL A N 1
ATOM 2657 C CA . VAL A 1 338 ? 10.344 7.580 -19.774 1.00 78.31 338 VAL A CA 1
ATOM 2658 C C . VAL A 1 338 ? 11.211 8.087 -20.937 1.00 78.31 338 VAL A C 1
ATOM 2660 O O . VAL A 1 338 ? 10.943 7.763 -22.089 1.00 78.31 338 VAL A O 1
ATOM 2663 N N . ARG A 1 339 ? 12.228 8.916 -20.670 1.00 84.06 339 ARG A N 1
ATOM 2664 C CA . ARG A 1 339 ? 13.149 9.473 -21.679 1.00 84.06 339 ARG A CA 1
ATOM 2665 C C . ARG A 1 339 ? 14.583 8.981 -21.513 1.00 84.06 339 ARG A C 1
ATOM 2667 O O . ARG A 1 339 ? 15.490 9.571 -22.099 1.00 84.06 339 ARG A O 1
ATOM 2674 N N . LEU A 1 340 ? 14.800 7.960 -20.687 1.00 87.06 340 LEU A N 1
ATOM 2675 C CA . LEU A 1 340 ? 16.135 7.414 -20.497 1.00 87.06 340 LEU A CA 1
ATOM 2676 C C . LEU A 1 340 ? 16.663 6.827 -21.818 1.00 87.06 340 LEU A C 1
ATOM 2678 O O . LEU A 1 340 ? 15.901 6.201 -22.559 1.00 87.06 340 LEU A O 1
ATOM 2682 N N . PRO A 1 341 ? 17.950 7.045 -22.134 1.00 87.88 341 PRO A N 1
ATOM 2683 C CA . PRO A 1 341 ? 18.566 6.502 -23.337 1.00 87.88 341 PRO A CA 1
ATOM 2684 C C . PRO A 1 341 ? 18.669 4.975 -23.268 1.00 87.88 341 PRO A C 1
ATOM 2686 O O . PRO A 1 341 ? 18.765 4.387 -22.188 1.00 87.88 341 PRO A O 1
ATOM 2689 N N . ASP A 1 342 ? 18.707 4.333 -24.435 1.00 89.88 342 ASP A N 1
ATOM 2690 C CA . ASP A 1 342 ? 18.936 2.892 -24.539 1.00 89.88 342 ASP A CA 1
ATOM 2691 C C . ASP A 1 342 ? 20.415 2.564 -24.282 1.00 89.88 342 ASP A C 1
ATOM 2693 O O . ASP A 1 342 ? 21.244 2.561 -25.194 1.00 89.88 342 ASP A O 1
ATOM 2697 N N . PHE A 1 343 ? 20.753 2.319 -23.015 1.00 92.75 343 PHE A N 1
ATOM 2698 C CA . PHE A 1 343 ? 22.072 1.838 -22.612 1.00 92.75 343 PHE A CA 1
ATOM 2699 C C . PHE A 1 343 ? 22.028 0.369 -22.166 1.00 92.75 343 PHE A C 1
ATOM 2701 O O . PHE A 1 343 ? 21.064 -0.053 -21.514 1.00 92.75 343 PHE A O 1
ATOM 2708 N N . PRO A 1 344 ? 23.092 -0.418 -22.438 1.00 94.44 344 PRO A N 1
ATOM 2709 C CA . PRO A 1 344 ? 23.206 -1.809 -21.993 1.00 94.44 344 PRO A CA 1
ATOM 2710 C C . PRO A 1 344 ? 22.896 -2.010 -20.506 1.00 94.44 344 PRO A C 1
ATOM 2712 O O . PRO A 1 344 ? 22.164 -2.937 -20.160 1.00 94.44 344 PRO A O 1
ATOM 2715 N N . ILE A 1 345 ? 23.372 -1.110 -19.641 1.00 94.38 345 ILE A N 1
ATOM 2716 C CA . ILE A 1 345 ? 23.150 -1.195 -18.195 1.00 94.38 345 ILE A CA 1
ATOM 2717 C C . ILE A 1 345 ? 21.672 -1.134 -17.790 1.00 94.38 345 ILE A C 1
ATOM 2719 O O . ILE A 1 345 ? 21.252 -1.912 -16.938 1.00 94.38 345 ILE A O 1
ATOM 2723 N N . TYR A 1 346 ? 20.859 -0.284 -18.429 1.00 94.12 346 TYR A N 1
ATOM 2724 C CA . TYR A 1 346 ? 19.425 -0.196 -18.135 1.00 94.12 346 TYR A CA 1
ATOM 2725 C C . TYR A 1 346 ? 18.689 -1.464 -18.567 1.00 94.12 346 TYR A C 1
ATOM 2727 O O . TYR A 1 346 ? 17.833 -1.959 -17.836 1.00 94.12 346 TYR A O 1
ATOM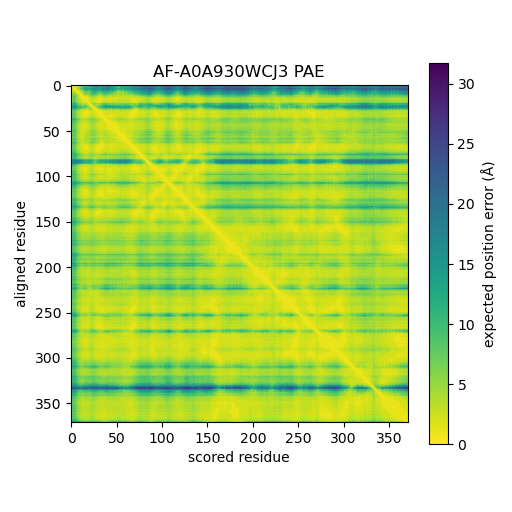 2735 N N . ARG A 1 347 ? 19.064 -2.040 -19.717 1.00 94.31 347 ARG A N 1
ATOM 2736 C CA . ARG A 1 347 ? 18.492 -3.308 -20.191 1.00 94.31 347 ARG A CA 1
ATOM 2737 C C . ARG A 1 347 ? 18.834 -4.464 -19.253 1.00 94.31 347 ARG A C 1
ATOM 2739 O O . ARG A 1 347 ? 17.954 -5.246 -18.909 1.00 94.31 347 ARG A O 1
ATOM 2746 N N . GLN A 1 348 ? 20.086 -4.562 -18.804 1.00 95.88 348 GLN A N 1
ATOM 2747 C CA . GLN A 1 348 ? 20.481 -5.605 -17.851 1.00 95.88 348 GLN A CA 1
ATOM 2748 C C . GLN A 1 348 ? 19.825 -5.421 -16.481 1.00 95.88 348 GLN A C 1
ATOM 2750 O O . GLN A 1 348 ? 19.388 -6.405 -15.887 1.00 95.88 348 GLN A O 1
ATOM 2755 N N . GLN A 1 349 ? 19.691 -4.176 -16.013 1.00 96.31 349 GLN A N 1
ATOM 2756 C CA . GLN A 1 349 ? 18.930 -3.848 -14.808 1.00 96.31 349 GLN A CA 1
ATOM 2757 C C . GLN A 1 349 ? 17.481 -4.321 -14.914 1.00 96.31 349 GLN A C 1
ATOM 2759 O O . GLN A 1 349 ? 17.009 -5.006 -14.014 1.00 96.31 349 GLN A O 1
ATOM 2764 N N . PHE A 1 350 ? 16.798 -4.022 -16.023 1.00 96.56 350 PHE A N 1
ATOM 2765 C CA . PHE A 1 350 ? 15.424 -4.467 -16.250 1.00 96.56 350 PHE A CA 1
ATOM 2766 C C . PHE A 1 350 ? 15.292 -5.993 -16.153 1.00 96.56 350 PHE A C 1
ATOM 2768 O O . PHE A 1 350 ? 14.465 -6.488 -15.392 1.00 96.56 350 PHE A O 1
ATOM 2775 N N . TRP A 1 351 ? 16.139 -6.752 -16.858 1.00 96.94 351 TRP A N 1
ATOM 2776 C CA . TRP A 1 351 ? 16.089 -8.219 -16.822 1.00 96.94 351 TRP A CA 1
ATOM 2777 C C . TRP A 1 351 ? 16.453 -8.810 -15.455 1.00 96.94 351 TRP A C 1
ATOM 2779 O O . TRP A 1 351 ? 15.938 -9.868 -15.090 1.00 96.94 351 TRP A O 1
ATOM 2789 N N . ALA A 1 352 ? 17.342 -8.166 -14.695 1.00 96.81 352 ALA A N 1
ATOM 2790 C CA . ALA A 1 352 ? 17.659 -8.586 -13.334 1.00 96.81 352 ALA A CA 1
ATOM 2791 C C . ALA A 1 352 ? 16.467 -8.380 -12.390 1.00 96.81 352 ALA A C 1
ATOM 2793 O O . ALA A 1 352 ? 16.051 -9.335 -11.734 1.00 96.81 352 ALA A O 1
ATOM 2794 N N . GLU A 1 353 ? 15.876 -7.184 -12.386 1.00 97.38 353 GLU A N 1
ATOM 2795 C CA . GLU A 1 353 ? 14.713 -6.865 -11.550 1.00 97.38 353 GLU A CA 1
ATOM 2796 C C . GLU A 1 353 ? 13.487 -7.696 -11.935 1.00 97.38 353 GLU A C 1
ATOM 2798 O O . GLU A 1 353 ? 12.761 -8.157 -11.060 1.00 97.38 353 GLU A O 1
ATOM 2803 N N . LEU A 1 354 ? 13.301 -8.002 -13.224 1.00 97.69 354 LEU A N 1
ATOM 2804 C CA . LEU A 1 354 ? 12.209 -8.863 -13.682 1.00 97.69 354 LEU A CA 1
ATOM 2805 C C . LEU A 1 354 ? 12.260 -10.258 -13.037 1.00 97.69 354 LEU A C 1
ATOM 2807 O O . LEU A 1 354 ? 11.232 -10.778 -12.605 1.00 97.69 354 LEU A O 1
ATOM 2811 N N . ARG A 1 355 ? 13.461 -10.839 -12.901 1.00 97.31 355 ARG A N 1
ATOM 2812 C CA . ARG A 1 355 ? 13.657 -12.128 -12.212 1.00 97.31 355 ARG A CA 1
ATOM 2813 C C . ARG A 1 355 ? 13.403 -12.036 -10.707 1.00 97.31 355 ARG A C 1
ATOM 2815 O O . ARG A 1 355 ? 12.957 -13.012 -10.105 1.00 97.31 355 ARG A O 1
ATOM 2822 N N . HIS A 1 356 ? 13.707 -10.900 -10.076 1.00 97.06 356 HIS A N 1
ATOM 2823 C CA . HIS A 1 356 ? 13.397 -10.683 -8.656 1.00 97.06 356 HIS A CA 1
ATOM 2824 C C . HIS A 1 356 ? 11.900 -10.546 -8.425 1.00 97.06 356 HIS A C 1
ATOM 2826 O O . HIS A 1 356 ? 11.370 -11.218 -7.540 1.00 97.06 356 HIS A O 1
ATOM 2832 N N . VAL A 1 357 ? 11.219 -9.766 -9.267 1.00 97.88 357 VAL A N 1
ATOM 2833 C CA . VAL A 1 357 ? 9.758 -9.647 -9.263 1.00 97.88 357 VAL A CA 1
ATOM 2834 C C . VAL A 1 357 ? 9.109 -11.008 -9.436 1.00 97.88 357 VAL A C 1
ATOM 2836 O O . VAL A 1 357 ? 8.258 -11.361 -8.628 1.00 97.88 357 VAL A O 1
ATOM 2839 N N . ASP A 1 358 ? 9.523 -11.794 -10.433 1.00 98.56 358 ASP A N 1
ATOM 2840 C CA . ASP A 1 358 ? 8.964 -13.129 -10.648 1.00 98.56 358 ASP A CA 1
ATOM 2841 C C . ASP A 1 358 ? 9.127 -14.032 -9.420 1.00 98.56 358 ASP A C 1
ATOM 2843 O O . ASP A 1 358 ? 8.162 -14.661 -8.994 1.00 98.56 358 ASP A O 1
ATOM 2847 N N . ARG A 1 359 ? 10.312 -14.048 -8.794 1.00 98.25 359 ARG A N 1
ATOM 2848 C CA . ARG A 1 359 ? 10.529 -14.802 -7.550 1.00 98.25 359 ARG A CA 1
ATOM 2849 C C . ARG A 1 359 ? 9.585 -14.362 -6.437 1.00 98.25 359 ARG A C 1
ATOM 2851 O O . ARG A 1 359 ? 8.985 -15.210 -5.785 1.00 98.25 359 ARG A O 1
ATOM 2858 N N . SER A 1 360 ? 9.490 -13.058 -6.184 1.00 98.44 360 SER A N 1
ATOM 2859 C CA . SER A 1 360 ? 8.684 -12.529 -5.084 1.00 98.44 360 SER A CA 1
ATOM 2860 C C . SER A 1 360 ? 7.193 -12.714 -5.340 1.00 98.44 360 SER A C 1
ATOM 2862 O O . SER A 1 360 ? 6.497 -13.285 -4.510 1.00 98.44 360 SER A O 1
ATOM 2864 N N . ILE A 1 361 ? 6.689 -12.295 -6.500 1.00 98.69 361 ILE A N 1
ATOM 2865 C CA . ILE A 1 361 ? 5.277 -12.471 -6.856 1.00 98.69 361 ILE A CA 1
ATOM 2866 C C . ILE A 1 361 ? 4.927 -13.960 -6.939 1.00 98.69 361 ILE A C 1
ATOM 2868 O O . ILE A 1 361 ? 3.857 -14.353 -6.488 1.00 98.69 361 ILE A O 1
ATOM 2872 N N . GLY A 1 362 ? 5.844 -14.806 -7.415 1.00 98.44 362 GLY A N 1
ATOM 2873 C CA . GLY A 1 362 ? 5.699 -16.258 -7.391 1.00 98.44 362 GLY A CA 1
ATOM 2874 C C . GLY A 1 362 ? 5.400 -16.818 -5.998 1.00 98.44 362 GLY A C 1
ATOM 2875 O O . GLY A 1 362 ? 4.547 -17.691 -5.875 1.00 98.44 362 GLY A O 1
ATOM 2876 N N . GLN A 1 363 ? 6.022 -16.282 -4.939 1.00 98.56 363 GLN A N 1
ATOM 2877 C CA . GLN A 1 363 ? 5.719 -16.680 -3.556 1.00 98.56 363 GLN A CA 1
ATOM 2878 C C . GLN A 1 363 ? 4.279 -16.335 -3.159 1.00 98.56 363 GLN A C 1
ATOM 2880 O O . GLN A 1 363 ? 3.596 -17.168 -2.566 1.00 98.56 363 GLN A O 1
ATOM 2885 N N . LEU A 1 364 ? 3.800 -15.140 -3.516 1.00 98.62 364 LEU A N 1
ATOM 2886 C CA . LEU A 1 364 ? 2.419 -14.727 -3.255 1.00 98.62 364 LEU A CA 1
ATOM 2887 C C . LEU A 1 364 ? 1.416 -15.596 -4.015 1.00 98.62 364 LEU A C 1
ATOM 2889 O O . LEU A 1 364 ? 0.436 -16.060 -3.442 1.00 98.62 364 LEU A O 1
ATOM 2893 N N . LEU A 1 365 ? 1.669 -15.831 -5.300 1.00 98.38 365 LEU A N 1
ATOM 2894 C CA . LEU A 1 365 ? 0.808 -16.649 -6.148 1.00 98.38 365 LEU A CA 1
ATOM 2895 C C . LEU A 1 365 ? 0.766 -18.104 -5.668 1.00 98.38 365 LEU A C 1
ATOM 2897 O O . LEU A 1 365 ? -0.307 -18.699 -5.613 1.00 98.38 365 LEU A O 1
ATOM 2901 N N . TYR A 1 366 ? 1.908 -18.655 -5.249 1.00 98.06 366 TYR A N 1
ATOM 2902 C CA . TYR A 1 366 ? 1.967 -19.965 -4.608 1.00 98.06 366 TYR A CA 1
ATOM 2903 C C . TYR A 1 366 ? 1.146 -20.001 -3.314 1.00 98.06 366 TYR A C 1
ATOM 2905 O O . TYR A 1 366 ? 0.363 -20.927 -3.119 1.00 98.06 366 TYR A O 1
ATOM 2913 N N . TYR A 1 367 ? 1.283 -18.987 -2.451 1.00 98.31 367 TYR A N 1
ATOM 2914 C CA . TYR A 1 367 ? 0.520 -18.898 -1.206 1.00 98.31 367 TYR A CA 1
ATOM 2915 C C . TYR A 1 367 ? -0.990 -18.906 -1.471 1.00 98.31 367 TYR A C 1
ATOM 2917 O O . TYR A 1 367 ? -1.693 -19.716 -0.878 1.00 98.31 367 TYR A O 1
ATOM 2925 N N . VAL A 1 368 ? -1.455 -18.068 -2.407 1.00 96.94 368 VAL A N 1
ATOM 2926 C CA . VAL A 1 368 ? -2.869 -17.950 -2.810 1.00 96.94 368 VAL A CA 1
ATOM 2927 C C . VAL A 1 368 ? -3.396 -19.210 -3.506 1.00 96.94 368 VAL A C 1
ATOM 2929 O O . VAL A 1 368 ? -4.589 -19.479 -3.468 1.00 96.94 368 VAL A O 1
ATOM 2932 N N . ALA A 1 369 ? -2.546 -19.984 -4.183 1.00 95.75 369 ALA A N 1
ATOM 2933 C CA . ALA A 1 369 ? -2.961 -21.265 -4.756 1.00 95.75 369 ALA A CA 1
ATOM 2934 C C . ALA A 1 369 ? -3.100 -22.366 -3.692 1.00 95.75 369 ALA A C 1
ATOM 2936 O O . ALA A 1 369 ? -3.886 -23.297 -3.865 1.00 95.75 369 ALA A O 1
ATOM 2937 N N . ALA A 1 370 ? -2.297 -22.294 -2.628 1.00 95.81 370 ALA A N 1
ATOM 2938 C CA . ALA A 1 370 ? -2.208 -23.324 -1.598 1.00 95.81 370 ALA A CA 1
ATOM 2939 C C . ALA A 1 370 ? -3.202 -23.139 -0.435 1.00 95.81 370 ALA A C 1
ATOM 2941 O O . ALA A 1 370 ? -3.466 -24.115 0.272 1.00 95.81 370 ALA A O 1
ATOM 2942 N N . HIS A 1 371 ? -3.731 -21.928 -0.240 1.00 91.81 371 HIS A N 1
ATOM 2943 C CA . HIS A 1 371 ? -4.634 -21.534 0.849 1.00 91.81 371 HIS A CA 1
ATOM 2944 C C . HIS A 1 371 ? -5.830 -20.778 0.273 1.00 91.81 371 HIS A C 1
ATOM 2946 O O . HIS A 1 371 ? -6.952 -20.962 0.801 1.00 91.81 371 HIS A O 1
#

Solvent-accessible surface area (backbone atoms only — not comparable to full-atom values): 20799 Å² total; per-residue (Å²): 88,80,55,100,90,41,85,47,87,77,73,66,67,87,58,72,41,66,55,88,72,94,67,93,62,98,63,62,44,43,24,25,24,41,62,71,76,100,62,75,54,30,60,66,45,62,54,40,74,78,34,45,67,36,67,68,28,74,74,53,52,48,43,80,43,45,33,26,33,33,28,25,48,79,44,59,61,76,41,74,47,69,59,61,90,87,31,39,27,38,35,37,35,25,18,71,41,76,75,31,50,36,38,42,31,49,94,88,50,74,49,78,44,79,29,14,18,30,16,68,46,78,42,80,41,75,64,55,32,39,40,32,44,85,80,57,54,56,33,33,44,33,63,70,41,73,51,50,72,55,93,93,54,66,59,68,45,80,46,78,43,64,37,64,67,56,59,89,74,39,63,89,39,37,61,79,54,24,44,47,50,43,58,69,44,68,85,56,83,84,69,94,86,69,78,76,74,44,98,50,68,70,31,24,51,47,18,70,25,49,76,43,50,43,90,76,62,69,48,74,46,93,91,56,86,60,57,52,57,86,87,62,57,26,54,42,41,54,42,37,74,75,62,30,53,23,36,22,53,19,29,63,60,80,37,56,71,38,43,42,54,63,34,44,49,34,37,29,30,23,74,41,75,33,47,38,60,60,32,32,54,41,40,53,50,52,47,65,79,44,61,52,32,21,37,35,38,37,40,37,23,38,61,41,37,68,73,68,65,75,88,44,88,72,56,68,73,44,68,73,68,47,55,69,77,50,64,55,72,87,80,64,96,62,80,58,59,94,65,60,74,97,44,65,50,59,56,47,42,37,60,52,31,41,42,53,40,22,55,26,50,26,52,46,54,50,49,65,73,74,104

pLDDT: mean 93.25, std 5.69, range [60.56, 98.69]

Nearest PDB structures (foldseek):
  2bno-assembly1_A-2  TM=4.971E-01  e=1.898E-03  Streptomyces wedmorensis
  1zz7-assembly1_A-2  TM=4.959E-01  e=8.301E-03  Streptomyces wedmorensis
  1zzb-assembly1_A-2  TM=4.268E-01  e=4.880E-03  Streptomyces wedmorensis
  4j1x-assembly2_C  TM=4.442E-01  e=7.376E-03  Streptomyces wedmorensis
  1yfy-assembly1_A-2  TM=3.789E-01  e=4.086E-02  Cupriavidus metallidurans